Protein AF-0000000078279676 (afdb_homodimer)

Solvent-accessible surface area (backbone atoms only — not comparable to full-atom values): 31598 Å² total; per-residue (Å²): 128,83,81,54,80,25,49,30,26,35,51,49,42,44,29,34,28,36,42,32,64,76,50,86,71,80,54,54,74,73,31,74,39,80,45,96,53,68,49,76,34,69,27,37,62,48,38,37,22,43,46,41,32,10,41,49,69,44,41,26,34,39,36,39,44,27,9,80,45,47,58,26,52,44,45,52,52,53,35,50,75,29,48,29,40,58,86,51,42,42,69,39,82,92,44,47,43,12,37,34,40,36,35,30,40,99,83,34,46,22,29,47,29,25,49,48,44,42,68,74,73,49,57,75,70,57,53,60,76,62,40,46,34,11,50,23,37,46,43,58,74,44,44,46,80,85,40,41,65,38,48,45,51,44,40,51,46,39,57,73,75,24,86,32,45,28,36,37,40,43,66,72,45,82,78,70,65,52,59,67,69,59,62,77,49,27,72,56,28,44,36,37,39,34,42,42,68,51,31,21,56,54,57,72,39,95,36,52,66,60,20,25,52,57,48,21,73,47,21,50,22,17,34,37,40,47,68,85,63,15,34,36,36,18,42,86,88,41,82,42,76,39,68,43,61,92,63,72,75,67,26,67,50,43,21,67,29,23,18,49,21,26,26,49,51,27,51,76,70,67,48,56,70,65,55,12,44,49,37,9,34,46,26,18,40,36,6,11,54,22,66,44,30,54,68,28,45,46,38,48,70,51,43,53,49,51,52,54,56,53,52,53,49,54,56,53,49,70,71,97,129,84,80,54,82,24,48,28,27,35,50,50,41,42,28,35,30,36,42,32,64,75,49,87,70,81,53,53,75,74,30,74,38,80,44,96,54,70,47,77,36,69,28,36,63,49,38,39,22,45,47,40,32,10,40,49,70,44,41,26,35,40,36,40,44,26,8,80,46,47,57,25,51,44,45,51,52,52,35,51,74,30,48,30,41,57,87,52,42,43,70,39,82,92,44,48,43,12,36,34,41,37,35,29,40,100,82,36,46,23,28,45,31,25,47,50,44,41,68,74,71,49,55,75,69,56,56,59,75,62,40,46,34,12,50,24,36,47,43,61,74,44,44,45,81,85,39,41,65,38,48,45,52,42,41,49,47,40,59,71,75,25,86,33,45,29,36,36,41,42,65,70,45,83,79,71,67,52,58,66,68,59,61,76,48,27,72,58,27,44,36,38,39,34,41,43,68,52,32,22,54,54,57,73,40,96,36,51,66,61,20,25,53,57,48,21,73,48,21,51,22,16,34,38,40,48,68,84,63,14,35,37,36,18,43,88,88,42,81,42,74,39,69,44,63,90,65,72,74,67,25,67,50,42,22,68,28,23,18,51,21,26,24,49,52,27,53,77,71,68,48,55,71,66,55,13,45,47,37,9,35,47,24,19,41,36,5,12,53,24,67,44,30,55,68,28,46,46,38,50,69,52,42,53,49,52,52,54,56,53,51,52,49,54,56,54,50,70,72,96

Nearest PDB structures (foldseek):
  1rk2-assembly2_C  TM=8.283E-01  e=9.145E-25  Escherichia coli
  4xck-assembly1_A  TM=8.256E-01  e=7.683E-25  Vibrio cholerae O395
  3q1y-assembly1_A-2  TM=7.939E-01  e=2.101E-20  Listeria innocua
  3ie7-assembly1_A-2  TM=8.019E-01  e=4.736E-20  Listeria innocua
  3hic-assembly1_A  TM=7.945E-01  e=2.022E-19  Listeria innocua

Organism: NCBI:txid1796616

Radius of gyration: 29.71 Å; Cα contacts (8 Å, |Δi|>4): 1538; chains: 2; bounding box: 66×88×70 Å

Structure (mmCIF, N/CA/C/O backbone):
data_AF-0000000078279676-model_v1
#
loop_
_entity.id
_entity.type
_entity.pdbx_description
1 polymer 'Carbohydrate kinase family protein'
#
loop_
_atom_site.group_PDB
_atom_site.id
_atom_site.type_symbol
_atom_site.label_atom_id
_atom_site.label_alt_id
_atom_site.label_comp_id
_atom_site.label_asym_id
_atom_site.label_entity_id
_atom_site.label_seq_id
_atom_site.pdbx_PDB_ins_code
_atom_site.Cartn_x
_atom_site.Cartn_y
_atom_site.Cartn_z
_atom_site.occupancy
_atom_site.B_iso_or_equiv
_atom_site.auth_seq_id
_atom_site.auth_comp_id
_atom_site.auth_asym_id
_atom_site.auth_atom_id
_atom_site.pdbx_PDB_model_num
ATOM 1 N N . MET A 1 1 ? 12.227 -44.125 2.467 1 40.41 1 MET A N 1
ATOM 2 C CA . MET A 1 1 ? 12.367 -42.875 1.715 1 40.41 1 MET A CA 1
ATOM 3 C C . MET A 1 1 ? 12.273 -41.688 2.639 1 40.41 1 MET A C 1
ATOM 5 O O . MET A 1 1 ? 11.328 -41.562 3.426 1 40.41 1 MET A O 1
ATOM 9 N N . SER A 1 2 ? 13.406 -41.062 3.061 1 52.22 2 SER A N 1
ATOM 10 C CA . SER A 1 2 ? 13.547 -40.062 4.113 1 52.22 2 SER A CA 1
ATOM 11 C C . SER A 1 2 ? 12.477 -39 3.996 1 52.22 2 SER A C 1
ATOM 13 O O . SER A 1 2 ? 12.102 -38.594 2.889 1 52.22 2 SER A O 1
ATOM 15 N N . GLU A 1 3 ? 11.617 -38.875 4.93 1 78.94 3 GLU A N 1
ATOM 16 C CA . GLU A 1 3 ? 10.484 -37.969 5.023 1 78.94 3 GLU A CA 1
ATOM 17 C C . GLU A 1 3 ? 10.891 -36.562 4.594 1 78.94 3 GLU A C 1
ATOM 19 O O . GLU A 1 3 ? 11.867 -36 5.098 1 78.94 3 GLU A O 1
ATOM 24 N N . LYS A 1 4 ? 10.5 -36.094 3.344 1 90.12 4 LYS A N 1
ATOM 25 C CA . LYS A 1 4 ? 10.781 -34.75 2.832 1 90.12 4 LYS A CA 1
ATOM 26 C C . LYS A 1 4 ? 10.336 -33.688 3.824 1 90.12 4 LYS A C 1
ATOM 28 O O . LYS A 1 4 ? 9.305 -33.812 4.48 1 90.12 4 LYS A O 1
ATOM 33 N N . LYS A 1 5 ? 11.195 -32.719 3.982 1 95.62 5 LYS A N 1
ATOM 34 C CA . LYS A 1 5 ? 10.93 -31.609 4.887 1 95.62 5 LYS A CA 1
ATOM 35 C C . LYS A 1 5 ? 9.68 -30.844 4.461 1 95.62 5 LYS A C 1
ATOM 37 O O . LYS A 1 5 ? 8.867 -30.469 5.301 1 95.62 5 LYS A O 1
ATOM 42 N N . TRP A 1 6 ? 9.508 -30.641 3.188 1 98.12 6 TRP A N 1
ATOM 43 C CA . TRP A 1 6 ? 8.391 -29.875 2.648 1 98.12 6 TRP A CA 1
ATOM 44 C C . TRP A 1 6 ? 7.609 -30.703 1.629 1 98.12 6 TRP A C 1
ATOM 46 O O . TRP A 1 6 ? 8.148 -31.641 1.033 1 98.12 6 TRP A O 1
ATOM 56 N N . ASP A 1 7 ? 6.363 -30.375 1.492 1 98.25 7 ASP A N 1
ATOM 57 C CA . ASP A 1 7 ? 5.574 -30.969 0.415 1 98.25 7 ASP A CA 1
ATOM 58 C C . ASP A 1 7 ? 5.914 -30.328 -0.929 1 98.25 7 ASP A C 1
ATOM 60 O O . ASP A 1 7 ? 6.023 -31.016 -1.943 1 98.25 7 ASP A O 1
ATOM 64 N N . VAL A 1 8 ? 6.043 -29.062 -0.902 1 98.44 8 VAL A N 1
ATOM 65 C CA . VAL A 1 8 ? 6.227 -28.344 -2.156 1 98.44 8 VAL A CA 1
ATOM 66 C C . VAL A 1 8 ? 7.246 -27.219 -1.965 1 98.44 8 VAL A C 1
ATOM 68 O O . VAL A 1 8 ? 7.191 -26.484 -0.977 1 98.44 8 VAL A O 1
ATOM 71 N N . TYR A 1 9 ? 8.148 -27.078 -2.889 1 98.25 9 TYR A N 1
ATOM 72 C CA . TYR A 1 9 ? 9.078 -25.953 -3.023 1 98.25 9 TYR A CA 1
ATOM 73 C C . TYR A 1 9 ? 8.664 -25.047 -4.172 1 98.25 9 TYR A C 1
ATOM 75 O O . TYR A 1 9 ? 8.445 -25.5 -5.293 1 98.25 9 TYR A O 1
ATOM 83 N N . VAL A 1 10 ? 8.5 -23.797 -3.836 1 98.19 10 VAL A N 1
ATOM 84 C CA . VAL A 1 10 ? 8.141 -22.828 -4.852 1 98.19 10 VAL A CA 1
ATOM 85 C C . VAL A 1 10 ? 9.141 -21.672 -4.836 1 98.19 10 VAL A C 1
ATOM 87 O O . VAL A 1 10 ? 9.531 -21.188 -3.77 1 98.19 10 VAL A O 1
ATOM 90 N N . TYR A 1 11 ? 9.602 -21.312 -5.961 1 95.75 11 TYR A N 1
ATOM 91 C CA . TYR A 1 11 ? 10.406 -20.109 -6.16 1 95.75 11 TYR A CA 1
ATOM 92 C C . TYR A 1 11 ? 9.742 -19.156 -7.152 1 95.75 11 TYR A C 1
ATOM 94 O O . TYR A 1 11 ? 9.336 -19.578 -8.242 1 95.75 11 TYR A O 1
ATOM 102 N N . GLY A 1 12 ? 9.594 -17.891 -6.711 1 96.31 12 GLY A N 1
ATOM 103 C CA . GLY A 1 12 ? 9.008 -16.984 -7.688 1 96.31 12 GLY A CA 1
ATOM 104 C C . GLY A 1 12 ? 8.648 -15.633 -7.105 1 96.31 12 GLY A C 1
ATOM 105 O O . GLY A 1 12 ? 9.305 -15.156 -6.18 1 96.31 12 GLY A O 1
ATOM 106 N N . ASP A 1 13 ? 7.676 -15 -7.766 1 96.62 13 ASP A N 1
ATOM 107 C CA . ASP A 1 13 ? 7.328 -13.609 -7.457 1 96.62 13 ASP A CA 1
ATOM 108 C C . ASP A 1 13 ? 6.371 -13.539 -6.273 1 96.62 13 ASP A C 1
ATOM 110 O O . ASP A 1 13 ? 5.578 -14.453 -6.047 1 96.62 13 ASP A O 1
ATOM 114 N N . VAL A 1 14 ? 6.535 -12.555 -5.508 1 98.25 14 VAL A N 1
ATOM 115 C CA . VAL A 1 14 ? 5.629 -12.148 -4.434 1 98.25 14 VAL A CA 1
ATOM 116 C C . VAL A 1 14 ? 5.609 -10.625 -4.316 1 98.25 14 VAL A C 1
ATOM 118 O O . VAL A 1 14 ? 6.656 -9.977 -4.402 1 98.25 14 VAL A O 1
ATOM 121 N N . ASN A 1 15 ? 4.406 -10.047 -4.273 1 98.38 15 ASN A N 1
ATOM 122 C CA . ASN A 1 15 ? 4.246 -8.602 -4.207 1 98.38 15 ASN A CA 1
ATOM 123 C C . ASN A 1 15 ? 2.943 -8.211 -3.518 1 98.38 15 ASN A C 1
ATOM 125 O O . ASN A 1 15 ? 2.16 -9.078 -3.125 1 98.38 15 ASN A O 1
ATOM 129 N N . ALA A 1 16 ? 2.809 -6.902 -3.27 1 98.31 16 ALA A N 1
ATOM 130 C CA . ALA A 1 16 ? 1.529 -6.359 -2.82 1 98.31 16 ALA A CA 1
ATOM 131 C C . ALA A 1 16 ? 0.656 -5.961 -4.008 1 98.31 16 ALA A C 1
ATOM 133 O O . ALA A 1 16 ? 1.117 -5.277 -4.922 1 98.31 16 ALA A O 1
ATOM 134 N N . ASP A 1 17 ? -0.559 -6.461 -4.012 1 96.75 17 ASP A N 1
ATOM 135 C CA . ASP A 1 17 ? -1.569 -6.02 -4.965 1 96.75 17 ASP A CA 1
ATOM 136 C C . ASP A 1 17 ? -2.51 -4.992 -4.336 1 96.75 17 ASP A C 1
ATOM 138 O O . ASP A 1 17 ? -3.15 -5.273 -3.322 1 96.75 17 ASP A O 1
ATOM 142 N N . ILE A 1 18 ? -2.537 -3.852 -4.891 1 96.69 18 ILE A N 1
ATOM 143 C CA . ILE A 1 18 ? -3.506 -2.844 -4.473 1 96.69 18 ILE A CA 1
ATOM 144 C C . ILE A 1 18 ? -4.629 -2.746 -5.504 1 96.69 18 ILE A C 1
ATOM 146 O O . ILE A 1 18 ? -4.391 -2.355 -6.652 1 96.69 18 ILE A O 1
ATOM 150 N N . ILE A 1 19 ? -5.801 -3.098 -5.078 1 93.44 19 ILE A N 1
ATOM 151 C CA . ILE A 1 19 ? -6.953 -3.188 -5.969 1 93.44 19 ILE A CA 1
ATOM 152 C C . ILE A 1 19 ? -7.762 -1.894 -5.902 1 93.44 19 ILE A C 1
ATOM 154 O O . ILE A 1 19 ? -8.227 -1.501 -4.828 1 93.44 19 ILE A O 1
ATOM 158 N N . ILE A 1 20 ? -7.93 -1.241 -6.988 1 92.31 20 ILE A N 1
ATOM 159 C CA . ILE A 1 20 ? -8.641 0.024 -7.113 1 92.31 20 ILE A CA 1
ATOM 160 C C . ILE A 1 20 ? -9.789 -0.127 -8.109 1 92.31 20 ILE A C 1
ATOM 162 O O . ILE A 1 20 ? -9.625 0.139 -9.305 1 92.31 20 ILE A O 1
ATOM 166 N N . PRO A 1 21 ? -10.953 -0.413 -7.566 1 86.12 21 PRO A N 1
ATOM 167 C CA . PRO A 1 21 ? -12.086 -0.632 -8.477 1 86.12 21 PRO A CA 1
ATOM 168 C C . PRO A 1 21 ? -12.703 0.673 -8.969 1 86.12 21 PRO A C 1
ATOM 170 O O . PRO A 1 21 ? -12.609 1.701 -8.297 1 86.12 21 PRO A O 1
ATOM 173 N N . GLY A 1 22 ? -13.297 0.635 -10.109 1 81.56 22 GLY A N 1
ATOM 174 C CA . GLY A 1 22 ? -14.203 1.672 -10.578 1 81.56 22 GLY A CA 1
ATOM 175 C C . GLY A 1 22 ? -13.484 2.91 -11.078 1 81.56 22 GLY A C 1
ATOM 176 O O . GLY A 1 22 ? -14.031 4.012 -11.031 1 81.56 22 GLY A O 1
ATOM 177 N N . VAL A 1 23 ? -12.227 2.832 -11.352 1 81.19 23 VAL A N 1
ATOM 178 C CA . VAL A 1 23 ? -11.5 4 -11.852 1 81.19 23 VAL A CA 1
ATOM 179 C C . VAL A 1 23 ? -11.359 3.908 -13.367 1 81.19 23 VAL A C 1
ATOM 181 O O . VAL A 1 23 ? -10.75 2.965 -13.883 1 81.19 23 VAL A O 1
ATOM 184 N N . GLU A 1 24 ? -12.008 4.844 -14.07 1 72.12 24 GLU A N 1
ATOM 185 C CA . GLU A 1 24 ? -12 4.82 -15.531 1 72.12 24 GLU A CA 1
ATOM 186 C C . GLU A 1 24 ? -10.938 5.758 -16.094 1 72.12 24 GLU A C 1
ATOM 188 O O . GLU A 1 24 ? -10.398 5.516 -17.172 1 72.12 24 GLU A O 1
ATOM 193 N N . LYS A 1 25 ? -10.797 6.934 -15.352 1 73.19 25 LYS A N 1
ATOM 194 C CA . LYS A 1 25 ? -9.836 7.93 -15.812 1 73.19 25 LYS A CA 1
ATOM 195 C C . LYS A 1 25 ? -8.992 8.461 -14.656 1 73.19 25 LYS A C 1
ATOM 197 O O . LYS A 1 25 ? -9.398 8.383 -13.5 1 73.19 25 LYS A O 1
ATOM 202 N N . PHE A 1 26 ? -7.707 8.883 -15.023 1 74.12 26 PHE A N 1
ATOM 203 C CA . PHE A 1 26 ? -6.875 9.555 -14.031 1 74.12 26 PHE A CA 1
ATOM 204 C C . PHE A 1 26 ? -7.441 10.922 -13.688 1 74.12 26 PHE A C 1
ATOM 206 O O . PHE A 1 26 ? -7.984 11.617 -14.555 1 74.12 26 PHE A O 1
ATOM 213 N N . PRO A 1 27 ? -7.309 11.227 -12.43 1 78.88 27 PRO A N 1
ATOM 214 C CA . PRO A 1 27 ? -7.691 12.602 -12.094 1 78.88 27 PRO A CA 1
ATOM 215 C C . PRO A 1 27 ? -6.887 13.641 -12.875 1 78.88 27 PRO A C 1
ATOM 217 O O . PRO A 1 27 ? -5.73 13.398 -13.227 1 78.88 27 PRO A O 1
ATOM 220 N N . ALA A 1 28 ? -7.484 14.75 -13.258 1 76.69 28 ALA A N 1
ATOM 221 C CA . ALA A 1 28 ? -6.785 15.844 -13.93 1 76.69 28 ALA A CA 1
ATOM 222 C C . ALA A 1 28 ? -5.68 16.406 -13.039 1 76.69 28 ALA A C 1
ATOM 224 O O . ALA A 1 28 ? -5.707 16.25 -11.82 1 76.69 28 ALA A O 1
ATOM 225 N N . PRO A 1 29 ? -4.66 17.031 -13.742 1 74.19 29 PRO A N 1
ATOM 226 C CA . PRO A 1 29 ? -3.588 17.656 -12.953 1 74.19 29 PRO A CA 1
ATOM 227 C C . PRO A 1 29 ? -4.113 18.594 -11.875 1 74.19 29 PRO A C 1
ATOM 229 O O . PRO A 1 29 ? -4.977 19.422 -12.148 1 74.19 29 PRO A O 1
ATOM 232 N N . GLY A 1 30 ? -3.639 18.391 -10.664 1 76.25 30 GLY A N 1
ATOM 233 C CA . GLY A 1 30 ? -4 19.25 -9.555 1 76.25 30 GLY A CA 1
ATOM 234 C C . GLY A 1 30 ? -5.273 18.828 -8.852 1 76.25 30 GLY A C 1
ATOM 235 O O . GLY A 1 30 ? -5.695 19.453 -7.879 1 76.25 30 GLY A O 1
ATOM 236 N N . GLN A 1 31 ? -5.801 17.672 -9.297 1 82 31 GLN A N 1
ATOM 237 C CA . GLN A 1 31 ? -7.094 17.281 -8.75 1 82 31 GLN A CA 1
ATOM 238 C C . GLN A 1 31 ? -6.969 16.047 -7.859 1 82 31 GLN A C 1
ATOM 240 O O . GLN A 1 31 ? -6.012 15.281 -7.988 1 82 31 GLN A O 1
ATOM 245 N N . GLU A 1 32 ? -7.902 16.016 -6.984 1 86.19 32 GLU A N 1
ATOM 246 C CA . GLU A 1 32 ? -8.078 14.852 -6.113 1 86.19 32 GLU A CA 1
ATOM 247 C C . GLU A 1 32 ? -9.43 14.188 -6.344 1 86.19 32 GLU A C 1
ATOM 249 O O . GLU A 1 32 ? -10.469 14.852 -6.289 1 86.19 32 GLU A O 1
ATOM 254 N N . GLU A 1 33 ? -9.359 12.984 -6.664 1 90.12 33 GLU A N 1
ATOM 255 C CA . GLU A 1 33 ? -10.586 12.203 -6.801 1 90.12 33 GLU A CA 1
ATOM 256 C C . GLU A 1 33 ? -10.75 11.227 -5.645 1 90.12 33 GLU A C 1
ATOM 258 O O . GLU A 1 33 ? -9.812 10.492 -5.309 1 90.12 33 GLU A O 1
ATOM 263 N N . LEU A 1 34 ? -11.914 11.242 -5.059 1 92.56 34 LEU A N 1
ATOM 264 C CA . LEU A 1 34 ? -12.227 10.305 -3.984 1 92.56 34 LEU A CA 1
ATOM 265 C C . LEU A 1 34 ? -12.859 9.031 -4.543 1 92.56 34 LEU A C 1
ATOM 267 O O . LEU A 1 34 ? -13.727 9.094 -5.414 1 92.56 34 LEU A O 1
ATOM 271 N N . ILE A 1 35 ? -12.352 7.938 -4.074 1 92.75 35 ILE A N 1
ATOM 272 C CA . ILE A 1 35 ? -12.938 6.672 -4.504 1 92.75 35 ILE A CA 1
ATOM 273 C C . ILE A 1 35 ? -13.422 5.883 -3.287 1 92.75 35 ILE A C 1
ATOM 275 O O . ILE A 1 35 ? -12.906 6.066 -2.18 1 92.75 35 ILE A O 1
ATOM 279 N N . PRO A 1 36 ? -14.375 4.984 -3.48 1 92.5 36 PRO A N 1
ATOM 280 C CA . PRO A 1 36 ? -15.062 4.363 -2.344 1 92.5 36 PRO A CA 1
ATOM 281 C C . PRO A 1 36 ? -14.266 3.199 -1.747 1 92.5 36 PRO A C 1
ATOM 283 O O . PRO A 1 36 ? -14.562 2.758 -0.633 1 92.5 36 PRO A O 1
ATOM 286 N N . SER A 1 37 ? -13.289 2.688 -2.621 1 93.12 37 SER A N 1
ATOM 287 C CA . SER A 1 37 ? -12.609 1.508 -2.098 1 93.12 37 SER A CA 1
ATOM 288 C C . SER A 1 37 ? -11.188 1.406 -2.639 1 93.12 37 SER A C 1
ATOM 290 O O . SER A 1 37 ? -10.922 1.779 -3.783 1 93.12 37 SER A O 1
ATOM 292 N N . MET A 1 38 ? -10.297 0.923 -1.787 1 95.06 38 MET A N 1
ATOM 293 C CA . MET A 1 38 ? -8.922 0.518 -2.094 1 95.06 38 MET A CA 1
ATOM 294 C C . MET A 1 38 ? -8.453 -0.576 -1.14 1 95.06 38 MET A C 1
ATOM 296 O O . MET A 1 38 ? -8.469 -0.393 0.079 1 95.06 38 MET A O 1
ATOM 300 N N . GLU A 1 39 ? -8.125 -1.695 -1.708 1 94.94 39 GLU A N 1
ATOM 301 C CA . GLU A 1 39 ? -7.781 -2.84 -0.87 1 94.94 39 GLU A CA 1
ATOM 302 C C . GLU A 1 39 ? -6.406 -3.396 -1.231 1 94.94 39 GLU A C 1
ATOM 304 O O . GLU A 1 39 ? -6.035 -3.43 -2.406 1 94.94 39 GLU A O 1
ATOM 309 N N . THR A 1 40 ? -5.68 -3.842 -0.217 1 97.25 40 THR A N 1
ATOM 310 C CA . THR A 1 40 ? -4.332 -4.363 -0.411 1 97.25 40 THR A CA 1
ATOM 311 C C . THR A 1 40 ? -4.258 -5.836 -0.032 1 97.25 40 THR A C 1
ATOM 313 O O . THR A 1 40 ? -4.688 -6.227 1.058 1 97.25 40 THR A O 1
ATOM 316 N N . TYR A 1 41 ? -3.734 -6.633 -0.922 1 96.5 41 TYR A N 1
ATOM 317 C CA . TYR A 1 41 ? -3.6 -8.07 -0.727 1 96.5 41 TYR A CA 1
ATOM 318 C C . TYR A 1 41 ? -2.227 -8.555 -1.18 1 96.5 41 TYR A C 1
ATOM 320 O O . TYR A 1 41 ? -1.482 -7.816 -1.827 1 96.5 41 TYR A O 1
ATOM 328 N N . VAL A 1 42 ? -1.876 -9.805 -0.736 1 97.88 42 VAL A N 1
ATOM 329 C CA . VAL A 1 42 ? -0.703 -10.469 -1.297 1 97.88 42 VAL A CA 1
ATOM 330 C C . VAL A 1 42 ? -0.969 -10.852 -2.752 1 97.88 42 VAL A C 1
ATOM 332 O O . VAL A 1 42 ? -2.057 -11.328 -3.088 1 97.88 42 VAL A O 1
ATOM 335 N N . GLY A 1 43 ? 0.005 -10.547 -3.613 1 97 43 GLY A N 1
ATOM 336 C CA . GLY A 1 43 ? -0.051 -10.93 -5.016 1 97 43 GLY A CA 1
ATOM 337 C C . GLY A 1 43 ? 1.184 -11.68 -5.48 1 97 43 GLY A C 1
ATOM 338 O O . GLY A 1 43 ? 2.086 -11.945 -4.688 1 97 43 GLY A O 1
ATOM 339 N N . GLY A 1 44 ? 1.175 -11.945 -6.824 1 96 44 GLY A N 1
ATOM 340 C CA . GLY A 1 44 ? 2.203 -12.797 -7.398 1 96 44 GLY A CA 1
ATOM 341 C C . GLY A 1 44 ? 1.731 -14.211 -7.652 1 96 44 GLY A C 1
ATOM 342 O O . GLY A 1 44 ? 1.292 -14.898 -6.73 1 96 44 GLY A O 1
ATOM 343 N N . GLY A 1 45 ? 1.898 -14.594 -8.836 1 95.88 45 GLY A N 1
ATOM 344 C CA . GLY A 1 45 ? 1.396 -15.906 -9.203 1 95.88 45 GLY A CA 1
ATOM 345 C C . GLY A 1 45 ? 1.986 -17.031 -8.367 1 95.88 45 GLY A C 1
ATOM 346 O O . GLY A 1 45 ? 1.261 -17.906 -7.891 1 95.88 45 GLY A O 1
ATOM 347 N N . ALA A 1 46 ? 3.283 -17.016 -8.188 1 97.62 46 ALA A N 1
ATOM 348 C CA . ALA A 1 46 ? 3.951 -18.031 -7.391 1 97.62 46 ALA A CA 1
ATOM 349 C C . ALA A 1 46 ? 3.486 -17.984 -5.938 1 97.62 46 ALA A C 1
ATOM 351 O O . ALA A 1 46 ? 3.25 -19.031 -5.316 1 97.62 46 ALA A O 1
ATOM 352 N N . ALA A 1 47 ? 3.373 -16.812 -5.457 1 98.38 47 ALA A N 1
ATOM 353 C CA . ALA A 1 47 ? 2.949 -16.641 -4.07 1 98.38 47 ALA A CA 1
ATOM 354 C C . ALA A 1 47 ? 1.514 -17.109 -3.869 1 98.38 47 ALA A C 1
ATOM 356 O O . ALA A 1 47 ? 1.211 -17.781 -2.881 1 98.38 47 ALA A O 1
ATOM 357 N N . LEU A 1 48 ? 0.645 -16.781 -4.777 1 97.88 48 LEU A N 1
ATOM 358 C CA . LEU A 1 48 ? -0.759 -17.156 -4.66 1 97.88 48 LEU A CA 1
ATOM 359 C C . LEU A 1 48 ? -0.921 -18.672 -4.73 1 97.88 48 LEU A C 1
ATOM 361 O O . LEU A 1 48 ? -1.695 -19.25 -3.969 1 97.88 48 LEU A O 1
ATOM 365 N N . PHE A 1 49 ? -0.153 -19.266 -5.621 1 98.38 49 PHE A N 1
ATOM 366 C CA . PHE A 1 49 ? -0.112 -20.734 -5.688 1 98.38 49 PHE A CA 1
ATOM 367 C C . PHE A 1 49 ? 0.313 -21.312 -4.352 1 98.38 49 PHE A C 1
ATOM 369 O O . PHE A 1 49 ? -0.321 -22.25 -3.846 1 98.38 49 PHE A O 1
ATOM 376 N N . THR A 1 50 ? 1.301 -20.75 -3.74 1 98.75 50 THR A N 1
ATOM 377 C CA . THR A 1 50 ? 1.868 -21.234 -2.482 1 98.75 50 THR A CA 1
ATOM 378 C C . THR A 1 50 ? 0.859 -21.094 -1.347 1 98.75 50 THR A C 1
ATOM 380 O O . THR A 1 50 ? 0.661 -22.016 -0.563 1 98.75 50 THR A O 1
ATOM 383 N N . LEU A 1 51 ? 0.234 -19.938 -1.296 1 98.56 51 LEU A N 1
ATOM 384 C CA . LEU A 1 51 ? -0.769 -19.688 -0.266 1 98.56 51 LEU A CA 1
ATOM 385 C C . LEU A 1 51 ? -1.908 -20.703 -0.362 1 98.56 51 LEU A C 1
ATOM 387 O O . LEU A 1 51 ? -2.383 -21.203 0.658 1 98.56 51 LEU A O 1
ATOM 391 N N . GLY A 1 52 ? -2.314 -20.969 -1.606 1 98.38 52 GLY A N 1
ATOM 392 C CA . GLY A 1 52 ? -3.361 -21.953 -1.807 1 98.38 52 GLY A CA 1
ATOM 393 C C . GLY A 1 52 ? -3.008 -23.312 -1.245 1 98.38 52 GLY A C 1
ATOM 394 O O . GLY A 1 52 ? -3.824 -23.953 -0.568 1 98.38 52 GLY A O 1
ATOM 395 N N . LEU A 1 53 ? -1.789 -23.766 -1.497 1 98.69 53 LEU A N 1
ATOM 396 C CA . LEU A 1 53 ? -1.334 -25.062 -1.004 1 98.69 53 LEU A CA 1
ATOM 397 C C . LEU A 1 53 ? -1.343 -25.094 0.521 1 98.69 53 LEU A C 1
ATOM 399 O O . LEU A 1 53 ? -1.763 -26.078 1.121 1 98.69 53 LEU A O 1
ATOM 403 N N . GLY A 1 54 ? -0.841 -24 1.105 1 98.44 54 GLY A N 1
ATOM 404 C CA . GLY A 1 54 ? -0.866 -23.922 2.557 1 98.44 54 GLY A CA 1
ATOM 405 C C . GLY A 1 54 ? -2.264 -24.016 3.137 1 98.44 54 GLY A C 1
ATOM 406 O O . GLY A 1 54 ? -2.484 -24.719 4.129 1 98.44 54 GLY A O 1
ATOM 407 N N . ARG A 1 55 ? -3.199 -23.359 2.557 1 97.88 55 ARG A N 1
ATOM 408 C CA . ARG A 1 55 ? -4.582 -23.344 3.029 1 97.88 55 ARG A CA 1
ATOM 409 C C . ARG A 1 55 ? -5.211 -24.734 2.91 1 97.88 55 ARG A C 1
ATOM 411 O O . ARG A 1 55 ? -6.09 -25.094 3.695 1 97.88 55 ARG A O 1
ATOM 418 N N . LEU A 1 56 ? -4.77 -25.469 1.942 1 98.44 56 LEU A N 1
ATOM 419 C CA . LEU A 1 56 ? -5.277 -26.828 1.748 1 98.44 56 LEU A CA 1
ATOM 420 C C . LEU A 1 56 ? -4.617 -27.797 2.717 1 98.44 56 LEU A C 1
ATOM 422 O O . LEU A 1 56 ? -4.914 -29 2.699 1 98.44 56 LEU A O 1
ATOM 426 N N . GLY A 1 57 ? -3.643 -27.375 3.518 1 98.12 57 GLY A N 1
ATOM 427 C CA . GLY A 1 57 ? -3.094 -28.172 4.602 1 98.12 57 GLY A CA 1
ATOM 428 C C . GLY A 1 57 ? -1.754 -28.797 4.262 1 98.12 57 GLY A C 1
ATOM 429 O O . GLY A 1 57 ? -1.226 -29.609 5.031 1 98.12 57 GLY A O 1
ATOM 430 N N . LEU A 1 58 ? -1.18 -28.422 3.117 1 98.38 58 LEU A N 1
ATOM 431 C CA . LEU A 1 58 ? 0.159 -28.906 2.787 1 98.38 58 LEU A CA 1
ATOM 432 C C . LEU A 1 58 ? 1.223 -28.016 3.436 1 98.38 58 LEU A C 1
ATOM 434 O O . LEU A 1 58 ? 0.9 -27 4.062 1 98.38 58 LEU A O 1
ATOM 438 N N . ARG A 1 59 ? 2.451 -28.422 3.297 1 98 59 ARG A N 1
ATOM 439 C CA . ARG A 1 59 ? 3.58 -27.688 3.863 1 98 59 ARG A CA 1
ATOM 440 C C . ARG A 1 59 ? 4.484 -27.141 2.766 1 98 59 ARG A C 1
ATOM 442 O O . ARG A 1 59 ? 5.562 -27.688 2.51 1 98 59 ARG A O 1
ATOM 449 N N . PRO A 1 60 ? 4.113 -26.031 2.227 1 98.69 60 PRO A N 1
ATOM 450 C CA . PRO A 1 60 ? 4.98 -25.422 1.208 1 98.69 60 PRO A CA 1
ATOM 451 C C . PRO A 1 60 ? 6.059 -24.531 1.808 1 98.69 60 PRO A C 1
ATOM 453 O O . PRO A 1 60 ? 5.871 -23.969 2.893 1 98.69 60 PRO A O 1
ATOM 456 N N . VAL A 1 61 ? 7.16 -24.469 1.104 1 98.75 61 VAL A N 1
ATOM 457 C CA . VAL A 1 61 ? 8.18 -23.453 1.356 1 98.75 61 VAL A CA 1
ATOM 458 C C . VAL A 1 61 ? 8.289 -22.516 0.155 1 98.75 61 VAL A C 1
ATOM 460 O O . VAL A 1 61 ? 8.164 -22.953 -0.992 1 98.75 61 VAL A O 1
ATOM 463 N N . PHE A 1 62 ? 8.508 -21.266 0.455 1 98.62 62 PHE A N 1
ATOM 464 C CA . PHE A 1 62 ? 8.562 -20.25 -0.602 1 98.62 62 PHE A CA 1
ATOM 465 C C . PHE A 1 62 ? 9.898 -19.531 -0.603 1 98.62 62 PHE A C 1
ATOM 467 O O . PHE A 1 62 ? 10.273 -18.906 0.388 1 98.62 62 PHE A O 1
ATOM 474 N N . GLN A 1 63 ? 10.594 -19.703 -1.682 1 98.12 63 GLN A N 1
ATOM 475 C CA . GLN A 1 63 ? 11.805 -18.906 -1.885 1 98.12 63 GLN A CA 1
ATOM 476 C C . GLN A 1 63 ? 11.5 -17.625 -2.666 1 98.12 63 GLN A C 1
ATOM 478 O O . GLN A 1 63 ? 10.961 -17.688 -3.775 1 98.12 63 GLN A O 1
ATOM 483 N N . GLY A 1 64 ? 11.766 -16.562 -2.156 1 97.5 64 GLY A N 1
ATOM 484 C CA . GLY A 1 64 ? 11.555 -15.242 -2.744 1 97.5 64 GLY A CA 1
ATOM 485 C C . GLY A 1 64 ? 12.156 -14.125 -1.923 1 97.5 64 GLY A C 1
ATOM 486 O O . GLY A 1 64 ? 13.016 -14.359 -1.07 1 97.5 64 GLY A O 1
ATOM 487 N N . ALA A 1 65 ? 11.781 -12.875 -2.291 1 97.88 65 ALA A N 1
ATOM 488 C CA . ALA A 1 65 ? 12.344 -11.719 -1.592 1 97.88 65 ALA A CA 1
ATOM 489 C C . ALA A 1 65 ? 11.289 -10.633 -1.382 1 97.88 65 ALA A C 1
ATOM 491 O O . ALA A 1 65 ? 10.43 -10.414 -2.244 1 97.88 65 ALA A O 1
ATOM 492 N N . VAL A 1 66 ? 11.367 -10.031 -0.234 1 98.5 66 VAL A N 1
ATOM 493 C CA . VAL A 1 66 ? 10.562 -8.852 0.083 1 98.5 66 VAL A CA 1
ATOM 494 C C . VAL A 1 66 ? 11.453 -7.77 0.689 1 98.5 66 VAL A C 1
ATOM 496 O O . VAL A 1 66 ? 12.609 -8.031 1.043 1 98.5 66 VAL A O 1
ATOM 499 N N . GLY A 1 67 ? 10.938 -6.547 0.674 1 98.06 67 GLY A N 1
ATOM 500 C CA . GLY A 1 67 ? 11.648 -5.469 1.347 1 98.06 67 GLY A CA 1
ATOM 501 C C . GLY A 1 67 ? 11.367 -5.41 2.838 1 98.06 67 GLY A C 1
ATOM 502 O O . GLY A 1 67 ? 10.508 -6.133 3.342 1 98.06 67 GLY A O 1
ATOM 503 N N . ASP A 1 68 ? 12.219 -4.617 3.586 1 97.12 68 ASP A N 1
ATOM 504 C CA . ASP A 1 68 ? 11.922 -4.289 4.977 1 97.12 68 ASP A CA 1
ATOM 505 C C . ASP A 1 68 ? 10.93 -3.133 5.066 1 97.12 68 ASP A C 1
ATOM 507 O O . ASP A 1 68 ? 11.281 -2.035 5.504 1 97.12 68 ASP A O 1
ATOM 511 N N . ASP A 1 69 ? 9.727 -3.361 4.715 1 97.62 69 ASP A N 1
ATOM 512 C CA . ASP A 1 69 ? 8.656 -2.371 4.672 1 97.62 69 ASP A CA 1
ATOM 513 C C . ASP A 1 69 ? 7.32 -2.996 5.062 1 97.62 69 ASP A C 1
ATOM 515 O O . ASP A 1 69 ? 7.262 -4.16 5.465 1 97.62 69 ASP A O 1
ATOM 519 N N . CYS A 1 70 ? 6.266 -2.164 5.027 1 98.19 70 CYS A N 1
ATOM 520 C CA . CYS A 1 70 ? 4.98 -2.625 5.539 1 98.19 70 CYS A CA 1
ATOM 521 C C . CYS A 1 70 ? 4.441 -3.777 4.699 1 98.19 70 CYS A C 1
ATOM 523 O O . CYS A 1 70 ? 3.775 -4.672 5.223 1 98.19 70 CYS A O 1
ATOM 525 N N . TYR A 1 71 ? 4.758 -3.826 3.391 1 98.62 71 TYR A N 1
ATOM 526 C CA . TYR A 1 71 ? 4.281 -4.891 2.516 1 98.62 71 TYR A CA 1
ATOM 527 C C . TYR A 1 71 ? 5.016 -6.199 2.797 1 98.62 71 TYR A C 1
ATOM 529 O O . TYR A 1 71 ? 4.402 -7.266 2.84 1 98.62 71 TYR A O 1
ATOM 537 N N . GLY A 1 72 ? 6.352 -6.051 2.895 1 98.56 72 GLY A N 1
ATOM 538 C CA . GLY A 1 72 ? 7.117 -7.234 3.246 1 98.56 72 GLY A CA 1
ATOM 539 C C . GLY A 1 72 ? 6.641 -7.895 4.527 1 98.56 72 GLY A C 1
ATOM 540 O O . GLY A 1 72 ? 6.523 -9.117 4.594 1 98.56 72 GLY A O 1
ATOM 541 N N . HIS A 1 73 ? 6.324 -7.105 5.512 1 98 73 HIS A N 1
ATOM 542 C CA . HIS A 1 73 ? 5.812 -7.621 6.773 1 98 73 HIS A CA 1
ATOM 543 C C . HIS A 1 73 ? 4.445 -8.266 6.594 1 98 73 HIS A C 1
ATOM 545 O O . HIS A 1 73 ? 4.176 -9.336 7.152 1 98 73 HIS A O 1
ATOM 551 N N . MET A 1 74 ? 3.615 -7.641 5.863 1 98.06 74 MET A N 1
ATOM 552 C CA . MET A 1 74 ? 2.287 -8.18 5.59 1 98.06 74 MET A CA 1
ATOM 553 C C . MET A 1 74 ? 2.385 -9.539 4.906 1 98.06 74 MET A C 1
ATOM 555 O O . MET A 1 74 ? 1.692 -10.484 5.289 1 98.06 74 MET A O 1
ATOM 559 N N . ILE A 1 75 ? 3.248 -9.656 3.926 1 98.62 75 ILE A N 1
ATOM 560 C CA . ILE A 1 75 ? 3.416 -10.875 3.148 1 98.62 75 ILE A CA 1
ATOM 561 C C . ILE A 1 75 ? 3.898 -12 4.059 1 98.62 75 ILE A C 1
ATOM 563 O O . ILE A 1 75 ? 3.338 -13.102 4.047 1 98.62 75 ILE A O 1
ATOM 567 N N . ARG A 1 76 ? 4.906 -11.711 4.84 1 98.44 76 ARG A N 1
ATOM 568 C CA . ARG A 1 76 ? 5.445 -12.719 5.746 1 98.44 76 ARG A CA 1
ATOM 569 C C . ARG A 1 76 ? 4.379 -13.203 6.719 1 98.44 76 ARG A C 1
ATOM 571 O O . ARG A 1 76 ? 4.219 -14.414 6.922 1 98.44 76 ARG A O 1
ATOM 578 N N . LYS A 1 77 ? 3.648 -12.281 7.289 1 97.75 77 LYS A N 1
ATOM 579 C CA . LYS A 1 77 ? 2.594 -12.633 8.234 1 97.75 77 LYS A CA 1
ATOM 580 C C . LYS A 1 77 ? 1.516 -13.484 7.559 1 97.75 77 LYS A C 1
ATOM 582 O O . LYS A 1 77 ? 1.026 -14.453 8.141 1 97.75 77 LYS A O 1
ATOM 587 N N . THR A 1 78 ? 1.127 -13.117 6.379 1 97.94 78 THR A N 1
ATOM 588 C CA . THR A 1 78 ? 0.111 -13.852 5.633 1 97.94 78 THR A CA 1
ATOM 589 C C . THR A 1 78 ? 0.581 -15.266 5.336 1 97.94 78 THR A C 1
ATOM 591 O O . THR A 1 78 ? -0.182 -16.219 5.484 1 97.94 78 THR A O 1
ATOM 594 N N . PHE A 1 79 ? 1.855 -15.375 4.887 1 98.56 79 PHE A N 1
ATOM 595 C CA . PHE A 1 79 ? 2.438 -16.688 4.613 1 98.56 79 PHE A CA 1
ATOM 596 C C . PHE A 1 79 ? 2.414 -17.562 5.863 1 98.56 79 PHE A C 1
ATOM 598 O O . PHE A 1 79 ? 1.92 -18.688 5.828 1 98.56 79 PHE A O 1
ATOM 605 N N . GLU A 1 80 ? 2.875 -17.016 6.938 1 98 80 GLU A N 1
ATOM 606 C CA . GLU A 1 80 ? 2.943 -17.766 8.188 1 98 80 GLU A CA 1
ATOM 607 C C . GLU A 1 80 ? 1.553 -18.188 8.656 1 98 80 GLU A C 1
ATOM 609 O O . GLU A 1 80 ? 1.357 -19.312 9.117 1 9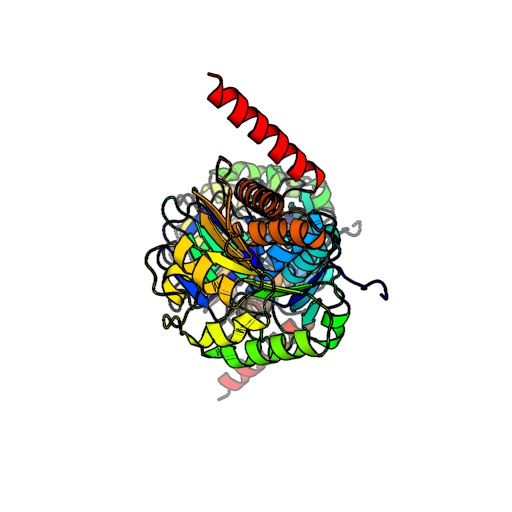8 80 GLU A O 1
ATOM 614 N N . GLY A 1 81 ? 0.617 -17.328 8.5 1 97.06 81 GLY A N 1
ATOM 615 C CA . GLY A 1 81 ? -0.755 -17.625 8.875 1 97.06 81 GLY A CA 1
ATOM 616 C C . GLY A 1 81 ? -1.375 -18.734 8.055 1 97.06 81 GLY A C 1
ATOM 617 O O . GLY A 1 81 ? -2.277 -19.438 8.523 1 97.06 81 GLY A O 1
ATOM 618 N N . ALA A 1 82 ? -0.868 -18.953 6.84 1 97.19 82 ALA A N 1
ATOM 619 C CA . ALA A 1 82 ? -1.397 -19.969 5.938 1 97.19 82 ALA A CA 1
ATOM 620 C C . ALA A 1 82 ? -0.595 -21.266 6.043 1 97.19 82 ALA A C 1
ATOM 622 O O . ALA A 1 82 ? -0.836 -22.219 5.297 1 97.19 82 ALA A O 1
ATOM 623 N N . GLY A 1 83 ? 0.456 -21.266 6.887 1 97.38 83 GLY A N 1
ATOM 624 C CA . GLY A 1 83 ? 1.267 -22.469 7.062 1 97.38 83 GLY A CA 1
ATOM 625 C C . GLY A 1 83 ? 2.396 -22.578 6.055 1 97.38 83 GLY A C 1
ATOM 626 O O . GLY A 1 83 ? 2.951 -23.656 5.848 1 97.38 83 GLY A O 1
ATOM 627 N N . VAL A 1 84 ? 2.721 -21.469 5.426 1 98.62 84 VAL A N 1
ATOM 628 C CA . VAL A 1 84 ? 3.84 -21.438 4.488 1 98.62 84 VAL A CA 1
ATOM 629 C C . VAL A 1 84 ? 5.145 -21.234 5.25 1 98.62 84 VAL A C 1
ATOM 631 O O . VAL A 1 84 ? 5.246 -20.344 6.09 1 98.62 84 VAL A O 1
ATOM 634 N N . ASP A 1 85 ? 6.082 -22.109 5.035 1 98.69 85 ASP A N 1
ATOM 635 C CA . ASP A 1 85 ? 7.41 -21.938 5.621 1 98.69 85 ASP A CA 1
ATOM 636 C C . ASP A 1 85 ? 8.156 -20.781 4.953 1 98.69 85 ASP A C 1
ATOM 638 O O . ASP A 1 85 ? 8.367 -20.781 3.74 1 98.69 85 ASP A O 1
ATOM 642 N N . THR A 1 86 ? 8.523 -19.781 5.727 1 98.44 86 THR A N 1
ATOM 643 C CA . THR A 1 86 ? 9.141 -18.578 5.188 1 98.44 86 THR A CA 1
ATOM 644 C C . THR A 1 86 ? 10.648 -18.594 5.398 1 98.44 86 THR A C 1
ATOM 646 O O . THR A 1 86 ? 11.305 -17.562 5.309 1 98.44 86 THR A O 1
ATOM 649 N N . GLU A 1 87 ? 11.195 -19.703 5.641 1 97.88 87 GLU A N 1
ATOM 650 C CA . GLU A 1 87 ? 12.633 -19.844 5.863 1 97.88 87 GLU A CA 1
ATOM 651 C C . GLU A 1 87 ? 13.43 -19.312 4.676 1 97.88 87 GLU A C 1
ATOM 653 O O . GLU A 1 87 ? 14.523 -18.75 4.848 1 97.88 87 GLU A O 1
ATOM 658 N N . LEU A 1 88 ? 12.914 -19.484 3.48 1 98.12 88 LEU A N 1
ATOM 659 C CA . LEU A 1 88 ? 13.648 -19.125 2.27 1 98.12 88 LEU A CA 1
ATOM 660 C C . LEU A 1 88 ? 13.141 -17.797 1.698 1 98.12 88 LEU A C 1
ATOM 662 O O . LEU A 1 88 ? 13.539 -17.406 0.6 1 98.12 88 LEU A O 1
ATOM 666 N N . LEU A 1 89 ? 12.25 -17.172 2.373 1 98.19 89 LEU A N 1
ATOM 667 C CA . LEU A 1 89 ? 11.844 -15.812 2.018 1 98.19 89 LEU A CA 1
ATOM 668 C C . LEU A 1 89 ? 12.781 -14.781 2.635 1 98.19 89 LEU A C 1
ATOM 670 O O . LEU A 1 89 ? 12.734 -14.539 3.844 1 98.19 89 LEU A O 1
ATOM 674 N N . VAL A 1 90 ? 13.539 -14.109 1.82 1 97.12 90 VAL A N 1
ATOM 675 C CA . VAL A 1 90 ? 14.57 -13.211 2.328 1 97.12 90 VAL A CA 1
ATOM 676 C C . VAL A 1 90 ? 14.023 -11.781 2.385 1 97.12 90 VAL A C 1
ATOM 678 O O . VAL A 1 90 ? 13.297 -11.352 1.491 1 97.12 90 VAL A O 1
ATOM 681 N N . THR A 1 91 ? 14.344 -11.078 3.455 1 97.44 91 THR A N 1
ATOM 682 C CA . THR A 1 91 ? 14.102 -9.641 3.541 1 97.44 91 THR A CA 1
ATOM 683 C C . THR A 1 91 ? 15.336 -8.859 3.096 1 97.44 91 THR A C 1
ATOM 685 O O . THR A 1 91 ? 16.391 -8.938 3.729 1 97.44 91 THR A O 1
ATOM 688 N N . ARG A 1 92 ? 15.258 -8.234 1.987 1 95.81 92 ARG A N 1
ATOM 689 C CA . ARG A 1 92 ? 16.375 -7.473 1.449 1 95.81 92 ARG A CA 1
ATOM 690 C C . ARG A 1 92 ? 16.375 -6.047 1.986 1 95.81 92 ARG A C 1
ATOM 692 O O . ARG A 1 92 ? 15.492 -5.258 1.663 1 95.81 92 ARG A O 1
ATOM 699 N N . LYS A 1 93 ? 17.5 -5.754 2.637 1 90.5 93 LYS A N 1
ATOM 700 C CA . LYS A 1 93 ? 17.625 -4.402 3.18 1 90.5 93 LYS A CA 1
ATOM 701 C C . LYS A 1 93 ? 17.953 -3.396 2.08 1 90.5 93 LYS A C 1
ATOM 703 O O . LYS A 1 93 ? 18.75 -3.674 1.193 1 90.5 93 LYS A O 1
ATOM 708 N N . GLY A 1 94 ? 17.297 -2.359 1.935 1 90 94 GLY A N 1
ATOM 709 C CA . GLY A 1 94 ? 17.562 -1.319 0.953 1 90 94 GLY A CA 1
ATOM 710 C C . GLY A 1 94 ? 16.672 -1.417 -0.276 1 90 94 GLY A C 1
ATOM 711 O O . GLY A 1 94 ? 16.719 -0.542 -1.145 1 90 94 GLY A O 1
ATOM 712 N N . GLU A 1 95 ? 16.031 -2.531 -0.457 1 94.56 95 GLU A N 1
ATOM 713 C CA . GLU A 1 95 ? 15.07 -2.684 -1.544 1 94.56 95 GLU A CA 1
ATOM 714 C C . GLU A 1 95 ? 13.633 -2.623 -1.024 1 94.56 95 GLU A C 1
ATOM 716 O O . GLU A 1 95 ? 13.391 -2.824 0.167 1 94.56 95 GLU A O 1
ATOM 721 N N . ARG A 1 96 ? 12.797 -2.277 -1.926 1 97.5 96 ARG A N 1
ATOM 722 C CA . ARG A 1 96 ? 11.383 -2.205 -1.562 1 97.5 96 ARG A CA 1
ATOM 723 C C . ARG A 1 96 ? 10.609 -3.379 -2.15 1 97.5 96 ARG A C 1
ATOM 725 O O . ARG A 1 96 ? 10.945 -3.879 -3.225 1 97.5 96 ARG A O 1
ATOM 732 N N . THR A 1 97 ? 9.602 -3.838 -1.411 1 98.62 97 THR A N 1
ATOM 733 C CA . THR A 1 97 ? 8.727 -4.906 -1.888 1 98.62 97 THR A CA 1
ATOM 734 C C . THR A 1 97 ? 8.023 -4.5 -3.18 1 98.62 97 THR A C 1
ATOM 736 O O . THR A 1 97 ? 7.629 -3.342 -3.338 1 98.62 97 THR A O 1
ATOM 739 N N . GLY A 1 98 ? 7.887 -5.43 -4.129 1 98.5 98 GLY A N 1
ATOM 740 C CA . GLY A 1 98 ? 7.129 -5.145 -5.34 1 98.5 98 GLY A CA 1
ATOM 741 C C . GLY A 1 98 ? 5.68 -4.789 -5.066 1 98.5 98 GLY A C 1
ATOM 742 O O . GLY A 1 98 ? 5.074 -5.301 -4.121 1 98.5 98 GLY A O 1
ATOM 743 N N . ILE A 1 99 ? 5.121 -3.887 -5.891 1 98.44 99 ILE A N 1
ATOM 744 C CA . ILE A 1 99 ? 3.738 -3.438 -5.773 1 98.44 99 ILE A CA 1
ATOM 745 C C . ILE A 1 99 ? 3.078 -3.439 -7.152 1 98.44 99 ILE A C 1
ATOM 747 O O . ILE A 1 99 ? 3.686 -3.02 -8.141 1 98.44 99 ILE A O 1
ATOM 751 N N . SER A 1 100 ? 1.903 -3.969 -7.223 1 96.31 100 SER A N 1
ATOM 752 C CA . SER A 1 100 ? 1.084 -3.857 -8.43 1 96.31 100 SER A CA 1
ATOM 753 C C . SER A 1 100 ? -0.236 -3.152 -8.133 1 96.31 100 SER A C 1
ATOM 755 O O . SER A 1 100 ? -1.008 -3.598 -7.281 1 96.31 100 SER A O 1
ATOM 757 N N . LEU A 1 101 ? -0.458 -1.987 -8.773 1 94.62 101 LEU A N 1
ATOM 758 C CA . LEU A 1 101 ? -1.758 -1.324 -8.75 1 94.62 101 LEU A CA 1
ATOM 759 C C . LEU A 1 101 ? -2.689 -1.905 -9.805 1 94.62 101 LEU A C 1
ATOM 761 O O . LEU A 1 101 ? -2.361 -1.904 -10.992 1 94.62 101 LEU A O 1
ATOM 765 N N . SER A 1 102 ? -3.762 -2.424 -9.328 1 91.44 102 SER A N 1
ATOM 766 C CA . SER A 1 102 ? -4.746 -3.01 -10.234 1 91.44 102 SER A CA 1
ATOM 767 C C . SER A 1 102 ? -5.977 -2.121 -10.367 1 91.44 102 SER A C 1
ATOM 769 O O . SER A 1 102 ? -6.781 -2.027 -9.43 1 91.44 102 SER A O 1
ATOM 771 N N . PHE A 1 103 ? -6.102 -1.502 -11.516 1 88.81 103 PHE A N 1
ATOM 772 C CA . PHE A 1 103 ? -7.277 -0.695 -11.812 1 88.81 103 PHE A CA 1
ATOM 773 C C . PHE A 1 103 ? -8.336 -1.525 -12.531 1 88.81 103 PHE A C 1
ATOM 775 O O . PHE A 1 103 ? -8.062 -2.117 -13.578 1 88.81 103 PHE A O 1
ATOM 782 N N . THR A 1 104 ? -9.484 -1.677 -11.922 1 79.31 104 THR A N 1
ATOM 783 C CA . THR A 1 104 ? -10.531 -2.5 -12.523 1 79.31 104 THR A CA 1
ATOM 784 C C . THR A 1 104 ? -11.727 -1.648 -12.922 1 79.31 104 THR A C 1
ATOM 786 O O . THR A 1 104 ? -12.109 -0.723 -12.195 1 79.31 104 THR A O 1
ATOM 789 N N . ASN A 1 105 ? -12.094 -1.724 -14.125 1 71.62 105 ASN A N 1
ATOM 790 C CA . ASN A 1 105 ? -13.367 -1.152 -14.562 1 71.62 105 ASN A CA 1
ATOM 791 C C . ASN A 1 105 ? -14.258 -2.203 -15.219 1 71.62 105 ASN A C 1
ATOM 793 O O . ASN A 1 105 ? -13.945 -3.396 -15.18 1 71.62 105 ASN A O 1
ATOM 797 N N . GLU A 1 106 ? -15.523 -1.802 -15.523 1 61.81 106 GLU A N 1
ATOM 798 C CA . GLU A 1 106 ? -16.531 -2.729 -16.031 1 61.81 106 GLU A CA 1
ATOM 799 C C . GLU A 1 106 ? -16 -3.523 -17.219 1 61.81 106 GLU A C 1
ATOM 801 O O . GLU A 1 106 ? -16.469 -4.641 -17.484 1 61.81 106 GLU A O 1
ATOM 806 N N . HIS A 1 107 ? -15.125 -3.018 -17.781 1 60.53 107 HIS A N 1
ATOM 807 C CA . HIS A 1 107 ? -14.789 -3.629 -19.062 1 60.53 107 HIS A CA 1
ATOM 808 C C . HIS A 1 107 ? -13.352 -4.148 -19.062 1 60.53 107 HIS A C 1
ATOM 810 O O . HIS A 1 107 ? -13 -5 -19.875 1 60.53 107 HIS A O 1
ATOM 816 N N . ASP A 1 108 ? -12.594 -3.562 -18.141 1 68.5 108 ASP A N 1
ATOM 817 C CA . ASP A 1 108 ? -11.188 -3.863 -18.375 1 68.5 108 ASP A CA 1
ATOM 818 C C . ASP A 1 108 ? -10.375 -3.697 -17.094 1 68.5 108 ASP A C 1
ATOM 820 O O . ASP A 1 108 ? -10.836 -3.084 -16.125 1 68.5 108 ASP A O 1
ATOM 824 N N . ARG A 1 109 ? -9.219 -4.551 -17 1 79.56 109 ARG A N 1
ATOM 825 C CA . ARG A 1 109 ? -8.234 -4.426 -15.93 1 79.56 109 ARG A CA 1
ATOM 826 C C . ARG A 1 109 ? -6.902 -3.916 -16.469 1 79.56 109 ARG A C 1
ATOM 828 O O . ARG A 1 109 ? -6.484 -4.301 -17.578 1 79.56 109 ARG A O 1
ATOM 835 N N . SER A 1 110 ? -6.336 -2.916 -15.805 1 86.5 110 SER A N 1
ATOM 836 C CA . SER A 1 110 ? -4.996 -2.445 -16.141 1 86.5 110 SER A CA 1
ATOM 837 C C . SER A 1 110 ? -4.105 -2.395 -14.906 1 86.5 110 SER A C 1
ATOM 839 O O . SER A 1 110 ? -4.598 -2.291 -13.781 1 86.5 110 SER A O 1
ATOM 841 N N . PHE A 1 111 ? -2.771 -2.496 -15.195 1 89.25 111 PHE A N 1
ATOM 842 C CA . PHE A 1 111 ? -1.847 -2.605 -14.07 1 89.25 111 PHE A CA 1
ATOM 843 C C . PHE A 1 111 ? -0.725 -1.58 -14.195 1 89.25 111 PHE A C 1
ATOM 845 O O . PHE A 1 111 ? -0.224 -1.329 -15.297 1 89.25 111 PHE A O 1
ATOM 852 N N . LEU A 1 112 ? -0.454 -0.955 -13.141 1 92.62 112 LEU A N 1
ATOM 853 C CA . LEU A 1 112 ? 0.811 -0.258 -12.938 1 92.62 112 LEU A CA 1
ATOM 854 C C . LEU A 1 112 ? 1.673 -0.991 -11.914 1 92.62 112 LEU A C 1
ATOM 856 O O . LEU A 1 112 ? 1.268 -1.16 -10.758 1 92.62 112 LEU A O 1
ATOM 860 N N . THR A 1 113 ? 2.881 -1.387 -12.383 1 95.5 113 THR A N 1
ATOM 861 C CA . THR A 1 113 ? 3.621 -2.318 -11.539 1 95.5 113 THR A CA 1
ATOM 862 C C . THR A 1 113 ? 5.031 -1.8 -11.266 1 95.5 113 THR A C 1
ATOM 864 O O . THR A 1 113 ? 5.715 -1.336 -12.18 1 95.5 113 THR A O 1
ATOM 867 N N . TYR A 1 114 ? 5.367 -1.763 -10.023 1 97.44 114 TYR A N 1
ATOM 868 C CA . TYR A 1 114 ? 6.742 -1.637 -9.547 1 97.44 114 TYR A CA 1
ATOM 869 C C . TYR A 1 114 ? 7.305 -2.994 -9.148 1 97.44 114 TYR A C 1
ATOM 871 O O . TYR A 1 114 ? 6.855 -3.6 -8.172 1 97.44 114 TYR A O 1
ATOM 879 N N . ARG A 1 115 ? 8.352 -3.469 -9.773 1 97.19 115 ARG A N 1
ATOM 880 C CA . ARG A 1 115 ? 8.836 -4.832 -9.57 1 97.19 115 ARG A CA 1
ATOM 881 C C . ARG A 1 115 ? 9.508 -4.98 -8.211 1 97.19 115 ARG A C 1
ATOM 883 O O . ARG A 1 115 ? 9.445 -6.043 -7.598 1 97.19 115 ARG A O 1
ATOM 890 N N . GLY A 1 116 ? 10.25 -3.879 -7.793 1 97.69 116 GLY A N 1
ATOM 891 C CA . GLY A 1 116 ? 10.945 -3.943 -6.52 1 97.69 116 GLY A CA 1
ATOM 892 C C . GLY A 1 116 ? 11.82 -5.18 -6.379 1 97.69 116 GLY A C 1
ATOM 893 O O . GLY A 1 116 ? 12.625 -5.477 -7.262 1 97.69 116 GLY A O 1
ATOM 894 N N . THR A 1 117 ? 11.586 -5.922 -5.32 1 97.81 117 THR A N 1
ATOM 895 C CA . THR A 1 117 ? 12.391 -7.09 -4.98 1 97.81 117 THR A CA 1
ATOM 896 C C . THR A 1 117 ? 12.195 -8.203 -6.008 1 97.81 117 THR A C 1
ATOM 898 O O . THR A 1 117 ? 12.961 -9.164 -6.051 1 97.81 117 THR A O 1
ATOM 901 N N . ASN A 1 118 ? 11.242 -8.141 -6.863 1 96.81 118 ASN A N 1
ATOM 902 C CA . ASN A 1 118 ? 11.008 -9.141 -7.902 1 96.81 118 ASN A CA 1
ATOM 903 C C . ASN A 1 118 ? 11.852 -8.859 -9.148 1 96.81 118 ASN A C 1
ATOM 905 O O . ASN A 1 118 ? 11.859 -9.656 -10.086 1 96.81 118 ASN A O 1
ATOM 909 N N . GLN A 1 119 ? 12.555 -7.766 -9.18 1 93.56 119 GLN A N 1
ATOM 910 C CA . GLN A 1 119 ? 13.266 -7.332 -10.383 1 93.56 119 GLN A CA 1
ATOM 911 C C . GLN A 1 119 ? 14.297 -8.367 -10.812 1 93.56 119 GLN A C 1
ATOM 913 O O . GLN A 1 119 ? 14.562 -8.531 -12 1 93.56 119 GLN A O 1
ATOM 918 N N . ASP A 1 120 ? 14.859 -9.117 -9.852 1 87.31 120 ASP A N 1
ATOM 919 C CA . ASP A 1 120 ? 15.977 -9.984 -10.188 1 87.31 120 ASP A CA 1
ATOM 920 C C . ASP A 1 120 ? 15.586 -11.453 -10.078 1 87.31 120 ASP A C 1
ATOM 922 O O . ASP A 1 120 ? 16.438 -12.32 -9.852 1 87.31 120 ASP A O 1
ATOM 926 N N . ILE A 1 121 ? 14.359 -11.742 -10.18 1 90.94 121 ILE A N 1
ATOM 927 C CA . ILE A 1 121 ? 13.922 -13.133 -10.156 1 90.94 121 ILE A CA 1
ATOM 928 C C . ILE A 1 121 ? 14.516 -13.883 -11.352 1 90.94 121 ILE A C 1
ATOM 930 O O . ILE A 1 121 ? 14.414 -13.43 -12.492 1 90.94 121 ILE A O 1
ATOM 934 N N . SER A 1 122 ? 15.172 -14.953 -11.023 1 91.19 122 SER A N 1
ATOM 935 C CA . SER A 1 122 ? 15.773 -15.836 -12.008 1 91.19 122 SER A CA 1
ATOM 936 C C . SER A 1 122 ? 15.828 -17.281 -11.5 1 91.19 122 SER A C 1
ATOM 938 O O . SER A 1 122 ? 16.172 -17.516 -10.344 1 91.19 122 SER A O 1
ATOM 940 N N . MET A 1 123 ? 15.516 -18.172 -12.422 1 92.75 123 MET A N 1
ATOM 941 C CA . MET A 1 123 ? 15.523 -19.578 -12.023 1 92.75 123 MET A CA 1
ATOM 942 C C . MET A 1 123 ? 16.938 -20.047 -11.672 1 92.75 123 MET A C 1
ATOM 944 O O . MET A 1 123 ? 17.109 -21.062 -11.008 1 92.75 123 MET A O 1
ATOM 948 N N . ASP A 1 124 ? 17.906 -19.203 -12.094 1 91.75 124 ASP A N 1
ATOM 949 C CA . ASP A 1 124 ? 19.281 -19.5 -11.742 1 91.75 124 ASP A CA 1
ATOM 950 C C . ASP A 1 124 ? 19.5 -19.375 -10.234 1 91.75 124 ASP A C 1
ATOM 952 O O . ASP A 1 124 ? 20.469 -19.906 -9.695 1 91.75 124 ASP A O 1
ATOM 956 N N . ARG A 1 125 ? 18.594 -18.734 -9.586 1 91.31 125 ARG A N 1
ATOM 957 C CA . ARG A 1 125 ? 18.766 -18.453 -8.156 1 91.31 125 ARG A CA 1
ATOM 958 C C . ARG A 1 125 ? 18.031 -19.5 -7.312 1 91.31 125 ARG A C 1
ATOM 960 O O . ARG A 1 125 ? 18.156 -19.5 -6.082 1 91.31 125 ARG A O 1
ATOM 967 N N . ALA A 1 126 ? 17.25 -20.359 -8.008 1 93.75 126 ALA A N 1
ATOM 968 C CA . ALA A 1 126 ? 16.562 -21.422 -7.266 1 93.75 126 ALA A CA 1
ATOM 969 C C . ALA A 1 126 ? 17.578 -22.312 -6.539 1 93.75 126 ALA A C 1
ATOM 971 O O . ALA A 1 126 ? 18.594 -22.703 -7.109 1 93.75 126 ALA A O 1
ATOM 972 N N . GLU A 1 127 ? 17.281 -22.641 -5.289 1 92.88 127 GLU A N 1
ATOM 973 C CA . GLU A 1 127 ? 18.172 -23.484 -4.496 1 92.88 127 GLU A CA 1
ATOM 974 C C . GLU A 1 127 ? 17.812 -24.953 -4.66 1 92.88 127 GLU A C 1
ATOM 976 O O . GLU A 1 127 ? 17.078 -25.516 -3.842 1 92.88 127 GLU A O 1
ATOM 981 N N . VAL A 1 128 ? 18.469 -25.594 -5.527 1 92.31 128 VAL A N 1
ATOM 982 C CA . VAL A 1 128 ? 18.141 -26.953 -5.926 1 92.31 128 VAL A CA 1
ATOM 983 C C . VAL A 1 128 ? 18.312 -27.891 -4.734 1 92.31 128 VAL A C 1
ATOM 985 O O . VAL A 1 128 ? 17.531 -28.828 -4.566 1 92.31 128 VAL A O 1
ATOM 988 N N . GLU A 1 129 ? 19.328 -27.625 -3.922 1 92 129 GLU A N 1
ATOM 989 C CA . GLU A 1 129 ? 19.547 -28.453 -2.744 1 92 129 GLU A CA 1
ATOM 990 C C . GLU A 1 129 ? 18.359 -28.391 -1.783 1 92 129 GLU A C 1
ATOM 992 O O . GLU A 1 129 ? 17.969 -29.391 -1.209 1 92 129 GLU A O 1
ATOM 997 N N . LYS A 1 130 ? 17.859 -27.203 -1.604 1 94 130 LYS A N 1
ATOM 998 C CA . LYS A 1 130 ? 16.672 -27.031 -0.771 1 94 130 LYS A CA 1
ATOM 999 C C . LYS A 1 130 ? 15.438 -27.609 -1.447 1 94 130 LYS A C 1
ATOM 1001 O O . LYS A 1 130 ? 14.602 -28.25 -0.794 1 94 130 LYS A O 1
ATOM 1006 N N . ALA A 1 131 ? 15.367 -27.391 -2.721 1 91.75 131 ALA A N 1
ATOM 1007 C CA . ALA A 1 131 ? 14.281 -27.969 -3.494 1 91.75 131 ALA A CA 1
ATOM 1008 C C . ALA A 1 131 ? 14.227 -29.484 -3.307 1 91.75 131 ALA A C 1
ATOM 1010 O O . ALA A 1 131 ? 13.141 -30.078 -3.266 1 91.75 131 ALA A O 1
ATOM 1011 N N . GLY A 1 132 ? 15.344 -30.109 -3.164 1 93.06 132 GLY A N 1
ATOM 1012 C CA . GLY A 1 132 ? 15.445 -31.547 -2.984 1 93.06 132 GLY A CA 1
ATOM 1013 C C . GLY A 1 132 ? 14.852 -32.031 -1.672 1 93.06 132 GLY A C 1
ATOM 1014 O O . GLY A 1 132 ? 14.617 -33.219 -1.492 1 93.06 132 GLY A O 1
ATOM 1015 N N . GLN A 1 133 ? 14.609 -31.062 -0.831 1 96.31 133 GLN A N 1
ATOM 1016 C CA . GLN A 1 133 ? 14.016 -31.422 0.455 1 96.31 133 GLN A CA 1
ATOM 1017 C C . GLN A 1 133 ? 12.492 -31.406 0.379 1 96.31 133 GLN A C 1
ATOM 1019 O O . GLN A 1 133 ? 11.812 -31.656 1.38 1 96.31 133 GLN A O 1
ATOM 1024 N N . ALA A 1 134 ? 11.938 -31.141 -0.803 1 97.19 134 ALA A N 1
ATOM 1025 C CA . ALA A 1 134 ? 10.5 -31.156 -1.038 1 97.19 134 ALA A CA 1
ATOM 1026 C C . ALA A 1 134 ? 10.094 -32.312 -1.938 1 97.19 134 ALA A C 1
ATOM 1028 O O . ALA A 1 134 ? 10.914 -32.844 -2.703 1 97.19 134 ALA A O 1
ATOM 1029 N N . ARG A 1 135 ? 8.828 -32.688 -1.835 1 97 135 ARG A N 1
ATOM 1030 C CA . ARG A 1 135 ? 8.289 -33.75 -2.682 1 97 135 ARG A CA 1
ATOM 1031 C C . ARG A 1 135 ? 8.031 -33.219 -4.098 1 97 135 ARG A C 1
ATOM 1033 O O . ARG A 1 135 ? 8.031 -34 -5.051 1 97 135 ARG A O 1
ATOM 1040 N N . HIS A 1 136 ? 7.828 -32.031 -4.18 1 98 136 HIS A N 1
ATOM 1041 C CA . HIS A 1 136 ? 7.375 -31.406 -5.422 1 98 136 HIS A CA 1
ATOM 1042 C C . HIS A 1 136 ? 7.957 -30.016 -5.594 1 98 136 HIS A C 1
ATOM 1044 O O . HIS A 1 136 ? 8.164 -29.297 -4.609 1 98 136 HIS A O 1
ATOM 1050 N N . ILE A 1 137 ? 8.242 -29.625 -6.828 1 97.44 137 ILE A N 1
ATOM 1051 C CA . ILE A 1 137 ? 8.695 -28.281 -7.188 1 97.44 137 ILE A CA 1
ATOM 1052 C C . ILE A 1 137 ? 7.746 -27.672 -8.211 1 97.44 137 ILE A C 1
ATOM 1054 O O . ILE A 1 137 ? 7.375 -28.328 -9.188 1 97.44 137 ILE A O 1
ATOM 1058 N N . HIS A 1 138 ? 7.355 -26.453 -7.922 1 97.81 138 HIS A N 1
ATOM 1059 C CA . HIS A 1 138 ? 6.523 -25.719 -8.875 1 97.81 138 HIS A CA 1
ATOM 1060 C C . HIS A 1 138 ? 7.281 -24.547 -9.484 1 97.81 138 HIS A C 1
ATOM 1062 O O . HIS A 1 138 ? 7.871 -23.734 -8.766 1 97.81 138 HIS A O 1
ATOM 1068 N N . VAL A 1 139 ? 7.195 -24.453 -10.789 1 94.88 139 VAL A N 1
ATOM 1069 C CA . VAL A 1 139 ? 7.91 -23.422 -11.523 1 94.88 139 VAL A CA 1
ATOM 1070 C C . VAL A 1 139 ? 6.926 -22.609 -12.367 1 94.88 139 VAL A C 1
ATOM 1072 O O . VAL A 1 139 ? 6.012 -23.172 -12.977 1 94.88 139 VAL A O 1
ATOM 1075 N N . THR A 1 140 ? 7.086 -21.297 -12.32 1 94.44 140 THR A N 1
ATOM 1076 C CA . THR A 1 140 ? 6.273 -20.406 -13.125 1 94.44 140 THR A CA 1
ATOM 1077 C C . THR A 1 140 ? 7.094 -19.203 -13.594 1 94.44 140 THR A C 1
ATOM 1079 O O . THR A 1 140 ? 8.281 -19.094 -13.289 1 94.44 140 THR A O 1
ATOM 1082 N N . GLY A 1 141 ? 6.508 -18.375 -14.492 1 89.31 141 GLY A N 1
ATOM 1083 C CA . GLY A 1 141 ? 7.133 -17.125 -14.875 1 89.31 141 GLY A CA 1
ATOM 1084 C C . GLY A 1 141 ? 8.023 -17.25 -16.094 1 89.31 141 GLY A C 1
ATOM 1085 O O . GLY A 1 141 ? 8.961 -16.469 -16.266 1 89.31 141 GLY A O 1
ATOM 1086 N N . TYR A 1 142 ? 7.809 -18.203 -16.906 1 92.06 142 TYR A N 1
ATOM 1087 C CA . TYR A 1 142 ? 8.594 -18.406 -18.109 1 92.06 142 TYR A CA 1
ATOM 1088 C C . TYR A 1 142 ? 8.445 -17.234 -19.062 1 92.06 142 TYR A C 1
ATOM 1090 O O . TYR A 1 142 ? 7.336 -16.766 -19.328 1 92.06 142 TYR A O 1
ATOM 1098 N N . GLU A 1 143 ? 9.562 -16.672 -19.5 1 88.25 143 GLU A N 1
ATOM 1099 C CA . GLU A 1 143 ? 9.57 -15.516 -20.375 1 88.25 143 GLU A CA 1
ATOM 1100 C C . GLU A 1 143 ? 10.117 -15.859 -21.75 1 88.25 143 GLU A C 1
ATOM 1102 O O . GLU A 1 143 ? 10.898 -15.102 -22.328 1 88.25 143 GLU A O 1
ATOM 1107 N N . GLY A 1 144 ? 9.852 -17.016 -22.156 1 88.88 144 GLY A N 1
ATOM 1108 C CA . GLY A 1 144 ? 10.258 -17.422 -23.5 1 88.88 144 GLY A CA 1
ATOM 1109 C C . GLY A 1 144 ? 11.75 -17.641 -23.625 1 88.88 144 GLY A C 1
ATOM 1110 O O . GLY A 1 144 ? 12.375 -18.266 -22.75 1 88.88 144 GLY A O 1
ATOM 1111 N N . GLU A 1 145 ? 12.281 -17.109 -24.766 1 87.12 145 GLU A N 1
ATOM 1112 C CA . GLU A 1 145 ? 13.68 -17.359 -25.109 1 87.12 145 GLU A CA 1
ATOM 1113 C C . GLU A 1 145 ? 14.617 -16.719 -24.094 1 87.12 145 GLU A C 1
ATOM 1115 O O . GLU A 1 145 ? 15.68 -17.281 -23.797 1 87.12 145 GLU A O 1
ATOM 1120 N N . ASP A 1 146 ? 14.203 -15.648 -23.516 1 86.75 146 ASP A N 1
ATOM 1121 C CA . ASP A 1 146 ? 15.062 -14.867 -22.625 1 86.75 146 ASP A CA 1
ATOM 1122 C C . ASP A 1 146 ? 15.383 -15.648 -21.359 1 86.75 146 ASP A C 1
ATOM 1124 O O . ASP A 1 146 ? 16.453 -15.469 -20.766 1 86.75 146 ASP A O 1
ATOM 1128 N N . SER A 1 147 ? 14.492 -16.562 -20.969 1 90.94 147 SER A N 1
ATOM 1129 C CA . SER A 1 147 ? 14.695 -17.281 -19.719 1 90.94 147 SER A CA 1
ATOM 1130 C C . SER A 1 147 ? 14.852 -18.781 -19.938 1 90.94 147 SER A C 1
ATOM 1132 O O . SER A 1 147 ? 15.039 -19.531 -18.984 1 90.94 147 SER A O 1
ATOM 1134 N N . HIS A 1 148 ? 14.844 -19.234 -21.141 1 94.88 148 HIS A N 1
ATOM 1135 C CA . HIS A 1 148 ? 14.742 -20.641 -21.484 1 94.88 148 HIS A CA 1
ATOM 1136 C C . HIS A 1 148 ? 15.891 -21.438 -20.875 1 94.88 148 HIS A C 1
ATOM 1138 O O . HIS A 1 148 ? 15.672 -22.5 -20.266 1 94.88 148 HIS A O 1
ATOM 1144 N N . GLU A 1 149 ? 17.078 -20.922 -20.984 1 95.31 149 GLU A N 1
ATOM 1145 C CA . GLU A 1 149 ? 18.25 -21.672 -20.516 1 95.31 149 GLU A CA 1
ATOM 1146 C C . GLU A 1 149 ? 18.234 -21.844 -19 1 95.31 149 GLU A C 1
ATOM 1148 O O . GLU A 1 149 ? 18.609 -22.906 -18.5 1 95.31 149 GLU A O 1
ATOM 1153 N N . SER A 1 150 ? 17.844 -20.828 -18.328 1 94.81 150 SER A N 1
ATOM 1154 C CA . SER A 1 150 ? 17.75 -20.922 -16.875 1 94.81 150 SER A CA 1
ATOM 1155 C C . SER A 1 150 ? 16.734 -21.969 -16.453 1 94.81 150 SER A C 1
ATOM 1157 O O . SER A 1 150 ? 16.969 -22.719 -15.5 1 94.81 150 SER A O 1
ATOM 1159 N N . TYR A 1 151 ? 15.617 -22.047 -17.094 1 95.62 151 TYR A N 1
ATOM 1160 C CA . TYR A 1 151 ? 14.594 -23.031 -16.812 1 95.62 151 TYR A CA 1
ATOM 1161 C C . TYR A 1 151 ? 15.102 -24.438 -17.125 1 95.62 151 TYR A C 1
ATOM 1163 O O . TYR A 1 151 ? 14.914 -25.375 -16.328 1 95.62 151 TYR A O 1
ATOM 1171 N N . ALA A 1 152 ? 15.742 -24.562 -18.297 1 96.06 152 ALA A N 1
ATOM 1172 C CA . ALA A 1 152 ? 16.281 -25.859 -18.688 1 96.06 152 ALA A CA 1
ATOM 1173 C C . ALA A 1 152 ? 17.281 -26.375 -17.672 1 96.06 152 ALA A C 1
ATOM 1175 O O . ALA A 1 152 ? 17.25 -27.547 -17.281 1 96.06 152 ALA A O 1
ATOM 1176 N N . GLN A 1 153 ? 18.109 -25.5 -17.25 1 95.5 153 GLN A N 1
ATOM 1177 C CA . GLN A 1 153 ? 19.125 -25.891 -16.281 1 95.5 153 GLN A CA 1
ATOM 1178 C C . GLN A 1 153 ? 18.484 -26.312 -14.953 1 95.5 153 GLN A C 1
ATOM 1180 O O . GLN A 1 153 ? 18.859 -27.344 -14.383 1 95.5 153 GLN A O 1
ATOM 1185 N N . LEU A 1 154 ? 17.562 -25.547 -14.453 1 94.75 154 LEU A N 1
ATOM 1186 C CA . LEU A 1 154 ? 16.891 -25.844 -13.195 1 94.75 154 LEU A CA 1
ATOM 1187 C C . LEU A 1 154 ? 16.172 -27.203 -13.266 1 94.75 154 LEU A C 1
ATOM 1189 O O . LEU A 1 154 ? 16.359 -28.062 -12.406 1 94.75 154 LEU A O 1
ATOM 1193 N N . LEU A 1 155 ? 15.398 -27.391 -14.289 1 95.38 155 LEU A N 1
ATOM 1194 C CA . LEU A 1 155 ? 14.586 -28.594 -14.422 1 95.38 155 LEU A CA 1
ATOM 1195 C C . LEU A 1 155 ? 15.469 -29.828 -14.562 1 95.38 155 LEU A C 1
ATOM 1197 O O . LEU A 1 155 ? 15.172 -30.875 -13.969 1 95.38 155 LEU A O 1
ATOM 1201 N N . ARG A 1 156 ? 16.5 -29.656 -15.32 1 95.06 156 ARG A N 1
ATOM 1202 C CA . ARG A 1 156 ? 17.438 -30.766 -15.461 1 95.06 156 ARG A CA 1
ATOM 1203 C C . ARG A 1 156 ? 18.062 -31.141 -14.117 1 95.06 156 ARG A C 1
ATOM 1205 O O . ARG A 1 156 ? 18.125 -32.312 -13.766 1 95.06 156 ARG A O 1
ATOM 1212 N N . ARG A 1 157 ? 18.5 -30.141 -13.414 1 95.38 157 ARG A N 1
ATOM 1213 C CA . ARG A 1 157 ? 19.141 -30.391 -12.117 1 95.38 157 ARG A CA 1
ATOM 1214 C C . ARG A 1 157 ? 18.156 -31.016 -11.141 1 95.38 157 ARG A C 1
ATOM 1216 O O . ARG A 1 157 ? 18.516 -31.953 -10.406 1 95.38 157 ARG A O 1
ATOM 1223 N N . VAL A 1 158 ? 16.938 -30.516 -11.102 1 93.94 158 VAL A N 1
ATOM 1224 C CA . VAL A 1 158 ? 15.922 -31.062 -10.203 1 93.94 158 VAL A CA 1
ATOM 1225 C C . VAL A 1 158 ? 15.695 -32.531 -10.508 1 93.94 158 VAL A C 1
ATOM 1227 O O . VAL A 1 158 ? 15.695 -33.375 -9.594 1 93.94 158 VAL A O 1
ATOM 1230 N N . LYS A 1 159 ? 15.531 -32.875 -11.758 1 92.25 159 LYS A N 1
ATOM 1231 C CA . LYS A 1 159 ? 15.234 -34.25 -12.18 1 92.25 159 LYS A CA 1
ATOM 1232 C C . LYS A 1 159 ? 16.406 -35.188 -11.891 1 92.25 159 LYS A C 1
ATOM 1234 O O . LYS A 1 159 ? 16.203 -36.344 -11.531 1 92.25 159 LYS A O 1
ATOM 1239 N N . THR A 1 160 ? 17.609 -34.656 -12 1 94.19 160 THR A N 1
ATOM 1240 C CA . THR A 1 160 ? 18.781 -35.5 -11.891 1 94.19 160 THR A CA 1
ATOM 1241 C C . THR A 1 160 ? 19.25 -35.594 -10.438 1 94.19 160 THR A C 1
ATOM 1243 O O . THR A 1 160 ? 19.812 -36.594 -10.016 1 94.19 160 THR A O 1
ATOM 1246 N N . GLU A 1 161 ? 19.016 -34.531 -9.703 1 94 161 GLU A N 1
ATOM 1247 C CA . GLU A 1 161 ? 19.641 -34.406 -8.391 1 94 161 GLU A CA 1
ATOM 1248 C C . GLU A 1 161 ? 18.641 -34.656 -7.277 1 94 161 GLU A C 1
ATOM 1250 O O . GLU A 1 161 ? 19.016 -34.875 -6.125 1 94 161 GLU A O 1
ATOM 1255 N N . THR A 1 162 ? 17.469 -34.594 -7.719 1 91.75 162 THR A N 1
ATOM 1256 C CA . THR A 1 162 ? 16.453 -34.719 -6.68 1 91.75 162 THR A CA 1
ATOM 1257 C C . THR A 1 162 ? 15.383 -35.75 -7.094 1 91.75 162 THR A C 1
ATOM 1259 O O . THR A 1 162 ? 15.375 -36.219 -8.234 1 91.75 162 THR A O 1
ATOM 1262 N N . GLY A 1 163 ? 14.539 -36.188 -6.273 1 90.69 163 GLY A N 1
ATOM 1263 C CA . GLY A 1 163 ? 13.43 -37.062 -6.555 1 90.69 163 GLY A CA 1
ATOM 1264 C C . GLY A 1 163 ? 12.086 -36.375 -6.555 1 90.69 163 GLY A C 1
ATOM 1265 O O . GLY A 1 163 ? 11.039 -37.031 -6.527 1 90.69 163 GLY A O 1
ATOM 1266 N N . ALA A 1 164 ? 12.18 -35.094 -6.656 1 95.56 164 ALA A N 1
ATOM 1267 C CA . ALA A 1 164 ? 10.945 -34.312 -6.59 1 95.56 164 ALA A CA 1
ATOM 1268 C C . ALA A 1 164 ? 10.219 -34.312 -7.93 1 95.56 164 ALA A C 1
ATOM 1270 O O . ALA A 1 164 ? 10.852 -34.344 -8.984 1 95.56 164 ALA A O 1
ATOM 1271 N N . THR A 1 165 ? 8.922 -34.406 -7.902 1 97.25 165 THR A N 1
ATOM 1272 C CA . THR A 1 165 ? 8.125 -34.156 -9.102 1 97.25 165 THR A CA 1
ATOM 1273 C C . THR A 1 165 ? 8.07 -32.688 -9.438 1 97.25 165 THR A C 1
ATOM 1275 O O . THR A 1 165 ? 8.352 -31.844 -8.578 1 97.25 165 THR A O 1
ATOM 1278 N N . VAL A 1 166 ? 7.734 -32.344 -10.727 1 97.94 166 VAL A N 1
ATOM 1279 C CA . VAL A 1 166 ? 7.797 -30.969 -11.188 1 97.94 166 VAL A CA 1
ATOM 1280 C C . VAL A 1 166 ? 6.48 -30.594 -11.852 1 97.94 166 VAL A C 1
ATOM 1282 O O . VAL A 1 166 ? 5.949 -31.344 -12.68 1 97.94 166 VAL A O 1
ATOM 1285 N N . SER A 1 167 ? 5.93 -29.516 -11.422 1 98.5 167 SER A N 1
ATOM 1286 C CA . SER A 1 167 ? 4.879 -28.859 -12.195 1 98.5 167 SER A CA 1
ATOM 1287 C C . SER A 1 167 ? 5.363 -27.531 -12.766 1 98.5 167 SER A C 1
ATOM 1289 O O . SER A 1 167 ? 6.203 -26.859 -12.172 1 98.5 167 SER A O 1
ATOM 1291 N N . PHE A 1 168 ? 4.832 -27.172 -13.906 1 97.75 168 PHE A N 1
ATOM 1292 C CA . PHE A 1 168 ? 5.238 -26 -14.648 1 97.75 168 PHE A CA 1
ATOM 1293 C C . PHE A 1 168 ? 4.023 -25.25 -15.18 1 97.75 168 PHE A C 1
ATOM 1295 O O . PHE A 1 168 ? 3.277 -25.766 -16.016 1 97.75 168 PHE A O 1
ATOM 1302 N N . ASP A 1 169 ? 3.801 -24.109 -14.625 1 97.62 169 ASP A N 1
ATOM 1303 C CA . ASP A 1 169 ? 2.828 -23.156 -15.172 1 97.62 169 ASP A CA 1
ATOM 1304 C C . ASP A 1 169 ? 3.5 -22.156 -16.094 1 97.62 169 ASP A C 1
ATOM 1306 O O . ASP A 1 169 ? 4.133 -21.203 -15.633 1 97.62 169 ASP A O 1
ATOM 1310 N N . VAL A 1 170 ? 3.408 -22.281 -17.344 1 94.38 170 VAL A N 1
ATOM 1311 C CA . VAL A 1 170 ? 4.246 -21.609 -18.328 1 94.38 170 VAL A CA 1
ATOM 1312 C C . VAL A 1 170 ? 3.984 -20.109 -18.297 1 94.38 170 VAL A C 1
ATOM 1314 O O . VAL A 1 170 ? 4.914 -19.312 -18.156 1 94.38 170 VAL A O 1
ATOM 1317 N N . GLY A 1 171 ? 2.701 -19.734 -18.297 1 88.44 171 GLY A N 1
ATOM 1318 C CA . GLY A 1 171 ? 2.373 -18.312 -18.312 1 88.44 171 GLY A CA 1
ATOM 1319 C C . GLY A 1 171 ? 2.531 -17.688 -19.688 1 88.44 171 GLY A C 1
ATOM 1320 O O . GLY A 1 171 ? 2.951 -18.344 -20.641 1 88.44 171 GLY A O 1
ATOM 1321 N N . TRP A 1 172 ? 2.301 -16.391 -19.766 1 84.69 172 TRP A N 1
ATOM 1322 C CA . TRP A 1 172 ? 2.314 -15.609 -21 1 84.69 172 TRP A CA 1
ATOM 1323 C C . TRP A 1 172 ? 3.742 -15.352 -21.469 1 84.69 172 TRP A C 1
ATOM 1325 O O . TRP A 1 172 ? 4.621 -15.047 -20.656 1 84.69 172 TRP A O 1
ATOM 1335 N N . ASP A 1 173 ? 3.957 -15.539 -22.719 1 87.12 173 ASP A N 1
ATOM 1336 C CA . ASP A 1 173 ? 5.246 -15.188 -23.297 1 87.12 173 ASP A CA 1
ATOM 1337 C C . ASP A 1 173 ? 5.281 -13.711 -23.703 1 87.12 173 ASP A C 1
ATOM 1339 O O . ASP A 1 173 ? 4.812 -13.344 -24.781 1 87.12 173 ASP A O 1
ATOM 1343 N N . PRO A 1 174 ? 5.902 -12.891 -22.922 1 80.88 174 PRO A N 1
ATOM 1344 C CA . PRO A 1 174 ? 5.895 -11.453 -23.219 1 80.88 174 PRO A CA 1
ATOM 1345 C C . PRO A 1 174 ? 6.645 -11.117 -24.5 1 80.88 174 PRO A C 1
ATOM 1347 O O . PRO A 1 174 ? 6.469 -10.023 -25.062 1 80.88 174 PRO A O 1
ATOM 1350 N N . THR A 1 175 ? 7.461 -11.969 -25.062 1 83.5 175 THR A N 1
ATOM 1351 C CA . THR A 1 175 ? 8.188 -11.719 -26.297 1 83.5 175 THR A CA 1
ATOM 1352 C C . THR A 1 175 ? 7.254 -11.859 -27.5 1 83.5 175 THR A C 1
ATOM 1354 O O . THR A 1 175 ? 7.562 -11.367 -28.594 1 83.5 175 THR A O 1
ATOM 1357 N N . GLY A 1 176 ? 6.211 -12.625 -27.312 1 87.69 176 GLY A N 1
ATOM 1358 C CA . GLY A 1 176 ? 5.281 -12.875 -28.406 1 87.69 176 GLY A CA 1
ATOM 1359 C C . GLY A 1 176 ? 5.777 -13.922 -29.391 1 87.69 176 GLY A C 1
ATOM 1360 O O . GLY A 1 176 ? 5.074 -14.273 -30.328 1 87.69 176 GLY A O 1
ATOM 1361 N N . ASN A 1 177 ? 6.875 -14.539 -29.109 1 90.25 177 ASN A N 1
ATOM 1362 C CA . ASN A 1 177 ? 7.492 -15.469 -30.047 1 90.25 177 ASN A CA 1
ATOM 1363 C C . ASN A 1 177 ? 6.879 -16.859 -29.938 1 90.25 177 ASN A C 1
ATOM 1365 O O . ASN A 1 177 ? 6.859 -17.609 -30.906 1 90.25 177 ASN A O 1
ATOM 1369 N N . TRP A 1 178 ? 6.477 -17.203 -28.812 1 93.56 178 TRP A N 1
ATOM 1370 C CA . TRP A 1 178 ? 5.922 -18.531 -28.562 1 93.56 178 TRP A CA 1
ATOM 1371 C C . TRP A 1 178 ? 6.82 -19.609 -29.141 1 93.56 178 TRP A C 1
ATOM 1373 O O . TRP A 1 178 ? 6.359 -20.469 -29.906 1 93.56 178 TRP A O 1
ATOM 1383 N N . SER A 1 179 ? 8.047 -19.562 -28.734 1 93.5 179 SER A N 1
ATOM 1384 C CA . SER A 1 179 ? 9.078 -20.406 -29.328 1 93.5 179 SER A CA 1
ATOM 1385 C C . SER A 1 179 ? 8.789 -21.891 -29.062 1 93.5 179 SER A C 1
ATOM 1387 O O . SER A 1 179 ? 8.398 -22.266 -27.953 1 93.5 179 SER A O 1
ATOM 1389 N N . GLY A 1 180 ? 9.086 -22.719 -30.031 1 93.25 180 GLY A N 1
ATOM 1390 C CA . GLY A 1 180 ? 8.945 -24.156 -29.906 1 93.25 180 GLY A CA 1
ATOM 1391 C C . GLY A 1 180 ? 10 -24.781 -29 1 93.25 180 GLY A C 1
ATOM 1392 O O . GLY A 1 180 ? 9.883 -25.953 -28.609 1 93.25 180 GLY A O 1
ATOM 1393 N N . ARG A 1 181 ? 10.977 -24.031 -28.609 1 94.38 181 ARG A N 1
ATOM 1394 C CA . ARG A 1 181 ? 12.023 -24.531 -27.719 1 94.38 181 ARG A CA 1
ATOM 1395 C C . ARG A 1 181 ? 11.453 -24.969 -26.375 1 94.38 181 ARG A C 1
ATOM 1397 O O . ARG A 1 181 ? 12.109 -25.688 -25.625 1 94.38 181 ARG A O 1
ATOM 1404 N N . ILE A 1 182 ? 10.297 -24.516 -26.141 1 95.25 182 ILE A N 1
ATOM 1405 C CA . ILE A 1 182 ? 9.672 -24.859 -24.875 1 95.25 182 ILE A CA 1
ATOM 1406 C C . ILE A 1 182 ? 9.531 -26.375 -24.766 1 95.25 182 ILE A C 1
ATOM 1408 O O . ILE A 1 182 ? 9.57 -26.938 -23.672 1 95.25 182 ILE A O 1
ATOM 1412 N N . TYR A 1 183 ? 9.391 -27.125 -25.859 1 96.12 183 TYR A N 1
ATOM 1413 C CA . TYR A 1 183 ? 9.234 -28.562 -25.891 1 96.12 183 TYR A CA 1
ATOM 1414 C C . TYR A 1 183 ? 10.461 -29.25 -25.297 1 96.12 183 TYR A C 1
ATOM 1416 O O . TYR A 1 183 ? 10.359 -30.375 -24.766 1 96.12 183 TYR A O 1
ATOM 1424 N N . GLU A 1 184 ? 11.594 -28.578 -25.359 1 96.56 184 GLU A N 1
ATOM 1425 C CA . GLU A 1 184 ? 12.828 -29.125 -24.797 1 96.56 184 GLU A CA 1
ATOM 1426 C C . GLU A 1 184 ? 12.703 -29.297 -23.281 1 96.56 184 GLU A C 1
ATOM 1428 O O . GLU A 1 184 ? 13.469 -30.062 -22.672 1 96.56 184 GLU A O 1
ATOM 1433 N N . LEU A 1 185 ? 11.789 -28.578 -22.672 1 97.19 185 LEU A N 1
ATOM 1434 C CA . LEU A 1 185 ? 11.625 -28.609 -21.219 1 97.19 185 LEU A CA 1
ATOM 1435 C C . LEU A 1 185 ? 10.672 -29.734 -20.812 1 97.19 185 LEU A C 1
ATOM 1437 O O . LEU A 1 185 ? 10.664 -30.156 -19.641 1 97.19 185 LEU A O 1
ATOM 1441 N N . PHE A 1 186 ? 9.875 -30.281 -21.688 1 97.44 186 PHE A N 1
ATOM 1442 C CA . PHE A 1 186 ? 8.695 -31.078 -21.391 1 97.44 186 PHE A CA 1
ATOM 1443 C C . PHE A 1 186 ? 9.094 -32.406 -20.766 1 97.44 186 PHE A C 1
ATOM 1445 O O . PHE A 1 186 ? 8.438 -32.875 -19.844 1 97.44 186 PHE A O 1
ATOM 1452 N N . PRO A 1 187 ? 10.227 -33.031 -21.188 1 96.44 187 PRO A N 1
ATOM 1453 C CA . PRO A 1 187 ? 10.586 -34.312 -20.625 1 96.44 187 PRO A CA 1
ATOM 1454 C C . PRO A 1 187 ? 10.836 -34.281 -19.109 1 96.44 187 PRO A C 1
ATOM 1456 O O . PRO A 1 187 ? 10.805 -35.312 -18.438 1 96.44 187 PRO A O 1
ATOM 1459 N N . TRP A 1 188 ? 11.094 -33.125 -18.609 1 96.62 188 TRP A N 1
ATOM 1460 C CA . TRP A 1 188 ? 11.445 -32.969 -17.188 1 96.62 188 TRP A CA 1
ATOM 1461 C C . TRP A 1 188 ? 10.234 -32.562 -16.375 1 96.62 188 TRP A C 1
ATOM 1463 O O . TRP A 1 188 ? 10.344 -32.344 -15.156 1 96.62 188 TRP A O 1
ATOM 1473 N N . ILE A 1 189 ? 9.07 -32.438 -16.953 1 97.56 189 ILE A N 1
ATOM 1474 C CA . ILE A 1 189 ? 7.875 -31.922 -16.312 1 97.56 189 ILE A CA 1
ATOM 1475 C C . ILE A 1 189 ? 6.883 -33.062 -16.047 1 97.56 189 ILE A C 1
ATOM 1477 O O . ILE A 1 189 ? 6.559 -33.812 -16.969 1 97.56 189 ILE A O 1
ATOM 1481 N N . ASP A 1 190 ? 6.398 -33.156 -14.844 1 98.06 190 ASP A N 1
ATOM 1482 C CA . ASP A 1 190 ? 5.395 -34.156 -14.5 1 98.06 190 ASP A CA 1
ATOM 1483 C C . ASP A 1 190 ? 3.982 -33.625 -14.734 1 98.06 190 ASP A C 1
ATOM 1485 O O . ASP A 1 190 ? 3.086 -34.375 -15.125 1 98.06 190 ASP A O 1
ATOM 1489 N N . VAL A 1 191 ? 3.729 -32.344 -14.453 1 98.69 191 VAL A N 1
ATOM 1490 C CA . VAL A 1 191 ? 2.439 -31.703 -14.672 1 98.69 191 VAL A CA 1
ATOM 1491 C C . VAL A 1 191 ? 2.648 -30.375 -15.375 1 98.69 191 VAL A C 1
ATOM 1493 O O . VAL A 1 191 ? 3.215 -29.438 -14.797 1 98.69 191 VAL A O 1
ATOM 1496 N N . LEU A 1 192 ? 2.188 -30.25 -16.578 1 98.62 192 LEU A N 1
ATOM 1497 C CA . LEU A 1 192 ? 2.271 -29.031 -17.375 1 98.62 192 LEU A CA 1
ATOM 1498 C C . LEU A 1 192 ? 0.946 -28.281 -17.359 1 98.62 192 LEU A C 1
ATOM 1500 O O . LEU A 1 192 ? -0.102 -28.844 -17.672 1 98.62 192 LEU A O 1
ATOM 1504 N N . PHE A 1 193 ? 0.994 -27.016 -16.953 1 98.62 193 PHE A N 1
ATOM 1505 C CA . PHE A 1 193 ? -0.199 -26.172 -16.922 1 98.62 193 PHE A CA 1
ATOM 1506 C C . PHE A 1 193 ? -0.122 -25.094 -17.984 1 98.62 193 PHE A C 1
ATOM 1508 O O . PHE A 1 193 ? 0.895 -24.406 -18.109 1 98.62 193 PHE A O 1
ATOM 1515 N N . MET A 1 194 ? -1.206 -24.906 -18.734 1 97.56 194 MET A N 1
ATOM 1516 C CA . MET A 1 194 ? -1.413 -23.781 -19.641 1 97.56 194 MET A CA 1
ATOM 1517 C C . MET A 1 194 ? -2.881 -23.375 -19.672 1 97.56 194 MET A C 1
ATOM 1519 O O . MET A 1 194 ? -3.752 -24.125 -19.25 1 97.56 194 MET A O 1
ATOM 1523 N N . ASN A 1 195 ? -3.098 -22.125 -20.031 1 95.94 195 ASN A N 1
ATOM 1524 C CA . ASN A 1 195 ? -4.465 -21.797 -20.422 1 95.94 195 ASN A CA 1
ATOM 1525 C C . ASN A 1 195 ? -4.695 -22.047 -21.922 1 95.94 195 ASN A C 1
ATOM 1527 O O . ASN A 1 195 ? -3.783 -22.484 -22.625 1 95.94 195 ASN A O 1
ATOM 1531 N N . GLU A 1 196 ? -5.898 -21.828 -22.328 1 96.06 196 GLU A N 1
ATOM 1532 C CA . GLU A 1 196 ? -6.289 -22.141 -23.703 1 96.06 196 GLU A CA 1
ATOM 1533 C C . GLU A 1 196 ? -5.434 -21.359 -24.703 1 96.06 196 GLU A C 1
ATOM 1535 O O . GLU A 1 196 ? -4.926 -21.938 -25.672 1 96.06 196 GLU A O 1
ATOM 1540 N N . THR A 1 197 ? -5.238 -20.094 -24.484 1 94.12 197 THR A N 1
ATOM 1541 C CA . THR A 1 197 ? -4.477 -19.234 -25.391 1 94.12 197 THR A CA 1
ATOM 1542 C C . THR A 1 197 ? -3.021 -19.688 -25.469 1 94.12 197 THR A C 1
ATOM 1544 O O . THR A 1 197 ? -2.463 -19.812 -26.547 1 94.12 197 THR A O 1
ATOM 1547 N N . GLU A 1 198 ? -2.434 -19.922 -24.344 1 95.12 198 GLU A N 1
ATOM 1548 C CA . GLU A 1 198 ? -1.055 -20.391 -24.281 1 95.12 198 GLU A CA 1
ATOM 1549 C C . GLU A 1 198 ? -0.895 -21.719 -25.016 1 95.12 198 GLU A C 1
ATOM 1551 O O . GLU A 1 198 ? 0.022 -21.875 -25.828 1 95.12 198 GLU A O 1
ATOM 1556 N N . ALA A 1 199 ? -1.785 -22.641 -24.766 1 96.56 199 ALA A N 1
ATOM 1557 C CA . ALA A 1 199 ? -1.719 -23.984 -25.344 1 96.56 199 ALA A CA 1
ATOM 1558 C C . ALA A 1 199 ? -1.793 -23.922 -26.875 1 96.56 199 ALA A C 1
ATOM 1560 O O . ALA A 1 199 ? -1.011 -24.578 -27.562 1 96.56 199 ALA A O 1
ATOM 1561 N N . GLU A 1 200 ? -2.693 -23.109 -27.312 1 95.69 200 GLU A N 1
ATOM 1562 C CA . GLU A 1 200 ? -2.871 -23 -28.766 1 95.69 200 GLU A CA 1
ATOM 1563 C C . GLU A 1 200 ? -1.659 -22.344 -29.422 1 95.69 200 GLU A C 1
ATOM 1565 O O . GLU A 1 200 ? -1.219 -22.766 -30.484 1 95.69 200 GLU A O 1
ATOM 1570 N N . HIS A 1 201 ? -1.128 -21.359 -28.75 1 94.81 201 HIS A N 1
ATOM 1571 C CA . HIS A 1 201 ? 0.018 -20.656 -29.312 1 94.81 201 HIS A CA 1
ATOM 1572 C C . HIS A 1 201 ? 1.256 -21.547 -29.344 1 94.81 201 HIS A C 1
ATOM 1574 O O . HIS A 1 201 ? 1.948 -21.609 -30.359 1 94.81 201 HIS A O 1
ATOM 1580 N N . TYR A 1 202 ? 1.513 -22.234 -28.312 1 95 202 TYR A N 1
ATOM 1581 C CA . TYR A 1 202 ? 2.725 -23.047 -28.219 1 95 202 TYR A CA 1
ATOM 1582 C C . TYR A 1 202 ? 2.609 -24.281 -29.109 1 95 202 TYR A C 1
ATOM 1584 O O . TYR A 1 202 ? 3.605 -24.75 -29.656 1 95 202 TYR A O 1
ATOM 1592 N N . SER A 1 203 ? 1.461 -24.859 -29.25 1 95.06 203 SER A N 1
ATOM 1593 C CA . SER A 1 203 ? 1.284 -26.094 -30 1 95.06 203 SER A CA 1
ATOM 1594 C C . SER A 1 203 ? 1.061 -25.812 -31.484 1 95.06 203 SER A C 1
ATOM 1596 O O . SER A 1 203 ? 1.198 -26.703 -32.312 1 95.06 203 SER A O 1
ATOM 1598 N N . ARG A 1 204 ? 0.532 -24.609 -31.797 1 94.38 204 ARG A N 1
ATOM 1599 C CA . ARG A 1 204 ? 0.159 -24.219 -33.156 1 94.38 204 ARG A CA 1
ATOM 1600 C C . ARG A 1 204 ? -0.978 -25.094 -33.688 1 94.38 204 ARG A C 1
ATOM 1602 O O . ARG A 1 204 ? -0.988 -25.453 -34.844 1 94.38 204 ARG A O 1
ATOM 1609 N N . THR A 1 205 ? -1.726 -25.516 -32.719 1 92.88 205 THR A N 1
ATOM 1610 C CA . THR A 1 205 ? -2.947 -26.234 -33.062 1 92.88 205 THR A CA 1
ATOM 1611 C C . THR A 1 205 ? -4.176 -25.359 -32.812 1 92.88 205 THR A C 1
ATOM 1613 O O . THR A 1 205 ? -4.078 -24.328 -32.156 1 92.88 205 THR A O 1
ATOM 1616 N N . ASP A 1 206 ? -5.367 -25.875 -33.312 1 91.31 206 ASP A N 1
ATOM 1617 C CA . ASP A 1 206 ? -6.566 -25.031 -33.25 1 91.31 206 ASP A CA 1
ATOM 1618 C C . ASP A 1 206 ? -7.457 -25.438 -32.094 1 91.31 206 ASP A C 1
ATOM 1620 O O . ASP A 1 206 ? -8.602 -24.984 -32 1 91.31 206 ASP A O 1
ATOM 1624 N N . SER A 1 207 ? -6.977 -26.375 -31.281 1 94.69 207 SER A N 1
ATOM 1625 C CA . SER A 1 207 ? -7.809 -26.734 -30.141 1 94.69 207 SER A CA 1
ATOM 1626 C C . SER A 1 207 ? -6.957 -27.062 -28.922 1 94.69 207 SER A C 1
ATOM 1628 O O . SER A 1 207 ? -5.891 -27.672 -29.047 1 94.69 207 SER A O 1
ATOM 1630 N N . ALA A 1 208 ? -7.484 -26.734 -27.781 1 95.75 208 ALA A N 1
ATOM 1631 C CA . ALA A 1 208 ? -6.828 -27 -26.5 1 95.75 208 ALA A CA 1
ATOM 1632 C C . ALA A 1 208 ? -6.617 -28.484 -26.281 1 95.75 208 ALA A C 1
ATOM 1634 O O . ALA A 1 208 ? -5.598 -28.906 -25.719 1 95.75 208 ALA A O 1
ATOM 1635 N N . GLU A 1 209 ? -7.586 -29.281 -26.719 1 96.69 209 GLU A N 1
ATOM 1636 C CA . GLU A 1 209 ? -7.496 -30.719 -26.562 1 96.69 209 GLU A CA 1
ATOM 1637 C C . GLU A 1 209 ? -6.344 -31.297 -27.391 1 96.69 209 GLU A C 1
ATOM 1639 O O . GLU A 1 209 ? -5.562 -32.094 -26.891 1 96.69 209 GLU A O 1
ATOM 1644 N N . GLU A 1 210 ? -6.266 -30.875 -28.641 1 97.12 210 GLU A N 1
ATOM 1645 C CA . GLU A 1 210 ? -5.168 -31.328 -29.5 1 97.12 210 GLU A CA 1
ATOM 1646 C C . GLU A 1 210 ? -3.818 -30.906 -28.922 1 97.12 210 GLU A C 1
ATOM 1648 O O . GLU A 1 210 ? -2.857 -31.688 -28.953 1 97.12 210 GLU A O 1
ATOM 1653 N N . ALA A 1 211 ? -3.762 -29.688 -28.469 1 97.62 211 ALA A N 1
ATOM 1654 C CA . ALA A 1 211 ? -2.535 -29.188 -27.859 1 97.62 211 ALA A CA 1
ATOM 1655 C C . ALA A 1 211 ? -2.121 -30.047 -26.672 1 97.62 211 ALA A C 1
ATOM 1657 O O . ALA A 1 211 ? -0.971 -30.5 -26.594 1 97.62 211 ALA A O 1
ATOM 1658 N N . ALA A 1 212 ? -3.076 -30.312 -25.812 1 98 212 ALA A N 1
ATOM 1659 C CA . ALA A 1 212 ? -2.801 -31.109 -24.609 1 98 212 ALA A CA 1
ATOM 1660 C C . ALA A 1 212 ? -2.324 -32.5 -24.984 1 98 212 ALA A C 1
ATOM 1662 O O . ALA A 1 212 ? -1.416 -33.062 -24.344 1 98 212 ALA A O 1
ATOM 1663 N N . LEU A 1 213 ? -2.982 -33.125 -25.969 1 97.31 213 LEU A N 1
ATOM 1664 C CA . LEU A 1 213 ? -2.58 -34.438 -26.438 1 97.31 213 LEU A CA 1
ATOM 1665 C C . LEU A 1 213 ? -1.141 -34.438 -26.938 1 97.31 213 LEU A C 1
ATOM 1667 O O . LEU A 1 213 ? -0.37 -35.344 -26.672 1 97.31 213 LEU A O 1
ATOM 1671 N N . HIS A 1 214 ? -0.845 -33.375 -27.656 1 96.19 214 HIS A N 1
ATOM 1672 C CA . HIS A 1 214 ? 0.511 -33.219 -28.172 1 96.19 214 HIS A CA 1
ATOM 1673 C C . HIS A 1 214 ? 1.517 -33.062 -27.031 1 96.19 214 HIS A C 1
ATOM 1675 O O . HIS A 1 214 ? 2.555 -33.719 -27.031 1 96.19 214 HIS A O 1
ATOM 1681 N N . PHE A 1 215 ? 1.246 -32.188 -26.109 1 97.62 215 PHE A N 1
ATOM 1682 C CA . PHE A 1 215 ? 2.146 -31.922 -25 1 97.62 215 PHE A CA 1
ATOM 1683 C C . PHE A 1 215 ? 2.359 -33.156 -24.141 1 97.62 215 PHE A C 1
ATOM 1685 O O . PHE A 1 215 ? 3.48 -33.438 -23.703 1 97.62 215 PHE A O 1
ATOM 1692 N N . ALA A 1 216 ? 1.291 -33.906 -23.891 1 97.06 216 ALA A N 1
ATOM 1693 C CA . ALA A 1 216 ? 1.304 -35.062 -22.969 1 97.06 216 ALA A CA 1
ATOM 1694 C C . ALA A 1 216 ? 2.158 -36.188 -23.531 1 97.06 216 ALA A C 1
ATOM 1696 O O . ALA A 1 216 ? 2.506 -37.125 -22.797 1 97.06 216 ALA A O 1
ATOM 1697 N N . ARG A 1 217 ? 2.48 -36.125 -24.797 1 96.06 217 ARG A N 1
ATOM 1698 C CA . ARG A 1 217 ? 3.387 -37.125 -25.359 1 96.06 217 ARG A CA 1
ATOM 1699 C C . ARG A 1 217 ? 4.797 -36.938 -24.812 1 96.06 217 ARG A C 1
ATOM 1701 O O . ARG A 1 217 ? 5.578 -37.906 -24.797 1 96.06 217 ARG A O 1
ATOM 1708 N N . GLU A 1 218 ? 5.109 -35.719 -24.438 1 95.31 218 GLU A N 1
ATOM 1709 C CA . GLU A 1 218 ? 6.484 -35.438 -24.047 1 95.31 218 GLU A CA 1
ATOM 1710 C C . GLU A 1 218 ? 6.57 -35.125 -22.562 1 95.31 218 GLU A C 1
ATOM 1712 O O . GLU A 1 218 ? 7.664 -35.062 -21.984 1 95.31 218 GLU A O 1
ATOM 1717 N N . CYS A 1 219 ? 5.52 -34.844 -21.891 1 95.38 219 CYS A N 1
ATOM 1718 C CA . CYS A 1 219 ? 5.512 -34.594 -20.453 1 95.38 219 CYS A CA 1
ATOM 1719 C C . CYS A 1 219 ? 4.629 -35.594 -19.719 1 95.38 219 CYS A C 1
ATOM 1721 O O . CYS A 1 219 ? 3.998 -36.438 -20.344 1 95.38 219 CYS A O 1
ATOM 1723 N N . GLY A 1 220 ? 4.648 -35.625 -18.391 1 94.44 220 GLY A N 1
ATOM 1724 C CA . GLY A 1 220 ? 3.855 -36.562 -17.609 1 94.44 220 GLY A CA 1
ATOM 1725 C C . GLY A 1 220 ? 2.363 -36.406 -17.828 1 94.44 220 GLY A C 1
ATOM 1726 O O . GLY A 1 220 ? 1.683 -37.375 -18.188 1 94.44 220 GLY A O 1
ATOM 1727 N N . GLN A 1 221 ? 1.841 -35.281 -17.672 1 97.69 221 GLN A N 1
ATOM 1728 C CA . GLN A 1 221 ? 0.462 -34.938 -17.984 1 97.69 221 GLN A CA 1
ATOM 1729 C C . GLN A 1 221 ? 0.352 -33.438 -18.359 1 97.69 221 GLN A C 1
ATOM 1731 O O . GLN A 1 221 ? 1.165 -32.625 -17.922 1 97.69 221 GLN A O 1
ATOM 1736 N N . ALA A 1 222 ? -0.585 -33.125 -19.219 1 98.62 222 ALA A N 1
ATOM 1737 C CA . ALA A 1 222 ? -0.842 -31.781 -19.688 1 98.62 222 ALA A CA 1
ATOM 1738 C C . ALA A 1 222 ? -2.238 -31.312 -19.281 1 98.62 222 ALA A C 1
ATOM 1740 O O . ALA A 1 222 ? -3.232 -31.969 -19.578 1 98.62 222 ALA A O 1
ATOM 1741 N N . VAL A 1 223 ? -2.252 -30.234 -18.547 1 98.81 223 VAL A N 1
ATOM 1742 C CA . VAL A 1 223 ? -3.502 -29.656 -18.062 1 98.81 223 VAL A CA 1
ATOM 1743 C C . VAL A 1 223 ? -3.756 -28.312 -18.719 1 98.81 223 VAL A C 1
ATOM 1745 O O . VAL A 1 223 ? -2.889 -27.438 -18.703 1 98.81 223 VAL A O 1
ATOM 1748 N N . VAL A 1 224 ? -4.949 -28.109 -19.312 1 98.62 224 VAL A N 1
ATOM 1749 C CA . VAL A 1 224 ? -5.312 -26.844 -19.969 1 98.62 224 VAL A CA 1
ATOM 1750 C C . VAL A 1 224 ? -6.566 -26.266 -19.312 1 98.62 224 VAL A C 1
ATOM 1752 O O . VAL A 1 224 ? -7.609 -26.922 -19.281 1 98.62 224 VAL A O 1
ATOM 1755 N N . LYS A 1 225 ? -6.418 -25.109 -18.719 1 97.75 225 LYS A N 1
ATOM 1756 C CA . LYS A 1 225 ? -7.543 -24.359 -18.172 1 97.75 225 LYS A CA 1
ATOM 1757 C C . LYS A 1 225 ? -8.328 -23.656 -19.281 1 97.75 225 LYS A C 1
ATOM 1759 O O . LYS A 1 225 ? -7.75 -22.938 -20.109 1 97.75 225 LYS A O 1
ATOM 1764 N N . LEU A 1 226 ? -9.625 -23.797 -19.328 1 96.25 226 LEU A N 1
ATOM 1765 C CA . LEU A 1 226 ? -10.477 -23.312 -20.406 1 96.25 226 LEU A CA 1
ATOM 1766 C C . LEU A 1 226 ? -11.422 -22.219 -19.922 1 96.25 226 LEU A C 1
ATOM 1768 O O . LEU A 1 226 ? -12.539 -22.094 -20.438 1 96.25 226 LEU A O 1
ATOM 1772 N N . GLY A 1 227 ? -11.055 -21.516 -18.844 1 91.25 227 GLY A N 1
ATOM 1773 C CA . GLY A 1 227 ? -11.898 -20.469 -18.297 1 91.25 227 GLY A CA 1
ATOM 1774 C C . GLY A 1 227 ? -13.25 -20.969 -17.828 1 91.25 227 GLY A C 1
ATOM 1775 O O . GLY A 1 227 ? -13.328 -21.906 -17.031 1 91.25 227 GLY A O 1
ATOM 1776 N N . LYS A 1 228 ? -14.297 -20.391 -18.375 1 89.38 228 LYS A N 1
ATOM 1777 C CA . LYS A 1 228 ? -15.664 -20.719 -17.969 1 89.38 228 LYS A CA 1
ATOM 1778 C C . LYS A 1 228 ? -16.062 -22.125 -18.422 1 89.38 228 LYS A C 1
ATOM 1780 O O . LYS A 1 228 ? -17.062 -22.672 -17.969 1 89.38 228 LYS A O 1
ATOM 1785 N N . LYS A 1 229 ? -15.312 -22.703 -19.25 1 93.12 229 LYS A N 1
ATOM 1786 C CA . LYS A 1 229 ? -15.625 -24.031 -19.766 1 93.12 229 LYS A CA 1
ATOM 1787 C C . LYS A 1 229 ? -14.977 -25.109 -18.906 1 93.12 229 LYS A C 1
ATOM 1789 O O . LYS A 1 229 ? -15.148 -26.312 -19.172 1 93.12 229 LYS A O 1
ATOM 1794 N N . GLY A 1 230 ? -14.195 -24.672 -17.906 1 96.12 230 GLY A N 1
ATOM 1795 C CA . GLY A 1 230 ? -13.539 -25.625 -17.031 1 96.12 230 GLY A CA 1
ATOM 1796 C C . GLY A 1 230 ? -12.094 -25.891 -17.422 1 96.12 230 GLY A C 1
ATOM 1797 O O . GLY A 1 230 ? -11.312 -24.953 -17.594 1 96.12 230 GLY A O 1
ATOM 1798 N N . ALA A 1 231 ? -11.789 -27.203 -17.422 1 98.19 231 ALA A N 1
ATOM 1799 C CA . ALA A 1 231 ? -10.414 -27.594 -17.734 1 98.19 231 ALA A CA 1
ATOM 1800 C C . ALA A 1 231 ? -10.359 -29.016 -18.266 1 98.19 231 ALA A C 1
ATOM 1802 O O . ALA A 1 231 ? -11.305 -29.781 -18.094 1 98.19 231 ALA A O 1
ATOM 1803 N N . LEU A 1 232 ? -9.336 -29.312 -18.922 1 98.25 232 LEU A N 1
ATOM 1804 C CA . LEU A 1 232 ? -9.07 -30.688 -19.359 1 98.25 232 LEU A CA 1
ATOM 1805 C C . LEU A 1 232 ? -7.641 -31.094 -19.031 1 98.25 232 LEU A C 1
ATOM 1807 O O . LEU A 1 232 ? -6.773 -30.234 -18.828 1 98.25 232 LEU A O 1
ATOM 1811 N N . ALA A 1 233 ? -7.445 -32.344 -18.859 1 98.62 233 ALA A N 1
ATOM 1812 C CA . ALA A 1 233 ? -6.133 -32.938 -18.609 1 98.62 233 ALA A CA 1
ATOM 1813 C C . ALA A 1 233 ? -5.926 -34.188 -19.453 1 98.62 233 ALA A C 1
ATOM 1815 O O . ALA A 1 233 ? -6.867 -34.938 -19.688 1 98.62 233 ALA A O 1
ATOM 1816 N N . VAL A 1 234 ? -4.727 -34.312 -19.969 1 98.38 234 VAL A N 1
ATOM 1817 C CA . VAL A 1 234 ? -4.387 -35.5 -20.734 1 98.38 234 VAL A CA 1
ATOM 1818 C C . VAL A 1 234 ? -3.248 -36.25 -20.047 1 98.38 234 VAL A C 1
ATOM 1820 O O . VAL A 1 234 ? -2.238 -35.656 -19.672 1 98.38 234 VAL A O 1
ATOM 1823 N N . LYS A 1 235 ? -3.408 -37.438 -19.828 1 97.38 235 LYS A N 1
ATOM 1824 C CA . LYS A 1 235 ? -2.391 -38.344 -19.328 1 97.38 235 LYS A CA 1
ATOM 1825 C C . LYS A 1 235 ? -2.467 -39.688 -20.047 1 97.38 235 LYS A C 1
ATOM 1827 O O . LYS A 1 235 ? -3.547 -40.281 -20.188 1 97.38 235 LYS A O 1
ATOM 1832 N N . ASP A 1 236 ? -1.37 -40.188 -20.516 1 94.94 236 ASP A N 1
ATOM 1833 C CA . ASP A 1 236 ? -1.274 -41.469 -21.172 1 94.94 236 ASP A CA 1
ATOM 1834 C C . ASP A 1 236 ? -2.268 -41.594 -22.328 1 94.94 236 ASP A C 1
ATOM 1836 O O . ASP A 1 236 ? -2.965 -42.594 -22.469 1 94.94 236 ASP A O 1
ATOM 1840 N N . GLY A 1 237 ? -2.393 -40.469 -22.969 1 94.56 237 GLY A N 1
ATOM 1841 C CA . GLY A 1 237 ? -3.215 -40.438 -24.172 1 94.56 237 GLY A CA 1
ATOM 1842 C C . GLY A 1 237 ? -4.699 -40.344 -23.875 1 94.56 237 GLY A C 1
ATOM 1843 O O . GLY A 1 237 ? -5.52 -40.281 -24.797 1 94.56 237 GLY A O 1
ATOM 1844 N N . VAL A 1 238 ? -5.098 -40.312 -22.656 1 97.31 238 VAL A N 1
ATOM 1845 C CA . VAL A 1 238 ? -6.504 -40.25 -22.266 1 97.31 238 VAL A CA 1
ATOM 1846 C C . VAL A 1 238 ? -6.867 -38.844 -21.875 1 97.31 238 VAL A C 1
ATOM 1848 O O . VAL A 1 238 ? -6.156 -38.188 -21.094 1 97.31 238 VAL A O 1
ATOM 1851 N N . VAL A 1 239 ? -7.98 -38.375 -22.438 1 97.88 239 VAL A N 1
ATOM 1852 C CA . VAL A 1 239 ? -8.461 -37.031 -22.172 1 97.88 239 VAL A CA 1
ATOM 1853 C C . VAL A 1 239 ? -9.484 -37.031 -21.047 1 97.88 239 VAL A C 1
ATOM 1855 O O . VAL A 1 239 ? -10.445 -37.812 -21.094 1 97.88 239 VAL A O 1
ATOM 1858 N N . HIS A 1 240 ? -9.25 -36.281 -20.016 1 98.19 240 HIS A N 1
ATOM 1859 C CA . HIS A 1 240 ? -10.203 -36.031 -18.922 1 98.19 240 HIS A CA 1
ATOM 1860 C C . HIS A 1 240 ? -10.703 -34.594 -18.953 1 98.19 240 HIS A C 1
ATOM 1862 O O . HIS A 1 240 ? -9.93 -33.688 -19.203 1 98.19 240 HIS A O 1
ATOM 1868 N N . ARG A 1 241 ? -11.969 -34.469 -18.734 1 97.44 241 ARG A N 1
ATOM 1869 C CA . ARG A 1 241 ? -12.578 -33.125 -18.703 1 97.44 241 ARG A CA 1
ATOM 1870 C C . ARG A 1 241 ? -13.383 -32.906 -17.438 1 97.44 241 ARG A C 1
ATOM 1872 O O . ARG A 1 241 ? -13.922 -33.875 -16.859 1 97.44 241 ARG A O 1
ATOM 1879 N N . CYS A 1 242 ? -13.375 -31.766 -17.016 1 96.12 242 CYS A N 1
ATOM 1880 C CA . CYS A 1 242 ? -14.219 -31.344 -15.906 1 96.12 242 CYS A CA 1
ATOM 1881 C C . CYS A 1 242 ? -14.734 -29.922 -16.125 1 96.12 242 CYS A C 1
ATOM 1883 O O . CYS A 1 242 ? -13.961 -29 -16.406 1 96.12 242 CYS A O 1
ATOM 1885 N N . GLY A 1 243 ? -16.031 -29.719 -16.094 1 93.69 243 GLY A N 1
ATOM 1886 C CA . GLY A 1 243 ? -16.641 -28.406 -16.234 1 93.69 243 GLY A CA 1
ATOM 1887 C C . GLY A 1 243 ? -16.344 -27.484 -15.078 1 93.69 243 GLY A C 1
ATOM 1888 O O . GLY A 1 243 ? -15.945 -27.938 -14 1 93.69 243 GLY A O 1
ATOM 1889 N N . SER A 1 244 ? -16.516 -26.188 -15.352 1 92.56 244 SER A N 1
ATOM 1890 C CA . SER A 1 244 ? -16.328 -25.188 -14.289 1 92.56 244 SER A CA 1
ATOM 1891 C C . SER A 1 244 ? -17.547 -25.141 -13.359 1 92.56 244 SER A C 1
ATOM 1893 O O . SER A 1 244 ? -18.609 -25.641 -13.703 1 92.56 244 SER A O 1
ATOM 1895 N N . TYR A 1 245 ? -17.312 -24.672 -12.195 1 92.81 245 TYR A N 1
ATOM 1896 C CA . TYR A 1 245 ? -18.422 -24.375 -11.289 1 92.81 245 TYR A CA 1
ATOM 1897 C C . TYR A 1 245 ? -18.922 -22.953 -11.5 1 92.81 245 TYR A C 1
ATOM 1899 O O . TYR A 1 245 ? -18.141 -22.031 -11.695 1 92.81 245 TYR A O 1
ATOM 1907 N N . GLU A 1 246 ? -20.156 -22.797 -11.516 1 89.12 246 GLU A N 1
ATOM 1908 C CA . GLU A 1 246 ? -20.75 -21.469 -11.68 1 89.12 246 GLU A CA 1
ATOM 1909 C C . GLU A 1 246 ? -20.719 -20.688 -10.367 1 89.12 246 GLU A C 1
ATOM 1911 O O . GLU A 1 246 ? -21.312 -21.125 -9.375 1 89.12 246 GLU A O 1
ATOM 1916 N N . VAL A 1 247 ? -20 -19.625 -10.445 1 89.81 247 VAL A N 1
ATOM 1917 C CA . VAL A 1 247 ? -19.953 -18.734 -9.289 1 89.81 247 VAL A CA 1
ATOM 1918 C C . VAL A 1 247 ? -20.062 -17.281 -9.734 1 89.81 247 VAL A C 1
ATOM 1920 O O . VAL A 1 247 ? -19.891 -16.984 -10.922 1 89.81 247 VAL A O 1
ATOM 1923 N N . GLN A 1 248 ? -20.484 -16.406 -8.867 1 89.69 248 GLN A N 1
ATOM 1924 C CA . GLN A 1 248 ? -20.438 -14.977 -9.133 1 89.69 248 GLN A CA 1
ATOM 1925 C C . GLN A 1 248 ? -19.016 -14.438 -8.984 1 89.69 248 GLN A C 1
ATOM 1927 O O . GLN A 1 248 ? -18.5 -14.305 -7.871 1 89.69 248 GLN A O 1
ATOM 1932 N N . ALA A 1 249 ? -18.453 -14.094 -10.094 1 86.5 249 ALA A N 1
ATOM 1933 C CA . ALA A 1 249 ? -17.062 -13.641 -10.086 1 86.5 249 ALA A CA 1
ATOM 1934 C C . ALA A 1 249 ? -16.969 -12.188 -9.641 1 86.5 249 ALA A C 1
ATOM 1936 O O . ALA A 1 249 ? -17.703 -11.328 -10.141 1 86.5 249 ALA A O 1
ATOM 1937 N N . VAL A 1 250 ? -16.125 -11.953 -8.664 1 85.38 250 VAL A N 1
ATOM 1938 C CA . VAL A 1 250 ? -15.867 -10.617 -8.141 1 85.38 250 VAL A CA 1
ATOM 1939 C C . VAL A 1 250 ? -14.492 -10.141 -8.617 1 85.38 250 VAL A C 1
ATOM 1941 O O . VAL A 1 250 ? -14.352 -9 -9.07 1 85.38 250 VAL A O 1
ATOM 1944 N N . ASP A 1 251 ? -13.516 -10.938 -8.578 1 85.56 251 ASP A N 1
ATOM 1945 C CA . ASP A 1 251 ? -12.125 -10.68 -8.938 1 85.56 251 ASP A CA 1
ATOM 1946 C C . ASP A 1 251 ? -11.453 -11.938 -9.477 1 85.56 251 ASP A C 1
ATOM 1948 O O . ASP A 1 251 ? -11.273 -12.914 -8.742 1 85.56 251 ASP A O 1
ATOM 1952 N N . THR A 1 252 ? -10.984 -11.883 -10.656 1 83.81 252 THR A N 1
ATOM 1953 C CA . THR A 1 252 ? -10.469 -13.086 -11.289 1 83.81 252 THR A CA 1
ATOM 1954 C C . THR A 1 252 ? -8.961 -13.203 -11.086 1 83.81 252 THR A C 1
ATOM 1956 O O . THR A 1 252 ? -8.328 -14.125 -11.602 1 83.81 252 THR A O 1
ATOM 1959 N N . THR A 1 253 ? -8.414 -12.305 -10.352 1 84.44 253 THR A N 1
ATOM 1960 C CA . THR A 1 253 ? -6.988 -12.359 -10.055 1 84.44 253 THR A CA 1
ATOM 1961 C C . THR A 1 253 ? -6.621 -13.664 -9.367 1 84.44 253 THR A C 1
ATOM 1963 O O . THR A 1 253 ? -7.285 -14.078 -8.414 1 84.44 253 THR A O 1
ATOM 1966 N N . GLY A 1 254 ? -5.637 -14.375 -9.898 1 89.88 254 GLY A N 1
ATOM 1967 C CA . GLY A 1 254 ? -5.094 -15.555 -9.25 1 89.88 254 GLY A CA 1
ATOM 1968 C C . GLY A 1 254 ? -5.93 -16.797 -9.477 1 89.88 254 GLY A C 1
ATOM 1969 O O . GLY A 1 254 ? -5.664 -17.844 -8.883 1 89.88 254 GLY A O 1
ATOM 1970 N N . ALA A 1 255 ? -6.949 -16.703 -10.328 1 92.88 255 ALA A N 1
ATOM 1971 C CA . ALA A 1 255 ? -7.812 -17.859 -10.586 1 92.88 255 ALA A CA 1
ATOM 1972 C C . ALA A 1 255 ? -7.008 -19.047 -11.102 1 92.88 255 ALA A C 1
ATOM 1974 O O . ALA A 1 255 ? -7.18 -20.172 -10.633 1 92.88 255 ALA A O 1
ATOM 1975 N N . GLY A 1 256 ? -6.156 -18.75 -12.062 1 95.75 256 GLY A N 1
ATOM 1976 C CA . GLY A 1 256 ? -5.309 -19.812 -12.602 1 95.75 256 GLY A CA 1
ATOM 1977 C C . GLY A 1 256 ? -4.367 -20.406 -11.57 1 95.75 256 GLY A C 1
ATOM 1978 O O . GLY A 1 256 ? -4.199 -21.625 -11.5 1 95.75 256 GLY A O 1
ATOM 1979 N N . ASP A 1 257 ? -3.746 -19.578 -10.758 1 96.81 257 ASP A N 1
ATOM 1980 C CA . ASP A 1 257 ? -2.85 -20.031 -9.695 1 96.81 257 ASP A CA 1
ATOM 1981 C C . ASP A 1 257 ? -3.6 -20.875 -8.672 1 96.81 257 ASP A C 1
ATOM 1983 O O . ASP A 1 257 ? -3.059 -21.859 -8.148 1 96.81 257 ASP A O 1
ATOM 1987 N N . SER A 1 258 ? -4.801 -20.438 -8.398 1 97.62 258 SER A N 1
ATOM 1988 C CA . SER A 1 258 ? -5.629 -21.188 -7.453 1 97.62 258 SER A CA 1
ATOM 1989 C C . SER A 1 258 ? -6.008 -22.547 -8.008 1 97.62 258 SER A C 1
ATOM 1991 O O . SER A 1 258 ? -6.004 -23.547 -7.285 1 97.62 258 SER A O 1
ATOM 1993 N N . PHE A 1 259 ? -6.359 -22.562 -9.297 1 98.06 259 PHE A N 1
ATOM 1994 C CA . PHE A 1 259 ? -6.605 -23.828 -9.969 1 98.06 259 PHE A CA 1
ATOM 1995 C C . PHE A 1 259 ? -5.402 -24.75 -9.836 1 98.06 259 PHE A C 1
ATOM 1997 O O . PHE A 1 259 ? -5.547 -25.922 -9.461 1 98.06 259 PHE A O 1
ATOM 2004 N N . ASN A 1 260 ? -4.25 -24.188 -10.148 1 98.69 260 ASN A N 1
ATOM 2005 C CA . ASN A 1 260 ? -3.02 -24.969 -10.078 1 98.69 260 ASN A CA 1
ATOM 2006 C C . ASN A 1 260 ? -2.803 -25.562 -8.688 1 98.69 260 ASN A C 1
ATOM 2008 O O . ASN A 1 260 ? -2.422 -26.719 -8.555 1 98.69 260 ASN A O 1
ATOM 2012 N N . ALA A 1 261 ? -3.035 -24.781 -7.668 1 98.75 261 ALA A N 1
ATOM 2013 C CA . ALA A 1 261 ? -2.85 -25.234 -6.289 1 98.75 261 ALA A CA 1
ATOM 2014 C C . ALA A 1 261 ? -3.766 -26.406 -5.973 1 98.75 261 ALA A C 1
ATOM 2016 O O . ALA A 1 261 ? -3.322 -27.422 -5.414 1 98.75 261 ALA A O 1
ATOM 2017 N N . GLY A 1 262 ? -5.027 -26.281 -6.328 1 98.75 262 GLY A N 1
ATOM 2018 C CA . GLY A 1 262 ? -5.965 -27.375 -6.105 1 98.75 262 GLY A CA 1
ATOM 2019 C C . GLY A 1 262 ? -5.582 -28.656 -6.84 1 98.75 262 GLY A C 1
ATOM 2020 O O . GLY A 1 262 ? -5.66 -29.75 -6.273 1 98.75 262 GLY A O 1
ATOM 2021 N N . TYR A 1 263 ? -5.191 -28.5 -8.109 1 98.88 263 TYR A N 1
ATOM 2022 C CA . TYR A 1 263 ? -4.789 -29.656 -8.914 1 98.88 263 TYR A CA 1
ATOM 2023 C C . TYR A 1 263 ? -3.592 -30.359 -8.289 1 98.88 263 TYR A C 1
ATOM 2025 O O . TYR A 1 263 ? -3.584 -31.578 -8.164 1 98.88 263 TYR A O 1
ATOM 2033 N N . ILE A 1 264 ? -2.572 -29.641 -7.902 1 98.88 264 ILE A N 1
ATOM 2034 C CA . ILE A 1 264 ? -1.341 -30.203 -7.363 1 98.88 264 ILE A CA 1
ATOM 2035 C C . ILE A 1 264 ? -1.612 -30.828 -5.992 1 98.88 264 ILE A C 1
ATOM 2037 O O . ILE A 1 264 ? -1.025 -31.844 -5.641 1 98.88 264 ILE A O 1
ATOM 2041 N N . TYR A 1 265 ? -2.506 -30.172 -5.234 1 98.75 265 TYR A N 1
ATOM 2042 C CA . TYR A 1 265 ? -2.943 -30.812 -3.998 1 98.75 265 TYR A CA 1
ATOM 2043 C C . TYR A 1 265 ? -3.422 -32.25 -4.258 1 98.75 265 TYR A C 1
ATOM 2045 O O . TYR A 1 265 ? -2.973 -33.188 -3.604 1 98.75 265 TYR A O 1
ATOM 2053 N N . GLY A 1 266 ? -4.402 -32.406 -5.184 1 98.75 266 GLY A N 1
ATOM 2054 C CA . GLY A 1 266 ? -4.883 -33.75 -5.551 1 98.75 266 GLY A CA 1
ATOM 2055 C C . GLY A 1 266 ? -3.779 -34.656 -6.047 1 98.75 266 GLY A C 1
ATOM 2056 O O . GLY A 1 266 ? -3.707 -35.812 -5.648 1 98.75 266 GLY A O 1
ATOM 2057 N N . PHE A 1 267 ? -2.887 -34.094 -6.855 1 98.62 267 PHE A N 1
ATOM 2058 C CA . PHE A 1 267 ? -1.766 -34.844 -7.418 1 98.62 267 PHE A CA 1
ATOM 2059 C C . PHE A 1 267 ? -0.877 -35.406 -6.316 1 98.62 267 PHE A C 1
ATOM 2061 O O . PHE A 1 267 ? -0.537 -36.594 -6.324 1 98.62 267 PHE A O 1
ATOM 2068 N N . LEU A 1 268 ? -0.555 -34.594 -5.32 1 98.31 268 LEU A N 1
ATOM 2069 C CA . LEU A 1 268 ? 0.363 -34.969 -4.254 1 98.31 268 LEU A CA 1
ATOM 2070 C C . LEU A 1 268 ? -0.316 -35.938 -3.268 1 98.31 268 LEU A C 1
ATOM 2072 O O . LEU A 1 268 ? 0.358 -36.656 -2.545 1 98.31 268 LEU A O 1
ATOM 2076 N N . LYS A 1 269 ? -1.637 -35.906 -3.242 1 97.81 269 LYS A N 1
ATOM 2077 C CA . LYS A 1 269 ? -2.391 -36.812 -2.395 1 97.81 269 LYS A CA 1
ATOM 2078 C C . LYS A 1 269 ? -2.641 -38.156 -3.107 1 97.81 269 LYS A C 1
ATOM 2080 O O . LYS A 1 269 ? -3.275 -39.062 -2.553 1 97.81 269 LYS A O 1
ATOM 2085 N N . GLY A 1 270 ? -2.227 -38.219 -4.324 1 97.81 270 GLY A N 1
ATOM 2086 C CA . GLY A 1 270 ? -2.344 -39.469 -5.07 1 97.81 270 GLY A CA 1
ATOM 2087 C C . GLY A 1 270 ? -3.734 -39.688 -5.637 1 97.81 270 GLY A C 1
ATOM 2088 O O . GLY A 1 270 ? -4.145 -40.844 -5.84 1 97.81 270 GLY A O 1
ATOM 2089 N N . GLN A 1 271 ? -4.473 -38.656 -5.902 1 97.81 271 GLN A N 1
ATOM 2090 C CA . GLN A 1 271 ? -5.824 -38.75 -6.445 1 97.81 271 GLN A CA 1
ATOM 2091 C C . GLN A 1 271 ? -5.793 -39 -7.949 1 97.81 271 GLN A C 1
ATOM 2093 O O . GLN A 1 271 ? -4.781 -38.75 -8.609 1 97.81 271 GLN A O 1
ATOM 2098 N N . ASP A 1 272 ? -6.895 -39.531 -8.492 1 97.5 272 ASP A N 1
ATOM 2099 C CA . ASP A 1 272 ? -6.984 -39.719 -9.938 1 97.5 272 ASP A CA 1
ATOM 2100 C C . ASP A 1 272 ? -7.133 -38.375 -10.656 1 97.5 272 ASP A C 1
ATOM 2102 O O . ASP A 1 272 ? -7.445 -37.344 -10.023 1 97.5 272 ASP A O 1
ATOM 2106 N N . ILE A 1 273 ? -6.961 -38.312 -11.953 1 98 273 ILE A N 1
ATOM 2107 C CA . ILE A 1 273 ? -6.91 -37.094 -12.758 1 98 273 ILE A CA 1
ATOM 2108 C C . ILE A 1 273 ? -8.25 -36.375 -12.672 1 98 273 ILE A C 1
ATOM 2110 O O . ILE A 1 273 ? -8.289 -35.156 -12.625 1 98 273 ILE A O 1
ATOM 2114 N N . GLY A 1 274 ? -9.289 -37.125 -12.711 1 97.06 274 GLY A N 1
ATOM 2115 C CA . GLY A 1 274 ? -10.602 -36.531 -12.57 1 97.06 274 GLY A CA 1
ATOM 2116 C C . GLY A 1 274 ? -10.766 -35.75 -11.281 1 97.06 274 GLY A C 1
ATOM 2117 O O . GLY A 1 274 ? -11.266 -34.625 -11.289 1 97.06 274 GLY A O 1
ATOM 2118 N N . SER A 1 275 ? -10.383 -36.375 -10.195 1 97.56 275 SER A N 1
ATOM 2119 C CA . SER A 1 275 ? -10.43 -35.719 -8.898 1 97.56 275 SER A CA 1
ATOM 2120 C C . SER A 1 275 ? -9.531 -34.469 -8.875 1 97.56 275 SER A C 1
ATOM 2122 O O . SER A 1 275 ? -9.906 -33.438 -8.328 1 97.56 275 SER A O 1
ATOM 2124 N N . CYS A 1 276 ? -8.344 -34.562 -9.461 1 98.56 276 CYS A N 1
ATOM 2125 C CA . CYS A 1 276 ? -7.43 -33.438 -9.539 1 98.56 276 CYS A CA 1
ATOM 2126 C C . CYS A 1 276 ? -8.078 -32.25 -10.273 1 98.56 276 CYS A C 1
ATOM 2128 O O . CYS A 1 276 ? -7.992 -31.109 -9.828 1 98.56 276 CYS A O 1
ATOM 2130 N N . LEU A 1 277 ? -8.75 -32.531 -11.359 1 98.5 277 LEU A N 1
ATOM 2131 C CA . LEU A 1 277 ? -9.453 -31.531 -12.133 1 98.5 277 LEU A CA 1
ATOM 2132 C C . LEU A 1 277 ? -10.57 -30.891 -11.305 1 98.5 277 LEU A C 1
ATOM 2134 O O . LEU A 1 277 ? -10.766 -29.688 -11.344 1 98.5 277 LEU A O 1
ATOM 2138 N N . GLN A 1 278 ? -11.234 -31.734 -10.578 1 97.88 278 GLN A N 1
ATOM 2139 C CA . GLN A 1 278 ? -12.32 -31.234 -9.734 1 97.88 278 GLN A CA 1
ATOM 2140 C C . GLN A 1 278 ? -11.789 -30.281 -8.664 1 97.88 278 GLN A C 1
ATOM 2142 O O . GLN A 1 278 ? -12.359 -29.219 -8.438 1 97.88 278 GLN A O 1
ATOM 2147 N N . TYR A 1 279 ? -10.727 -30.703 -8 1 98.5 279 TYR A N 1
ATOM 2148 C CA . TYR A 1 279 ? -10.109 -29.859 -6.977 1 98.5 279 TYR A CA 1
ATOM 2149 C C . TYR A 1 279 ? -9.625 -28.547 -7.574 1 98.5 279 TYR A C 1
ATOM 2151 O O . TYR A 1 279 ? -9.852 -27.484 -7 1 98.5 279 TYR A O 1
ATOM 2159 N N . GLY A 1 280 ? -8.938 -28.578 -8.727 1 98.56 280 GLY A N 1
ATOM 2160 C CA . GLY A 1 280 ? -8.492 -27.375 -9.406 1 98.56 280 GLY A CA 1
ATOM 2161 C C . GLY A 1 280 ? -9.625 -26.422 -9.727 1 98.56 280 GLY A C 1
ATOM 2162 O O . GLY A 1 280 ? -9.547 -25.234 -9.398 1 98.56 280 GLY A O 1
ATOM 2163 N N . ASN A 1 281 ? -10.664 -26.953 -10.344 1 97.75 281 ASN A N 1
ATOM 2164 C CA . ASN A 1 281 ? -11.812 -26.141 -10.711 1 97.75 281 ASN A CA 1
ATOM 2165 C C . ASN A 1 281 ? -12.492 -25.531 -9.484 1 97.75 281 ASN A C 1
ATOM 2167 O O . ASN A 1 281 ? -12.93 -24.391 -9.508 1 97.75 281 ASN A O 1
ATOM 2171 N N . ALA A 1 282 ? -12.609 -26.312 -8.445 1 97.5 282 ALA A N 1
ATOM 2172 C CA . ALA A 1 282 ? -13.227 -25.828 -7.219 1 97.5 282 ALA A CA 1
ATOM 2173 C C . ALA A 1 282 ? -12.422 -24.672 -6.617 1 97.5 282 ALA A C 1
ATOM 2175 O O . ALA A 1 282 ? -12.984 -23.641 -6.25 1 97.5 282 ALA A O 1
ATOM 2176 N N . CYS A 1 283 ? -11.141 -24.859 -6.508 1 97.88 283 CYS A N 1
ATOM 2177 C CA . CYS A 1 283 ? -10.273 -23.828 -5.945 1 97.88 283 CYS A CA 1
ATOM 2178 C C . CYS A 1 283 ? -10.289 -22.578 -6.812 1 97.88 283 CYS A C 1
ATOM 2180 O O . CYS A 1 283 ? -10.344 -21.469 -6.297 1 97.88 283 CYS A O 1
ATOM 2182 N N . GLY A 1 284 ? -10.234 -22.766 -8.133 1 96.56 284 GLY A N 1
ATOM 2183 C CA . GLY A 1 284 ? -10.344 -21.625 -9.031 1 96.56 284 GLY A CA 1
ATOM 2184 C C . GLY A 1 284 ? -11.648 -20.875 -8.867 1 96.56 284 GLY A C 1
ATOM 2185 O O . GLY A 1 284 ? -11.656 -19.641 -8.789 1 96.56 284 GLY A O 1
ATOM 2186 N N . ALA A 1 285 ? -12.711 -21.609 -8.805 1 94.88 285 ALA A N 1
ATOM 2187 C CA . ALA A 1 285 ? -14.039 -21.016 -8.672 1 94.88 285 ALA A CA 1
ATOM 2188 C C . ALA A 1 285 ? -14.18 -20.266 -7.348 1 94.88 285 ALA A C 1
ATOM 2190 O O . ALA A 1 285 ? -14.695 -19.141 -7.316 1 94.88 285 ALA A O 1
ATOM 2191 N N . CYS A 1 286 ? -13.727 -20.859 -6.309 1 95.31 286 CYS A N 1
ATOM 2192 C CA . CYS A 1 286 ? -13.812 -20.219 -4.996 1 95.31 286 CYS A CA 1
ATOM 2193 C C . CYS A 1 286 ? -12.977 -18.953 -4.945 1 95.31 286 CYS A C 1
ATOM 2195 O O . CYS A 1 286 ? -13.391 -17.953 -4.355 1 95.31 286 CYS A O 1
ATOM 2197 N N . SER A 1 287 ? -11.82 -18.953 -5.543 1 93.44 287 SER A N 1
ATOM 2198 C CA . SER A 1 287 ? -10.891 -17.828 -5.465 1 93.44 287 SER A CA 1
ATOM 2199 C C . SER A 1 287 ? -11.461 -16.578 -6.117 1 93.44 287 SER A C 1
ATOM 2201 O O . SER A 1 287 ? -11.164 -15.461 -5.699 1 93.44 287 SER A O 1
ATOM 2203 N N . VAL A 1 288 ? -12.328 -16.672 -7.102 1 90.88 288 VAL A N 1
ATOM 2204 C CA . VAL A 1 288 ? -12.781 -15.523 -7.879 1 90.88 288 VAL A CA 1
ATOM 2205 C C . VAL A 1 288 ? -13.984 -14.883 -7.203 1 90.88 288 VAL A C 1
ATOM 2207 O O . VAL A 1 288 ? -14.461 -13.828 -7.637 1 90.88 288 VAL A O 1
ATOM 2210 N N . SER A 1 289 ? -14.406 -15.461 -6.129 1 90.62 289 SER A N 1
ATOM 2211 C CA . SER A 1 289 ? -15.617 -14.992 -5.469 1 90.62 289 SER A CA 1
ATOM 2212 C C . SER A 1 289 ? -15.32 -13.859 -4.496 1 90.62 289 SER A C 1
ATOM 2214 O O . SER A 1 289 ? -16.234 -13.281 -3.91 1 90.62 289 SER A O 1
ATOM 2216 N N . ALA A 1 290 ? -14.094 -13.477 -4.32 1 87.88 290 ALA A N 1
ATOM 2217 C CA . ALA A 1 290 ? -13.664 -12.398 -3.436 1 87.88 290 ALA A CA 1
ATOM 2218 C C . ALA A 1 290 ? -12.523 -11.602 -4.062 1 87.88 290 ALA A C 1
ATOM 2220 O O . ALA A 1 290 ? -11.82 -12.102 -4.949 1 87.88 290 ALA A O 1
ATOM 2221 N N . HIS A 1 291 ? -12.391 -10.391 -3.551 1 85.31 291 HIS A N 1
ATOM 2222 C CA . HIS A 1 291 ? -11.242 -9.609 -4.008 1 85.31 291 HIS A CA 1
ATOM 2223 C C . HIS A 1 291 ? -9.938 -10.188 -3.471 1 85.31 291 HIS A C 1
ATOM 2225 O O . HIS A 1 291 ? -9.891 -10.68 -2.34 1 85.31 291 HIS A O 1
ATOM 2231 N N . GLY A 1 292 ? -8.953 -10 -4.316 1 86.06 292 GLY A N 1
ATOM 2232 C CA . GLY A 1 292 ? -7.652 -10.516 -3.926 1 86.06 292 GLY A CA 1
ATOM 2233 C C . GLY A 1 292 ? -7.43 -11.961 -4.324 1 86.06 292 GLY A C 1
ATOM 2234 O O . GLY A 1 292 ? -8.273 -12.82 -4.051 1 86.06 292 GLY A O 1
ATOM 2235 N N . GLY A 1 293 ? -6.465 -12.344 -4.855 1 83.5 293 GLY A N 1
ATOM 2236 C CA . GLY A 1 293 ? -6.191 -13.602 -5.527 1 83.5 293 GLY A CA 1
ATOM 2237 C C . GLY A 1 293 ? -6.336 -14.805 -4.617 1 83.5 293 GLY A C 1
ATOM 2238 O O . GLY A 1 293 ? -6.551 -15.93 -5.09 1 83.5 293 GLY A O 1
ATOM 2239 N N . ASN A 1 294 ? -6.234 -14.562 -3.252 1 88.5 294 ASN A N 1
ATOM 2240 C CA . ASN A 1 294 ? -6.266 -15.719 -2.365 1 88.5 294 ASN A CA 1
ATOM 2241 C C . ASN A 1 294 ? -7.273 -15.531 -1.236 1 88.5 294 ASN A C 1
ATOM 2243 O O . ASN A 1 294 ? -7.457 -16.422 -0.408 1 88.5 294 ASN A O 1
ATOM 2247 N N . THR A 1 295 ? -8.008 -14.523 -1.279 1 89 295 THR A N 1
ATOM 2248 C CA . THR A 1 295 ? -8.891 -14.219 -0.162 1 89 295 THR A CA 1
ATOM 2249 C C . THR A 1 295 ? -10.109 -15.141 -0.171 1 89 295 THR A C 1
ATOM 2251 O O . THR A 1 295 ? -10.656 -15.469 0.885 1 89 295 THR A O 1
ATOM 2254 N N . GLY A 1 296 ? -10.523 -15.594 -1.333 1 91.69 296 GLY A N 1
ATOM 2255 C CA . GLY A 1 296 ? -11.664 -16.5 -1.442 1 91.69 296 GLY A CA 1
ATOM 2256 C C . GLY A 1 296 ? -11.258 -17.953 -1.565 1 91.69 296 GLY A C 1
ATOM 2257 O O . GLY A 1 296 ? -12.102 -18.828 -1.755 1 91.69 296 GLY A O 1
ATOM 2258 N N . PHE A 1 297 ? -9.945 -18.219 -1.505 1 95.5 297 PHE A N 1
ATOM 2259 C CA . PHE A 1 297 ? -9.461 -19.594 -1.641 1 95.5 297 PHE A CA 1
ATOM 2260 C C . PHE A 1 297 ? -9.953 -20.453 -0.486 1 95.5 297 PHE A C 1
ATOM 2262 O O . PHE A 1 297 ? -9.906 -20.031 0.673 1 95.5 297 PHE A O 1
ATOM 2269 N N . PRO A 1 298 ? -10.367 -21.703 -0.717 1 96 298 PRO A N 1
ATOM 2270 C CA . PRO A 1 298 ? -10.945 -22.547 0.328 1 96 298 PRO A CA 1
ATOM 2271 C C . PRO A 1 298 ? -9.891 -23.328 1.103 1 96 298 PRO A C 1
ATOM 2273 O O . PRO A 1 298 ? -8.828 -23.656 0.556 1 96 298 PRO A O 1
ATOM 2276 N N . GLU A 1 299 ? -10.273 -23.578 2.342 1 97.56 299 GLU A N 1
ATOM 2277 C CA . GLU A 1 299 ? -9.562 -24.656 3.027 1 97.56 299 GLU A CA 1
ATOM 2278 C C . GLU A 1 299 ? -10.008 -26.031 2.523 1 97.56 299 GLU A C 1
ATOM 2280 O O . GLU A 1 299 ? -10.984 -26.125 1.772 1 97.56 299 GLU A O 1
ATOM 2285 N N . GLU A 1 300 ? -9.273 -27.062 2.938 1 97.94 300 GLU A N 1
ATOM 2286 C CA . GLU A 1 300 ? -9.531 -28.422 2.438 1 97.94 300 GLU A CA 1
ATOM 2287 C C . GLU A 1 300 ? -10.984 -28.812 2.648 1 97.94 300 GLU A C 1
ATOM 2289 O O . GLU A 1 300 ? -11.664 -29.234 1.705 1 97.94 300 GLU A O 1
ATOM 2294 N N . LYS A 1 301 ? -11.477 -28.594 3.828 1 97.62 301 LYS A N 1
ATOM 2295 C CA . LYS A 1 301 ? -12.844 -29 4.152 1 97.62 301 LYS A CA 1
ATOM 2296 C C . LYS A 1 301 ? -13.852 -28.203 3.342 1 97.62 301 LYS A C 1
ATOM 2298 O O . LYS A 1 301 ? -14.867 -28.734 2.9 1 97.62 301 LYS A O 1
ATOM 2303 N N . GLU A 1 302 ? -13.57 -26.938 3.158 1 97.12 302 GLU A N 1
ATOM 2304 C CA . GLU A 1 302 ? -14.453 -26.062 2.387 1 97.12 302 GLU A CA 1
ATOM 2305 C C . GLU A 1 302 ? -14.469 -26.469 0.914 1 97.12 302 GLU A C 1
ATOM 2307 O O . GLU A 1 302 ? -15.516 -26.422 0.269 1 97.12 302 GLU A O 1
ATOM 2312 N N . MET A 1 303 ? -13.289 -26.766 0.437 1 97.12 303 MET A N 1
ATOM 2313 C CA . MET A 1 303 ? -13.188 -27.219 -0.949 1 97.12 303 MET A CA 1
ATOM 2314 C C . MET A 1 303 ? -14.031 -28.469 -1.179 1 97.12 303 MET A C 1
ATOM 2316 O O . MET A 1 303 ? -14.812 -28.531 -2.131 1 97.12 303 MET A O 1
ATOM 2320 N N . LEU A 1 304 ? -13.938 -29.453 -0.305 1 97 304 LEU A N 1
ATOM 2321 C CA . LEU A 1 304 ? -14.664 -30.703 -0.436 1 97 304 LEU A CA 1
ATOM 2322 C C . LEU A 1 304 ? -16.172 -30.484 -0.305 1 97 304 LEU A C 1
ATOM 2324 O O . LEU A 1 304 ? -16.953 -31.062 -1.05 1 97 304 LEU A O 1
ATOM 2328 N N . ARG A 1 305 ? -16.531 -29.594 0.596 1 96.31 305 ARG A N 1
ATOM 2329 C CA . ARG A 1 305 ? -17.938 -29.25 0.763 1 96.31 305 ARG A CA 1
ATOM 2330 C C . ARG A 1 305 ? -18.484 -28.562 -0.481 1 96.31 305 ARG A C 1
ATOM 2332 O O . ARG A 1 305 ? -19.625 -28.797 -0.886 1 96.31 305 ARG A O 1
ATOM 2339 N N . PHE A 1 306 ? -17.75 -27.703 -0.956 1 95.62 306 PHE A N 1
ATOM 2340 C CA . PHE A 1 306 ? -18.125 -26.969 -2.162 1 95.62 306 PHE A CA 1
ATOM 2341 C C . PHE A 1 306 ? -18.391 -27.938 -3.311 1 95.62 306 PHE A C 1
ATOM 2343 O O . PHE A 1 306 ? -19.391 -27.812 -4.02 1 95.62 306 PHE A O 1
ATOM 2350 N N . ILE A 1 307 ? -17.5 -28.922 -3.551 1 95.56 307 ILE A N 1
ATOM 2351 C CA . ILE A 1 307 ? -17.609 -29.922 -4.617 1 95.56 307 ILE A CA 1
ATOM 2352 C C . ILE A 1 307 ? -18.859 -30.766 -4.402 1 95.56 307 ILE A C 1
ATOM 2354 O O . ILE A 1 307 ? -19.609 -31.016 -5.34 1 95.56 307 ILE A O 1
ATOM 2358 N N . GLU A 1 308 ? -19.047 -31.172 -3.209 1 93.81 308 GLU A N 1
ATOM 2359 C CA . GLU A 1 308 ? -20.188 -32 -2.881 1 93.81 308 GLU A CA 1
ATOM 2360 C C . GLU A 1 308 ? -21.5 -31.266 -3.127 1 93.81 308 GLU A C 1
ATOM 2362 O O . GLU A 1 308 ? -22.469 -31.828 -3.646 1 93.81 308 GLU A O 1
ATOM 2367 N N . LYS A 1 309 ? -21.531 -30.016 -2.764 1 91.69 309 LYS A N 1
ATOM 2368 C CA . LYS A 1 309 ? -22.734 -29.203 -2.926 1 91.69 309 LYS A CA 1
ATOM 2369 C C . LYS A 1 309 ? -23.062 -28.984 -4.402 1 91.69 309 LYS A C 1
ATOM 2371 O O . LYS A 1 309 ? -24.234 -28.969 -4.785 1 91.69 309 LYS A O 1
ATOM 2376 N N . ASN A 1 310 ? -22.141 -28.812 -5.219 1 88.38 310 ASN A N 1
ATOM 2377 C CA . ASN A 1 310 ? -22.359 -28.547 -6.633 1 88.38 310 ASN A CA 1
ATOM 2378 C C . ASN A 1 310 ? -22.641 -29.812 -7.422 1 88.38 310 ASN A C 1
ATOM 2380 O O . ASN A 1 310 ? -23.203 -29.766 -8.508 1 88.38 310 ASN A O 1
ATOM 2384 N N . LYS A 1 311 ? -22.094 -30.984 -7.047 1 79.5 311 LYS A N 1
ATOM 2385 C CA . LYS A 1 311 ? -22.469 -32.281 -7.641 1 79.5 311 LYS A CA 1
ATOM 2386 C C . LYS A 1 311 ? -23.953 -32.562 -7.445 1 79.5 311 LYS 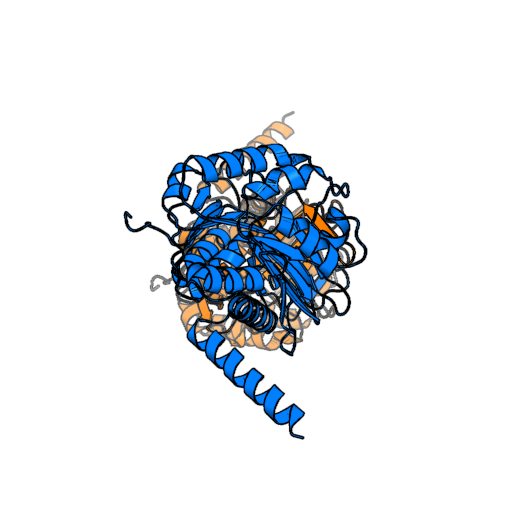A C 1
ATOM 2388 O O . LYS A 1 311 ? -24.625 -33.031 -8.359 1 79.5 311 LYS A O 1
ATOM 2393 N N . LYS A 1 312 ? -24.344 -32.281 -6.289 1 66.75 312 LYS A N 1
ATOM 2394 C CA . LYS A 1 312 ? -25.75 -32.5 -5.965 1 66.75 312 LYS A CA 1
ATOM 2395 C C . LYS A 1 312 ? -26.656 -31.578 -6.793 1 66.75 312 LYS A C 1
ATOM 2397 O O . LYS A 1 312 ? -27.75 -31.984 -7.199 1 66.75 312 LYS A O 1
ATOM 2402 N N . LYS A 1 313 ? -26.188 -30.484 -7.125 1 65 313 LYS A N 1
ATOM 2403 C CA . LYS A 1 313 ? -26.984 -29.562 -7.914 1 65 313 LYS A CA 1
ATOM 2404 C C . LYS A 1 313 ? -27.109 -30.031 -9.359 1 65 313 LYS A C 1
ATOM 2406 O O . LYS A 1 313 ? -28.156 -29.828 -9.992 1 65 313 LYS A O 1
ATOM 2411 N N . GLU A 1 314 ? -26.016 -30.594 -9.906 1 62.72 314 GLU A N 1
ATOM 2412 C CA . GLU A 1 314 ? -26 -31.125 -11.266 1 62.72 314 GLU A CA 1
ATOM 2413 C C . GLU A 1 314 ? -26.906 -32.344 -11.398 1 62.72 314 GLU A C 1
ATOM 2415 O O . GLU A 1 314 ? -27.609 -32.5 -12.398 1 62.72 314 GLU A O 1
ATOM 2420 N N . MET A 1 315 ? -26.828 -33.125 -10.375 1 53.56 315 MET A N 1
ATOM 2421 C CA . MET A 1 315 ? -27.688 -34.281 -10.406 1 53.56 315 MET A CA 1
ATOM 2422 C C . MET A 1 315 ? -29.156 -33.906 -10.273 1 53.56 315 MET A C 1
ATOM 2424 O O . MET A 1 315 ? -30.031 -34.531 -10.867 1 53.56 315 MET A O 1
ATOM 2428 N N . LYS A 1 316 ? -29.469 -32.875 -9.484 1 59.97 316 LYS A N 1
ATOM 2429 C CA . LYS A 1 316 ? -30.859 -32.406 -9.328 1 59.97 316 LYS A CA 1
ATOM 2430 C C . LYS A 1 316 ? -31.344 -31.688 -10.586 1 59.97 316 LYS A C 1
ATOM 2432 O O . LYS A 1 316 ? -32.531 -31.719 -10.906 1 59.97 316 LYS A O 1
ATOM 2437 N N . GLY A 1 317 ? -30.438 -31.109 -11.18 1 50.28 317 GLY A N 1
ATOM 2438 C CA . GLY A 1 317 ? -30.797 -30.453 -12.422 1 50.28 317 GLY A CA 1
ATOM 2439 C C . GLY A 1 317 ? -31.094 -31.422 -13.555 1 50.28 317 GLY A C 1
ATOM 2440 O O . GLY A 1 317 ? -31.922 -31.141 -14.422 1 50.28 317 GLY A O 1
ATOM 2441 N N . ASP A 1 318 ? -30.328 -32.469 -13.688 1 48.59 318 ASP A N 1
ATOM 2442 C CA . ASP A 1 318 ? -30.625 -33.469 -14.695 1 48.59 318 ASP A CA 1
ATOM 2443 C C . ASP A 1 318 ? -31.938 -34.188 -14.406 1 48.59 318 ASP A C 1
ATOM 2445 O O . ASP A 1 318 ? -32.531 -34.812 -15.297 1 48.59 318 ASP A O 1
ATOM 2449 N N . GLN A 1 319 ? -32.281 -34.281 -13.289 1 41.53 319 GLN A N 1
ATOM 2450 C CA . GLN A 1 319 ? -33.531 -34.938 -12.961 1 41.53 319 GLN A CA 1
ATOM 2451 C C . GLN A 1 319 ? -34.719 -34 -13.125 1 41.53 319 GLN A C 1
ATOM 2453 O O . GLN A 1 319 ? -35.875 -34.438 -13.102 1 41.53 319 GLN A O 1
ATOM 2458 N N . GLN A 1 320 ? -34.531 -32.781 -13.211 1 35.97 320 GLN A N 1
ATOM 2459 C CA . GLN A 1 320 ? -35.656 -31.938 -13.523 1 35.97 320 GLN A CA 1
ATOM 2460 C C . GLN A 1 320 ? -35.781 -31.688 -15.031 1 35.97 320 GLN A C 1
ATOM 2462 O O . GLN A 1 320 ? -34.781 -31.453 -15.703 1 35.97 320 GLN A O 1
ATOM 2467 N N . MET B 1 1 ? 1.87 25.438 38.188 1 40.59 1 MET B N 1
ATOM 2468 C CA . MET B 1 1 ? 1.083 25.109 37 1 40.59 1 MET B CA 1
ATOM 2469 C C . MET B 1 1 ? 1.348 23.672 36.562 1 40.59 1 MET B C 1
ATOM 2471 O O . MET B 1 1 ? 2.502 23.266 36.406 1 40.59 1 MET B O 1
ATOM 2475 N N . SER B 1 2 ? 0.478 22.688 36.906 1 52.09 2 SER B N 1
ATOM 2476 C CA . SER B 1 2 ? 0.653 21.234 36.812 1 52.09 2 SER B CA 1
ATOM 2477 C C . SER B 1 2 ? 1.232 20.844 35.438 1 52.09 2 SER B C 1
ATOM 2479 O O . SER B 1 2 ? 0.896 21.438 34.438 1 52.09 2 SER B O 1
ATOM 2481 N N . GLU B 1 3 ? 2.389 20.328 35.406 1 78.69 3 GLU B N 1
ATOM 2482 C CA . GLU B 1 3 ? 3.156 19.891 34.25 1 78.69 3 GLU B CA 1
ATOM 2483 C C . GLU B 1 3 ? 2.275 19.156 33.25 1 78.69 3 GLU B C 1
ATOM 2485 O O . GLU B 1 3 ? 1.585 18.203 33.625 1 78.69 3 GLU B O 1
ATOM 2490 N N . LYS B 1 4 ? 1.843 19.812 32.094 1 89.88 4 LYS B N 1
ATOM 2491 C CA . LYS B 1 4 ? 1.039 19.188 31.047 1 89.88 4 LYS B CA 1
ATOM 2492 C C . LYS B 1 4 ? 1.66 17.875 30.578 1 89.88 4 LYS B C 1
ATOM 2494 O O . LYS B 1 4 ? 2.885 17.766 30.5 1 89.88 4 LYS B O 1
ATOM 2499 N N . LYS B 1 5 ? 0.806 16.922 30.438 1 95.56 5 LYS B N 1
ATOM 2500 C CA . LYS B 1 5 ? 1.226 15.602 29.984 1 95.56 5 LYS B CA 1
ATOM 2501 C C . LYS B 1 5 ? 1.868 15.672 28.609 1 95.56 5 LYS B C 1
ATOM 2503 O O . LYS B 1 5 ? 2.877 15.008 28.344 1 95.56 5 LYS B O 1
ATOM 2508 N N . TRP B 1 6 ? 1.32 16.469 27.734 1 98.12 6 TRP B N 1
ATOM 2509 C CA . TRP B 1 6 ? 1.8 16.594 26.359 1 98.12 6 TRP B CA 1
ATOM 2510 C C . TRP B 1 6 ? 2.123 18.047 26.031 1 98.12 6 TRP B C 1
ATOM 2512 O O . TRP B 1 6 ? 1.592 18.969 26.656 1 98.12 6 TRP B O 1
ATOM 2522 N N . ASP B 1 7 ? 3.021 18.219 25.094 1 98.25 7 ASP B N 1
ATOM 2523 C CA . ASP B 1 7 ? 3.266 19.547 24.562 1 98.25 7 ASP B CA 1
ATOM 2524 C C . ASP B 1 7 ? 2.154 19.969 23.609 1 98.25 7 ASP B C 1
ATOM 2526 O O . ASP B 1 7 ? 1.708 21.125 23.625 1 98.25 7 ASP B O 1
ATOM 2530 N N . VAL B 1 8 ? 1.768 19.078 22.797 1 98.44 8 VAL B N 1
ATOM 2531 C CA . VAL B 1 8 ? 0.812 19.406 21.75 1 98.44 8 VAL B CA 1
ATOM 2532 C C . VAL B 1 8 ? -0.197 18.281 21.578 1 98.44 8 VAL B C 1
ATOM 2534 O O . VAL B 1 8 ? 0.179 17.109 21.531 1 98.44 8 VAL B O 1
ATOM 2537 N N . TYR B 1 9 ? -1.449 18.609 21.469 1 98.25 9 TYR B N 1
ATOM 2538 C CA . TYR B 1 9 ? -2.545 17.734 21.078 1 98.25 9 TYR B CA 1
ATOM 2539 C C . TYR B 1 9 ? -2.996 18.016 19.656 1 98.25 9 TYR B C 1
ATOM 2541 O O . TYR B 1 9 ? -3.277 19.156 19.297 1 98.25 9 TYR B O 1
ATOM 2549 N N . VAL B 1 10 ? -2.982 16.969 18.875 1 98.12 10 VAL B N 1
ATOM 2550 C CA . VAL B 1 10 ? -3.43 17.094 17.484 1 98.12 10 VAL B CA 1
ATOM 2551 C C . VAL B 1 10 ? -4.52 16.062 17.203 1 98.12 10 VAL B C 1
ATOM 2553 O O . VAL B 1 10 ? -4.402 14.906 17.594 1 98.12 10 VAL B O 1
ATOM 2556 N N . TYR B 1 11 ? -5.551 16.484 16.609 1 95.81 11 TYR B N 1
ATOM 2557 C CA . TYR B 1 11 ? -6.594 15.617 16.078 1 95.81 11 TYR B CA 1
ATOM 2558 C C . TYR B 1 11 ? -6.762 15.836 14.57 1 95.81 11 TYR B C 1
ATOM 2560 O O . TYR B 1 11 ? -6.875 16.969 14.109 1 95.81 11 TYR B O 1
ATOM 2568 N N . GLY B 1 12 ? -6.715 14.695 13.828 1 96.38 12 GLY B N 1
ATOM 2569 C CA . GLY B 1 12 ? -6.926 14.906 12.406 1 96.38 12 GLY B CA 1
ATOM 2570 C C . GLY B 1 12 ? -6.648 13.664 11.57 1 96.38 12 GLY B C 1
ATOM 2571 O O . GLY B 1 12 ? -6.832 12.539 12.047 1 96.38 12 GLY B O 1
ATOM 2572 N N . ASP B 1 13 ? -6.316 13.93 10.297 1 96.69 13 ASP B N 1
ATOM 2573 C CA . ASP B 1 13 ? -6.191 12.859 9.312 1 96.69 13 ASP B CA 1
ATOM 2574 C C . ASP B 1 13 ? -4.812 12.211 9.383 1 96.69 13 ASP B C 1
ATOM 2576 O O . ASP B 1 13 ? -3.828 12.867 9.727 1 96.69 13 ASP B O 1
ATOM 2580 N N . VAL B 1 14 ? -4.793 10.969 9.172 1 98.25 14 VAL B N 1
ATOM 2581 C CA . VAL B 1 14 ? -3.592 10.156 8.977 1 98.25 14 VAL B CA 1
ATOM 2582 C C . VAL B 1 14 ? -3.871 9.047 7.969 1 98.25 14 VAL B C 1
ATOM 2584 O O . VAL B 1 14 ? -4.934 8.422 8 1 98.25 14 VAL B O 1
ATOM 2587 N N . ASN B 1 15 ? -2.975 8.914 6.98 1 98.38 15 ASN B N 1
ATOM 2588 C CA . ASN B 1 15 ? -3.146 7.918 5.922 1 98.38 15 ASN B CA 1
ATOM 2589 C C . ASN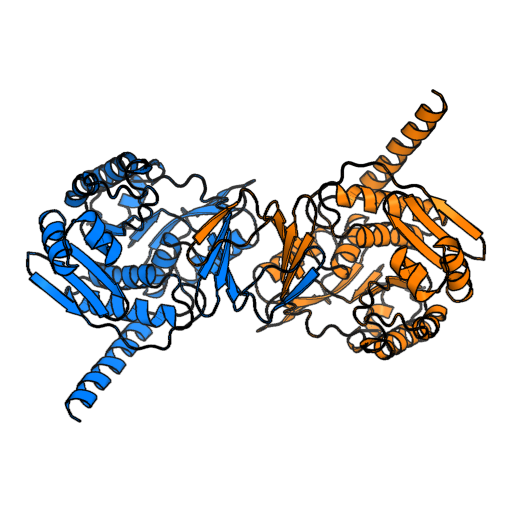 B 1 15 ? -1.806 7.484 5.336 1 98.38 15 ASN B C 1
ATOM 2591 O O . ASN B 1 15 ? -0.755 7.988 5.738 1 98.38 15 ASN B O 1
ATOM 2595 N N . ALA B 1 16 ? -1.876 6.453 4.48 1 98.38 16 ALA B N 1
ATOM 2596 C CA . ALA B 1 16 ? -0.713 6.074 3.682 1 98.38 16 ALA B CA 1
ATOM 2597 C C . ALA B 1 16 ? -0.681 6.836 2.361 1 98.38 16 ALA B C 1
ATOM 2599 O O . ALA B 1 16 ? -1.688 6.906 1.653 1 98.38 16 ALA B O 1
ATOM 2600 N N . ASP B 1 17 ? 0.442 7.469 2.102 1 96.75 17 ASP B N 1
ATOM 2601 C CA . ASP B 1 17 ? 0.696 8.078 0.799 1 96.75 17 ASP B CA 1
ATOM 2602 C C . ASP B 1 17 ? 1.556 7.164 -0.073 1 96.75 17 ASP B C 1
ATOM 2604 O O . ASP B 1 17 ? 2.666 6.793 0.314 1 96.75 17 ASP B O 1
ATOM 2608 N N . ILE B 1 18 ? 1.036 6.785 -1.171 1 96.69 18 ILE B N 1
ATOM 2609 C CA . ILE B 1 18 ? 1.814 6.035 -2.152 1 96.69 18 ILE B CA 1
ATOM 2610 C C . ILE B 1 18 ? 2.201 6.949 -3.311 1 96.69 18 ILE B C 1
ATOM 2612 O O . ILE B 1 18 ? 1.335 7.438 -4.043 1 96.69 18 ILE B O 1
ATOM 2616 N N . ILE B 1 19 ? 3.479 7.164 -3.439 1 93.44 19 ILE B N 1
ATOM 2617 C CA . ILE B 1 19 ? 4.004 8.109 -4.414 1 93.44 19 ILE B CA 1
ATOM 2618 C C . ILE B 1 19 ? 4.398 7.375 -5.691 1 93.44 19 ILE B C 1
ATOM 2620 O O . ILE B 1 19 ? 5.227 6.461 -5.66 1 93.44 19 ILE B O 1
ATOM 2624 N N . ILE B 1 20 ? 3.828 7.734 -6.785 1 92.31 20 ILE B N 1
ATOM 2625 C CA . ILE B 1 20 ? 4.055 7.133 -8.094 1 92.31 20 ILE B CA 1
ATOM 2626 C C . ILE B 1 20 ? 4.539 8.195 -9.07 1 92.31 20 ILE B C 1
ATOM 2628 O O . ILE B 1 20 ? 3.738 8.82 -9.773 1 92.31 20 ILE B O 1
ATOM 2632 N N . PRO B 1 21 ? 5.852 8.281 -9.203 1 86.19 21 PRO B N 1
ATOM 2633 C CA . PRO B 1 21 ? 6.383 9.32 -10.078 1 86.19 21 PRO B CA 1
ATOM 2634 C C . PRO B 1 21 ? 6.336 8.938 -11.555 1 86.19 21 PRO B C 1
ATOM 2636 O O . PRO B 1 21 ? 6.344 7.75 -11.883 1 86.19 21 PRO B O 1
ATOM 2639 N N . GLY B 1 22 ? 6.262 9.906 -12.406 1 81.88 22 GLY B N 1
ATOM 2640 C CA . GLY B 1 22 ? 6.527 9.75 -13.828 1 81.88 22 GLY B CA 1
ATOM 2641 C C . GLY B 1 22 ? 5.387 9.086 -14.57 1 81.88 22 GLY B C 1
ATOM 2642 O O . GLY B 1 22 ? 5.605 8.422 -15.586 1 81.88 22 GLY B O 1
ATOM 2643 N N . VAL B 1 23 ? 4.215 9.047 -14.023 1 81.38 23 VAL B N 1
ATOM 2644 C CA . VAL B 1 23 ? 3.086 8.438 -14.719 1 81.38 23 VAL B CA 1
ATOM 2645 C C . VAL B 1 23 ? 2.201 9.523 -15.328 1 81.38 23 VAL B C 1
ATOM 2647 O O . VAL B 1 23 ? 1.667 10.367 -14.609 1 81.38 23 VAL B O 1
ATOM 2650 N N . GLU B 1 24 ? 2.141 9.539 -16.656 1 72.06 24 GLU B N 1
ATOM 2651 C CA . GLU B 1 24 ? 1.388 10.57 -17.359 1 72.06 24 GLU B CA 1
ATOM 2652 C C . GLU B 1 24 ? -0.001 10.07 -17.75 1 72.06 24 GLU B C 1
ATOM 2654 O O . GLU B 1 24 ? -0.944 10.859 -17.859 1 72.06 24 GLU B O 1
ATOM 2659 N N . LYS B 1 25 ? -0.017 8.727 -18.125 1 73.25 25 LYS B N 1
ATOM 2660 C CA . LYS B 1 25 ? -1.283 8.141 -18.562 1 73.25 25 LYS B CA 1
ATOM 2661 C C . LYS B 1 25 ? -1.493 6.766 -17.938 1 73.25 25 LYS B C 1
ATOM 2663 O O . LYS B 1 25 ? -0.533 6.113 -17.516 1 73.25 25 LYS B O 1
ATOM 2668 N N . PHE B 1 26 ? -2.838 6.414 -17.75 1 74.38 26 PHE B N 1
ATOM 2669 C CA . PHE B 1 26 ? -3.145 5.059 -17.312 1 74.38 26 PHE B CA 1
ATOM 2670 C C . PHE B 1 26 ? -2.816 4.047 -18.406 1 74.38 26 PHE B C 1
ATOM 2672 O O . PHE B 1 26 ? -2.982 4.328 -19.594 1 74.38 26 PHE B O 1
ATOM 2679 N N . PRO B 1 27 ? -2.357 2.936 -17.922 1 78.88 27 PRO B N 1
ATOM 2680 C CA . PRO B 1 27 ? -2.191 1.879 -18.922 1 78.88 27 PRO B CA 1
ATOM 2681 C C . PRO B 1 27 ? -3.5 1.524 -19.625 1 78.88 27 PRO B C 1
ATOM 2683 O O . PRO B 1 27 ? -4.578 1.669 -19.047 1 78.88 27 PRO B O 1
ATOM 2686 N N . ALA B 1 28 ? -3.457 1.181 -20.906 1 76.5 28 ALA B N 1
ATOM 2687 C CA . ALA B 1 28 ? -4.637 0.746 -21.656 1 76.5 28 ALA B CA 1
ATOM 2688 C C . ALA B 1 28 ? -5.238 -0.517 -21.031 1 76.5 28 ALA B C 1
ATOM 2690 O O . ALA B 1 28 ? -4.555 -1.249 -20.312 1 76.5 28 ALA B O 1
ATOM 2691 N N . PRO B 1 29 ? -6.59 -0.69 -21.312 1 74.12 29 PRO B N 1
ATOM 2692 C CA . PRO B 1 29 ? -7.223 -1.906 -20.797 1 74.12 29 PRO B CA 1
ATOM 2693 C C . PRO B 1 29 ? -6.457 -3.174 -21.172 1 74.12 29 PRO B C 1
ATOM 2695 O O . PRO B 1 29 ? -6.078 -3.352 -22.328 1 74.12 29 PRO B O 1
ATOM 2698 N N . GLY B 1 30 ? -6.188 -3.998 -20.156 1 76.38 30 GLY B N 1
ATOM 2699 C CA . GLY B 1 30 ? -5.527 -5.273 -20.391 1 76.38 30 GLY B CA 1
ATOM 2700 C C . GLY B 1 30 ? -4.012 -5.168 -20.375 1 76.38 30 GLY B C 1
ATOM 2701 O O . GLY B 1 30 ? -3.316 -6.176 -20.531 1 76.38 30 GLY B O 1
ATOM 2702 N N . GLN B 1 31 ? -3.535 -3.953 -20.078 1 82.25 31 GLN B N 1
ATOM 2703 C CA . GLN B 1 31 ? -2.092 -3.764 -20.188 1 82.25 31 GLN B CA 1
ATOM 2704 C C . GLN B 1 31 ? -1.463 -3.578 -18.797 1 82.25 31 GLN B C 1
ATOM 2706 O O . GLN B 1 31 ? -2.145 -3.193 -17.844 1 82.25 31 GLN B O 1
ATOM 2711 N N . GLU B 1 32 ? -0.238 -3.941 -18.812 1 86.31 32 GLU B N 1
ATOM 2712 C CA . GLU B 1 32 ? 0.616 -3.725 -17.641 1 86.31 32 GLU B CA 1
ATOM 2713 C C . GLU B 1 32 ? 1.783 -2.801 -17.984 1 86.31 32 GLU B C 1
ATOM 2715 O O . GLU B 1 32 ? 2.527 -3.053 -18.922 1 86.31 32 GLU B O 1
ATOM 2720 N N . GLU B 1 33 ? 1.843 -1.774 -17.266 1 90.19 33 GLU B N 1
ATOM 2721 C CA . GLU B 1 33 ? 2.977 -0.865 -17.406 1 90.19 33 GLU B CA 1
ATOM 2722 C C . GLU B 1 33 ? 3.926 -0.97 -16.219 1 90.19 33 GLU B C 1
ATOM 2724 O O . GLU B 1 33 ? 3.492 -0.932 -15.07 1 90.19 33 GLU B O 1
ATOM 2729 N N . LEU B 1 34 ? 5.188 -1.129 -16.516 1 92.69 34 LEU B N 1
ATOM 2730 C CA . LEU B 1 34 ? 6.215 -1.172 -15.484 1 92.69 34 LEU B CA 1
ATOM 2731 C C . LEU B 1 34 ? 6.758 0.224 -15.203 1 92.69 34 LEU B C 1
ATOM 2733 O O . LEU B 1 34 ? 7.023 0.993 -16.125 1 92.69 34 LEU B O 1
ATOM 2737 N N . ILE B 1 35 ? 6.84 0.524 -13.953 1 92.81 35 ILE B N 1
ATOM 2738 C CA . ILE B 1 35 ? 7.402 1.818 -13.578 1 92.81 35 ILE B CA 1
ATOM 2739 C C . ILE B 1 35 ? 8.602 1.614 -12.664 1 92.81 35 ILE B C 1
ATOM 2741 O O . ILE B 1 35 ? 8.695 0.6 -11.969 1 92.81 35 ILE B O 1
ATOM 2745 N N . PRO B 1 36 ? 9.508 2.58 -12.609 1 92.56 36 PRO B N 1
ATOM 2746 C CA . PRO B 1 36 ? 10.797 2.369 -11.945 1 92.56 36 PRO B CA 1
ATOM 2747 C C . PRO B 1 36 ? 10.711 2.553 -10.43 1 92.56 36 PRO B C 1
ATOM 2749 O O . PRO B 1 36 ? 11.625 2.145 -9.703 1 92.56 36 PRO B O 1
ATOM 2752 N N . SER B 1 37 ? 9.586 3.279 -10.016 1 93.19 37 SER B N 1
ATOM 2753 C CA . SER B 1 37 ? 9.562 3.549 -8.578 1 93.19 37 SER B CA 1
ATOM 2754 C C . SER B 1 37 ? 8.133 3.664 -8.062 1 93.19 37 SER B C 1
ATOM 2756 O O . SER B 1 37 ? 7.242 4.141 -8.773 1 93.19 37 SER B O 1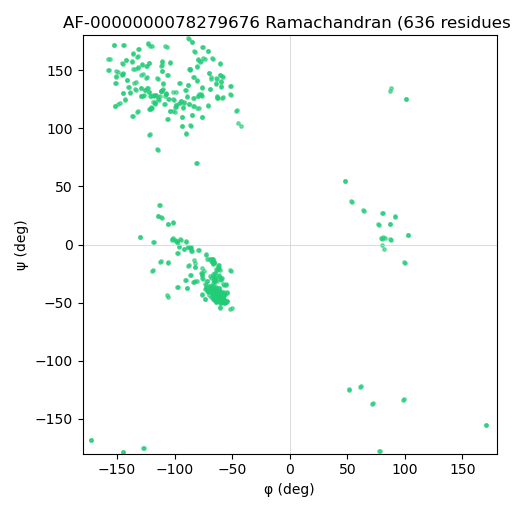
ATOM 2758 N N . MET B 1 38 ? 7.934 3.189 -6.84 1 95.12 38 MET B N 1
ATOM 2759 C CA . MET B 1 38 ? 6.734 3.357 -6.027 1 95.12 38 MET B CA 1
ATOM 2760 C C . MET B 1 38 ? 7.074 3.32 -4.539 1 95.12 38 MET B C 1
ATOM 2762 O O . MET B 1 38 ? 7.652 2.348 -4.055 1 95.12 38 MET B O 1
ATOM 2766 N N . GLU B 1 39 ? 6.785 4.41 -3.881 1 94.94 39 GLU B N 1
ATOM 2767 C CA . GLU B 1 39 ? 7.188 4.516 -2.482 1 94.94 39 GLU B CA 1
ATOM 2768 C C . GLU B 1 39 ? 5.988 4.82 -1.585 1 94.94 39 GLU B C 1
ATOM 2770 O O . GLU B 1 39 ? 5.09 5.57 -1.975 1 94.94 39 GLU B O 1
ATOM 2775 N N . THR B 1 40 ? 6.004 4.25 -0.39 1 97.25 40 THR B N 1
ATOM 2776 C CA . THR B 1 40 ? 4.906 4.418 0.556 1 97.25 40 THR B CA 1
ATOM 2777 C C . THR B 1 40 ? 5.387 5.141 1.813 1 97.25 40 THR B C 1
ATOM 2779 O O . THR B 1 40 ? 6.387 4.746 2.418 1 97.25 40 THR B O 1
ATOM 2782 N N . TYR B 1 41 ? 4.684 6.188 2.191 1 96.56 41 TYR B N 1
ATOM 2783 C CA . TYR B 1 41 ? 5.008 6.992 3.363 1 96.56 41 TYR B CA 1
ATOM 2784 C C . TYR B 1 41 ? 3.75 7.312 4.164 1 96.56 41 TYR B C 1
ATOM 2786 O O . TYR B 1 41 ? 2.633 7.094 3.693 1 96.56 41 TYR B O 1
ATOM 2794 N N . VAL B 1 42 ? 3.975 7.766 5.434 1 97.88 42 VAL B N 1
ATOM 2795 C CA . VAL B 1 42 ? 2.871 8.328 6.203 1 97.88 42 VAL B CA 1
ATOM 2796 C C . VAL B 1 42 ? 2.441 9.664 5.598 1 97.88 42 VAL B C 1
ATOM 2798 O O . VAL B 1 42 ? 3.285 10.477 5.207 1 97.88 42 VAL B O 1
ATOM 2801 N N . GLY B 1 43 ? 1.122 9.82 5.445 1 97 43 GLY B N 1
ATOM 2802 C CA . GLY B 1 43 ? 0.545 11.07 4.969 1 97 43 GLY B CA 1
ATOM 2803 C C . GLY B 1 43 ? -0.542 11.609 5.879 1 97 43 GLY B C 1
ATOM 2804 O O . GLY B 1 43 ? -0.824 11.031 6.93 1 97 43 GLY B O 1
ATOM 2805 N N . GLY B 1 44 ? -1.157 12.727 5.383 1 96 44 GLY B N 1
ATOM 2806 C CA . GLY B 1 44 ? -2.104 13.469 6.203 1 96 44 GLY B CA 1
ATOM 2807 C C . GLY B 1 44 ? -1.508 14.719 6.824 1 96 44 GLY B C 1
ATOM 2808 O O . GLY B 1 44 ? -0.514 14.648 7.547 1 96 44 GLY B O 1
ATOM 2809 N N . GLY B 1 45 ? -2.156 15.758 6.57 1 95.88 45 GLY B N 1
ATOM 2810 C CA . GLY B 1 45 ? -1.618 17.016 7.043 1 95.88 45 GLY B CA 1
ATOM 2811 C C . GLY B 1 45 ? -1.423 17.062 8.547 1 95.88 45 GLY B C 1
ATOM 2812 O O . GLY B 1 45 ? -0.378 17.5 9.031 1 95.88 45 GLY B O 1
ATOM 2813 N N . ALA B 1 46 ? -2.416 16.625 9.289 1 97.62 46 ALA B N 1
ATOM 2814 C CA . ALA B 1 46 ? -2.328 16.594 10.742 1 97.62 46 ALA B CA 1
ATOM 2815 C C . ALA B 1 46 ? -1.215 15.664 11.211 1 97.62 46 ALA B C 1
ATOM 2817 O O . ALA B 1 46 ? -0.467 15.992 12.133 1 97.62 46 ALA B O 1
ATOM 2818 N N . ALA B 1 47 ? -1.145 14.57 10.578 1 98.38 47 ALA B N 1
ATOM 2819 C CA . ALA B 1 47 ? -0.132 13.586 10.938 1 98.38 47 ALA B CA 1
ATOM 2820 C C . ALA B 1 47 ? 1.272 14.109 10.648 1 98.38 47 ALA B C 1
ATOM 2822 O O . ALA B 1 47 ? 2.182 13.945 11.469 1 98.38 47 ALA B O 1
ATOM 2823 N N . LEU B 1 48 ? 1.46 14.719 9.516 1 97.88 48 LEU B N 1
ATOM 2824 C CA . LEU B 1 48 ? 2.771 15.227 9.133 1 97.88 48 LEU B CA 1
ATOM 2825 C C . LEU B 1 48 ? 3.221 16.344 10.07 1 97.88 48 LEU B C 1
ATOM 2827 O O . LEU B 1 48 ? 4.387 16.391 10.469 1 97.88 48 LEU B O 1
ATOM 2831 N N . PHE B 1 49 ? 2.262 17.188 10.422 1 98.38 49 PHE B N 1
ATOM 2832 C CA . PHE B 1 49 ? 2.529 18.203 11.43 1 98.38 49 PHE B CA 1
ATOM 2833 C C . PHE B 1 49 ? 2.992 17.578 12.734 1 98.38 49 PHE B C 1
ATOM 2835 O O . PHE B 1 49 ? 3.992 18 13.32 1 98.38 49 PHE B O 1
ATOM 2842 N N . THR B 1 50 ? 2.355 16.531 13.156 1 98.75 50 THR B N 1
ATOM 2843 C CA . THR B 1 50 ? 2.633 15.852 14.414 1 98.75 50 THR B CA 1
ATOM 2844 C C . THR B 1 50 ? 4.012 15.195 14.375 1 98.75 50 THR B C 1
ATOM 2846 O O . THR B 1 50 ? 4.789 15.328 15.328 1 98.75 50 THR B O 1
ATOM 2849 N N . LEU B 1 51 ? 4.289 14.531 13.289 1 98.56 51 LEU B N 1
ATOM 2850 C CA . LEU B 1 51 ? 5.586 13.883 13.133 1 98.56 51 LEU B CA 1
ATOM 2851 C C . LEU B 1 51 ? 6.719 14.898 13.211 1 98.56 51 LEU B C 1
ATOM 2853 O O . LEU B 1 51 ? 7.746 14.641 13.844 1 98.56 51 LEU B O 1
ATOM 2857 N N . GLY B 1 52 ? 6.492 16.047 12.562 1 98.38 52 GLY B N 1
ATOM 2858 C CA . GLY B 1 52 ? 7.488 17.094 12.625 1 98.38 52 GLY B CA 1
ATOM 2859 C C . GLY B 1 52 ? 7.793 17.547 14.039 1 98.38 52 GLY B C 1
ATOM 2860 O O . GLY B 1 52 ? 8.961 17.688 14.414 1 98.38 52 GLY B O 1
ATOM 2861 N N . LEU B 1 53 ? 6.754 17.734 14.836 1 98.69 53 LEU B N 1
ATOM 2862 C CA . LEU B 1 53 ? 6.922 18.156 16.219 1 98.69 53 LEU B CA 1
ATOM 2863 C C . LEU B 1 53 ? 7.707 17.109 17.016 1 98.69 53 LEU B C 1
ATOM 2865 O O . LEU B 1 53 ? 8.594 17.469 17.797 1 98.69 53 LEU B O 1
ATOM 2869 N N . GLY B 1 54 ? 7.336 15.859 16.812 1 98.5 54 GLY B N 1
ATOM 2870 C CA . GLY B 1 54 ? 8.07 14.797 17.484 1 98.5 54 GLY B CA 1
ATOM 2871 C C . GLY B 1 54 ? 9.547 14.781 17.141 1 98.5 54 GLY B C 1
ATOM 2872 O O . GLY B 1 54 ? 10.391 14.617 18.016 1 98.5 54 GLY B O 1
ATOM 2873 N N . ARG B 1 55 ? 9.875 14.969 15.914 1 97.88 55 ARG B N 1
ATOM 2874 C CA . ARG B 1 55 ? 11.258 14.961 15.453 1 97.88 55 ARG B CA 1
ATOM 2875 C C . ARG B 1 55 ? 12.039 16.125 16.047 1 97.88 55 ARG B C 1
ATOM 2877 O O . ARG B 1 55 ? 13.25 16.031 16.25 1 97.88 55 ARG B O 1
ATOM 2884 N N . LEU B 1 56 ? 11.367 17.203 16.281 1 98.44 56 LEU B N 1
ATOM 2885 C CA . LEU B 1 56 ? 12 18.375 16.875 1 98.44 56 LEU B CA 1
ATOM 2886 C C . LEU B 1 56 ? 12.164 18.203 18.375 1 98.44 56 LEU B C 1
ATOM 2888 O O . LEU B 1 56 ? 12.688 19.094 19.062 1 98.44 56 LEU B O 1
ATOM 2892 N N . GLY B 1 57 ? 11.656 17.125 18.984 1 98.12 57 GLY B N 1
ATOM 2893 C CA . GLY B 1 57 ? 11.938 16.781 20.359 1 98.12 57 GLY B CA 1
ATOM 2894 C C . GLY B 1 57 ? 10.797 17.125 21.297 1 98.12 57 GLY B C 1
ATOM 2895 O O . GLY B 1 57 ? 10.93 17.016 22.516 1 98.12 57 GLY B O 1
ATOM 2896 N N . LEU B 1 58 ? 9.656 17.531 20.75 1 98.38 58 LEU B N 1
ATOM 2897 C CA . LEU B 1 58 ? 8.484 17.766 21.594 1 98.38 58 LEU B CA 1
ATOM 2898 C C . LEU B 1 58 ? 7.723 16.469 21.844 1 98.38 58 LEU B C 1
ATOM 2900 O O . LEU B 1 58 ? 8.078 15.43 21.297 1 98.38 58 LEU B O 1
ATOM 2904 N N . ARG B 1 59 ? 6.73 16.547 22.672 1 98 59 ARG B N 1
ATOM 2905 C CA . ARG B 1 59 ? 5.906 15.398 23.031 1 98 59 ARG B CA 1
ATOM 2906 C C . ARG B 1 59 ? 4.473 15.578 22.531 1 98 59 ARG B C 1
ATOM 2908 O O . ARG B 1 59 ? 3.574 15.859 23.328 1 98 59 ARG B O 1
ATOM 2915 N N . PRO B 1 60 ? 4.246 15.289 21.297 1 98.69 60 PRO B N 1
ATOM 2916 C CA . PRO B 1 60 ? 2.873 15.383 20.797 1 98.69 60 PRO B CA 1
ATOM 2917 C C . PRO B 1 60 ? 2.072 14.102 21.016 1 98.69 60 PRO B C 1
ATOM 2919 O O . PRO B 1 60 ? 2.65 13.016 21.094 1 98.69 60 PRO B O 1
ATOM 2922 N N . VAL B 1 61 ? 0.787 14.297 21.156 1 98.75 61 VAL B N 1
ATOM 2923 C CA . VAL B 1 61 ? -0.164 13.195 21.094 1 98.75 61 VAL B CA 1
ATOM 2924 C C . VAL B 1 61 ? -1.077 13.367 19.891 1 98.75 61 VAL B C 1
ATOM 2926 O O . VAL B 1 61 ? -1.45 14.492 19.547 1 98.75 61 VAL B O 1
ATOM 2929 N N . PHE B 1 62 ? -1.403 12.258 19.281 1 98.62 62 PHE B N 1
ATOM 2930 C CA . PHE B 1 62 ? -2.211 12.297 18.062 1 98.62 62 PHE B CA 1
ATOM 2931 C C . PHE B 1 62 ? -3.492 11.492 18.234 1 98.62 62 PHE B C 1
ATOM 2933 O O . PHE B 1 62 ? -3.445 10.289 18.484 1 98.62 62 PHE B O 1
ATOM 2940 N N . GLN B 1 63 ? -4.582 12.195 18.156 1 98.12 63 GLN B N 1
ATOM 2941 C CA . GLN B 1 63 ? -5.871 11.508 18.109 1 98.12 63 GLN B CA 1
ATOM 2942 C C . GLN B 1 63 ? -6.305 11.258 16.656 1 98.12 63 GLN B C 1
ATOM 2944 O O . GLN B 1 63 ? -6.402 12.195 15.867 1 98.12 63 GLN B O 1
ATOM 2949 N N . GLY B 1 64 ? -6.52 10.117 16.312 1 97.56 64 GLY B N 1
ATOM 2950 C CA . GLY B 1 64 ? -6.945 9.688 14.984 1 97.56 64 GLY B CA 1
ATOM 2951 C C . GLY B 1 64 ? -7.297 8.211 14.93 1 97.56 64 GLY B C 1
ATOM 2952 O O . GLY B 1 64 ? -7.527 7.578 15.961 1 97.56 64 GLY B O 1
ATOM 2953 N N . ALA B 1 65 ? -7.449 7.711 13.672 1 97.88 65 ALA B N 1
ATOM 2954 C CA . ALA B 1 65 ? -7.832 6.312 13.508 1 97.88 65 ALA B CA 1
ATOM 2955 C C . ALA B 1 65 ? -7.105 5.676 12.328 1 97.88 65 ALA B C 1
ATOM 2957 O O . ALA B 1 65 ? -6.887 6.328 11.305 1 97.88 65 ALA B O 1
ATOM 2958 N N . VAL B 1 66 ? -6.734 4.441 12.531 1 98.5 66 VAL B N 1
ATOM 2959 C CA . VAL B 1 66 ? -6.176 3.611 11.469 1 98.5 66 VAL B CA 1
ATOM 2960 C C . VAL B 1 66 ? -6.859 2.246 11.469 1 98.5 66 VAL B C 1
ATOM 2962 O O . VAL B 1 66 ? -7.578 1.903 12.406 1 98.5 66 VAL B O 1
ATOM 2965 N N . GLY B 1 67 ? -6.719 1.559 10.336 1 98.06 67 GLY B N 1
ATOM 2966 C CA . GLY B 1 67 ? -7.215 0.192 10.281 1 98.06 67 GLY B CA 1
ATOM 2967 C C . GLY B 1 67 ? -6.246 -0.818 10.867 1 98.06 67 GLY B C 1
ATOM 2968 O O . GLY B 1 67 ? -5.109 -0.477 11.195 1 98.06 67 GLY B O 1
ATOM 2969 N N . ASP B 1 68 ? -6.762 -2.08 11.125 1 97.12 68 ASP B N 1
ATOM 2970 C CA . ASP B 1 68 ? -5.891 -3.203 11.453 1 97.12 68 ASP B CA 1
ATOM 2971 C C . ASP B 1 68 ? -5.281 -3.816 10.195 1 97.12 68 ASP B C 1
ATOM 2973 O O . ASP B 1 68 ? -5.605 -4.949 9.828 1 97.12 68 ASP B O 1
ATOM 2977 N N . ASP B 1 69 ? -4.406 -3.123 9.57 1 97.62 69 ASP B N 1
ATOM 2978 C CA . ASP B 1 69 ? -3.766 -3.512 8.32 1 97.62 69 ASP B CA 1
ATOM 2979 C C . ASP B 1 69 ? -2.311 -3.047 8.281 1 97.62 69 ASP B C 1
ATOM 2981 O O . ASP B 1 69 ? -1.792 -2.527 9.266 1 97.62 69 ASP B O 1
ATOM 2985 N N . CYS B 1 70 ? -1.648 -3.336 7.145 1 98.19 70 CYS B N 1
ATOM 2986 C CA . CYS B 1 70 ? -0.215 -3.078 7.078 1 98.19 70 CYS B CA 1
ATOM 2987 C C . CYS B 1 70 ? 0.077 -1.585 7.184 1 98.19 70 CYS B C 1
ATOM 2989 O O . CYS B 1 70 ? 1.101 -1.188 7.742 1 98.19 70 CYS B O 1
ATOM 2991 N N . TYR B 1 71 ? -0.845 -0.72 6.715 1 98.62 71 TYR B N 1
ATOM 2992 C CA . TYR B 1 71 ? -0.645 0.723 6.773 1 98.62 71 TYR B CA 1
ATOM 2993 C C . TYR B 1 71 ? -0.808 1.241 8.195 1 98.62 71 TYR B C 1
ATOM 2995 O O . TYR B 1 71 ? -0.03 2.082 8.648 1 98.62 71 TYR B O 1
ATOM 3003 N N . GLY B 1 72 ? -1.895 0.762 8.812 1 98.56 72 GLY B N 1
ATOM 3004 C CA . GLY B 1 72 ? -2.076 1.141 10.211 1 98.56 72 GLY B CA 1
ATOM 3005 C C . GLY B 1 72 ? -0.877 0.809 11.078 1 98.56 72 GLY B C 1
ATOM 3006 O O . GLY B 1 72 ? -0.465 1.617 11.914 1 98.56 72 GLY B O 1
ATOM 3007 N N . HIS B 1 73 ? -0.304 -0.339 10.867 1 98 73 HIS B N 1
ATOM 3008 C CA . HIS B 1 73 ? 0.883 -0.75 11.609 1 98 73 HIS B CA 1
ATOM 3009 C C . HIS B 1 73 ? 2.076 0.138 11.273 1 98 73 HIS B C 1
ATOM 3011 O O . HIS B 1 73 ? 2.828 0.537 12.172 1 98 73 HIS B O 1
ATOM 3017 N N . MET B 1 74 ? 2.252 0.416 10.055 1 98.12 74 MET B N 1
ATOM 3018 C CA . MET B 1 74 ? 3.342 1.287 9.617 1 98.12 74 MET B CA 1
ATOM 3019 C C . MET B 1 74 ? 3.229 2.662 10.273 1 98.12 74 MET B C 1
ATOM 3021 O O . MET B 1 74 ? 4.219 3.199 10.773 1 98.12 74 MET B O 1
ATOM 3025 N N . ILE B 1 75 ? 2.039 3.217 10.289 1 98.62 75 ILE B N 1
ATOM 3026 C CA . ILE B 1 75 ? 1.788 4.547 10.836 1 98.62 75 ILE B CA 1
ATOM 3027 C C . ILE B 1 75 ? 2.109 4.566 12.328 1 98.62 75 ILE B C 1
ATOM 3029 O O . ILE B 1 75 ? 2.826 5.449 12.805 1 98.62 75 ILE B O 1
ATOM 3033 N N . ARG B 1 76 ? 1.613 3.59 13.016 1 98.44 76 ARG B N 1
ATOM 3034 C CA . ARG B 1 76 ? 1.857 3.514 14.453 1 98.44 76 ARG B CA 1
ATOM 3035 C C . ARG B 1 76 ? 3.35 3.414 14.75 1 98.44 76 ARG B C 1
ATOM 3037 O O . ARG B 1 76 ? 3.865 4.129 15.617 1 98.44 76 ARG B O 1
ATOM 3044 N N . LYS B 1 77 ? 4.023 2.561 14.023 1 97.81 77 LYS B N 1
ATOM 3045 C CA . LYS B 1 77 ? 5.461 2.393 14.227 1 97.81 77 LYS B CA 1
ATOM 3046 C C . LYS B 1 77 ? 6.211 3.688 13.93 1 97.81 77 LYS B C 1
ATOM 3048 O O . LYS B 1 77 ? 7.141 4.055 14.648 1 97.81 77 LYS B O 1
ATOM 3053 N N . THR B 1 78 ? 5.848 4.352 12.883 1 97.94 78 THR B N 1
ATOM 3054 C CA . THR B 1 78 ? 6.488 5.609 12.5 1 97.94 78 THR B CA 1
ATOM 3055 C C . THR B 1 78 ? 6.277 6.668 13.578 1 97.94 78 THR B C 1
ATOM 3057 O O . THR B 1 78 ? 7.207 7.395 13.938 1 97.94 78 THR B O 1
ATOM 3060 N N . PHE B 1 79 ? 5.016 6.758 14.07 1 98.56 79 PHE B N 1
ATOM 3061 C CA . PHE B 1 79 ? 4.699 7.695 15.141 1 98.56 79 PHE B CA 1
ATOM 3062 C C . PHE B 1 79 ? 5.555 7.422 16.375 1 98.56 79 PHE B C 1
ATOM 3064 O O . PHE B 1 79 ? 6.203 8.328 16.891 1 98.56 79 PHE B O 1
ATOM 3071 N N . GLU B 1 80 ? 5.59 6.199 16.766 1 98 80 GLU B N 1
ATOM 3072 C CA . GLU B 1 80 ? 6.34 5.82 17.969 1 98 80 GLU B CA 1
ATOM 3073 C C . GLU B 1 80 ? 7.832 6.098 17.797 1 98 80 GLU B C 1
ATOM 3075 O O . GLU B 1 80 ? 8.484 6.59 18.719 1 98 80 GLU B O 1
ATOM 3080 N N . GLY B 1 81 ? 8.328 5.848 16.641 1 97.12 81 GLY B N 1
ATOM 3081 C CA . GLY B 1 81 ? 9.727 6.109 16.344 1 97.12 81 GLY B CA 1
ATOM 3082 C C . GLY B 1 81 ? 10.086 7.582 16.391 1 97.12 81 GLY B C 1
ATOM 3083 O O . GLY B 1 81 ? 11.234 7.941 16.656 1 97.12 81 GLY B O 1
ATOM 3084 N N . ALA B 1 82 ? 9.094 8.453 16.188 1 97.19 82 ALA B N 1
ATOM 3085 C CA . ALA B 1 82 ? 9.312 9.898 16.172 1 97.19 82 ALA B CA 1
ATOM 3086 C C . ALA B 1 82 ? 9 10.508 17.531 1 97.19 82 ALA B C 1
ATOM 3088 O O . ALA B 1 82 ? 9.039 11.734 17.703 1 97.19 82 ALA B O 1
ATOM 3089 N N . GLY B 1 83 ? 8.555 9.68 18.5 1 97.31 83 GLY B N 1
ATOM 3090 C CA . GLY B 1 83 ? 8.25 10.172 19.828 1 97.31 83 GLY B CA 1
ATOM 3091 C C . GLY B 1 83 ? 6.828 10.68 19.969 1 97.31 83 GLY B C 1
ATOM 3092 O O . GLY B 1 83 ? 6.512 11.422 20.891 1 97.31 83 GLY B O 1
ATOM 3093 N N . VAL B 1 84 ? 5.98 10.297 19.047 1 98.62 84 VAL B N 1
ATOM 3094 C CA . VAL B 1 84 ? 4.57 10.664 19.109 1 98.62 84 VAL B CA 1
ATOM 3095 C C . VAL B 1 84 ? 3.824 9.688 20.016 1 98.62 84 VAL B C 1
ATOM 3097 O O . VAL B 1 84 ? 3.961 8.469 19.875 1 98.62 84 VAL B O 1
ATOM 3100 N N . ASP B 1 85 ? 3.135 10.211 20.984 1 98.69 85 ASP B N 1
ATOM 3101 C CA . ASP B 1 85 ? 2.285 9.375 21.828 1 98.69 85 ASP B CA 1
ATOM 3102 C C . ASP B 1 85 ? 1.064 8.875 21.062 1 98.69 85 ASP B C 1
ATOM 3104 O O . ASP B 1 85 ? 0.271 9.68 20.562 1 98.69 85 ASP B O 1
ATOM 3108 N N . THR B 1 86 ? 0.921 7.582 20.938 1 98.44 86 THR B N 1
ATOM 3109 C CA . THR B 1 86 ? -0.138 6.992 20.125 1 98.44 86 THR B CA 1
ATOM 3110 C C . THR B 1 86 ? -1.283 6.5 21.016 1 98.44 86 THR B C 1
ATOM 3112 O O . THR B 1 86 ? -2.115 5.707 20.578 1 98.44 86 THR B O 1
ATOM 3115 N N . GLU B 1 87 ? -1.369 6.961 22.188 1 97.81 87 GLU B N 1
ATOM 3116 C CA . GLU B 1 87 ? -2.42 6.555 23.109 1 97.81 87 GLU B CA 1
ATOM 3117 C C . GLU B 1 87 ? -3.805 6.84 22.547 1 97.81 87 GLU B C 1
ATOM 3119 O O . GLU B 1 87 ? -4.75 6.09 22.797 1 97.81 87 GLU B O 1
ATOM 3124 N N . LEU B 1 88 ? -3.939 7.898 21.797 1 98.12 88 LEU B N 1
ATOM 3125 C CA . LEU B 1 88 ? -5.242 8.328 21.297 1 98.12 88 LEU B CA 1
ATOM 3126 C C . LEU B 1 88 ? -5.418 7.949 19.828 1 98.12 88 LEU B C 1
ATOM 3128 O O . LEU B 1 88 ? -6.398 8.352 19.188 1 98.12 88 LEU B O 1
ATOM 3132 N N . LEU B 1 89 ? -4.488 7.262 19.281 1 98.19 89 LEU B N 1
ATOM 3133 C CA . LEU B 1 89 ? -4.641 6.688 17.953 1 98.19 89 LEU B CA 1
ATOM 3134 C C . LEU B 1 89 ? -5.344 5.332 18.016 1 98.19 89 LEU B C 1
ATOM 3136 O O . LEU B 1 89 ? -4.746 4.344 18.453 1 98.19 89 LEU B O 1
ATOM 3140 N N . VAL B 1 90 ? -6.539 5.266 17.516 1 97.19 90 VAL B N 1
ATOM 3141 C CA . VAL B 1 90 ? -7.344 4.059 17.672 1 97.19 90 VAL B CA 1
ATOM 3142 C C . VAL B 1 90 ? -7.191 3.18 16.422 1 97.19 90 VAL B C 1
ATOM 3144 O O . VAL B 1 90 ? -7.125 3.688 15.305 1 97.19 90 VAL B O 1
ATOM 3147 N N . THR B 1 91 ? -7.086 1.881 16.641 1 97.44 91 THR B N 1
ATOM 3148 C CA . THR B 1 91 ? -7.172 0.905 15.555 1 97.44 91 THR B CA 1
ATOM 3149 C C . THR B 1 91 ? -8.602 0.393 15.406 1 97.44 91 THR B C 1
ATOM 3151 O O . THR B 1 91 ? -9.141 -0.241 16.312 1 97.44 91 THR B O 1
ATOM 3154 N N . ARG B 1 92 ? -9.25 0.751 14.375 1 95.88 92 ARG B N 1
ATOM 3155 C CA . ARG B 1 92 ? -10.625 0.343 14.141 1 95.88 92 ARG B CA 1
ATOM 3156 C C . ARG B 1 92 ? -10.688 -0.996 13.406 1 95.88 92 ARG B C 1
ATOM 3158 O O . ARG B 1 92 ? -10.312 -1.088 12.242 1 95.88 92 ARG B O 1
ATOM 3165 N N . LYS B 1 93 ? -11.344 -1.912 14.086 1 90.5 93 LYS B N 1
ATOM 3166 C CA . LYS B 1 93 ? -11.492 -3.234 13.484 1 90.5 93 LYS B CA 1
ATOM 3167 C C . LYS B 1 93 ? -12.547 -3.227 12.391 1 90.5 93 LYS B C 1
ATOM 3169 O O . LYS B 1 93 ? -13.609 -2.619 12.547 1 90.5 93 LYS B O 1
ATOM 3174 N N . GLY B 1 94 ? -12.328 -3.654 11.258 1 90 94 GLY B N 1
ATOM 3175 C CA . GLY B 1 94 ? -13.289 -3.736 10.172 1 90 94 GLY B CA 1
ATOM 3176 C C . GLY B 1 94 ? -13.156 -2.609 9.164 1 90 94 GLY B C 1
ATOM 3177 O O . GLY B 1 94 ? -13.828 -2.611 8.133 1 90 94 GLY B O 1
ATOM 3178 N N . GLU B 1 95 ? -12.461 -1.576 9.539 1 94.56 95 GLU B N 1
ATOM 3179 C CA . GLU B 1 95 ? -12.172 -0.49 8.602 1 94.56 95 GLU B CA 1
ATOM 3180 C C . GLU B 1 95 ? -10.734 -0.558 8.102 1 94.56 95 GLU B C 1
ATOM 3182 O O . GLU B 1 95 ? -9.891 -1.212 8.711 1 94.56 95 GLU B O 1
ATOM 3187 N N . ARG B 1 96 ? -10.562 0.045 6.98 1 97.5 96 ARG B N 1
ATOM 3188 C CA . ARG B 1 96 ? -9.227 0.074 6.402 1 97.5 96 ARG B CA 1
ATOM 3189 C C . ARG B 1 96 ? -8.602 1.461 6.527 1 97.5 96 ARG B C 1
ATOM 3191 O O . ARG B 1 96 ? -9.312 2.469 6.504 1 97.5 96 ARG B O 1
ATOM 3198 N N . THR B 1 97 ? -7.289 1.494 6.715 1 98.62 97 THR B N 1
ATOM 3199 C CA . THR B 1 97 ? -6.559 2.754 6.781 1 98.62 97 THR B CA 1
ATOM 3200 C C . THR B 1 97 ? -6.727 3.545 5.484 1 98.62 97 THR B C 1
ATOM 3202 O O . THR B 1 97 ? -6.746 2.965 4.398 1 98.62 97 THR B O 1
ATOM 3205 N N . GLY B 1 98 ? -6.871 4.867 5.582 1 98.5 98 GLY B N 1
ATOM 3206 C CA . GLY B 1 98 ? -6.918 5.695 4.391 1 98.5 98 GLY B CA 1
ATOM 3207 C C . GLY B 1 98 ? -5.66 5.598 3.549 1 98.5 98 GLY B C 1
ATOM 3208 O O . GLY B 1 98 ? -4.562 5.43 4.082 1 98.5 98 GLY B O 1
ATOM 3209 N N . ILE B 1 99 ? -5.824 5.691 2.217 1 98.44 99 ILE B N 1
ATOM 3210 C CA . ILE B 1 99 ? -4.723 5.633 1.262 1 98.44 99 ILE B CA 1
ATOM 3211 C C . ILE B 1 99 ? -4.871 6.75 0.233 1 98.44 99 ILE B C 1
ATOM 3213 O O . ILE B 1 99 ? -5.973 7.012 -0.255 1 98.44 99 ILE B O 1
ATOM 3217 N N . SER B 1 100 ? -3.811 7.441 -0.018 1 96.31 100 SER B N 1
ATOM 3218 C CA . SER B 1 100 ? -3.762 8.398 -1.12 1 96.31 100 SER B CA 1
ATOM 3219 C C . SER B 1 100 ? -2.684 8.023 -2.131 1 96.31 100 SER B C 1
ATOM 3221 O O . SER B 1 100 ? -1.508 7.906 -1.777 1 96.31 100 SER B O 1
ATOM 3223 N N . LEU B 1 101 ? -3.098 7.738 -3.389 1 94.56 101 LEU B N 1
ATOM 3224 C CA . LEU B 1 101 ? -2.158 7.574 -4.492 1 94.56 101 LEU B CA 1
ATOM 3225 C C . LEU B 1 101 ? -1.783 8.922 -5.094 1 94.56 101 LEU B C 1
ATOM 3227 O O . LEU B 1 101 ? -2.656 9.68 -5.531 1 94.56 101 LEU B O 1
ATOM 3231 N N . SER B 1 102 ? -0.535 9.203 -5.031 1 91.38 102 SER B N 1
ATOM 3232 C CA . SER B 1 102 ? -0.038 10.461 -5.574 1 91.38 102 SER B CA 1
ATOM 3233 C C . SER B 1 102 ? 0.713 10.242 -6.883 1 91.38 102 SER B C 1
ATOM 3235 O O . SER B 1 102 ? 1.83 9.719 -6.883 1 91.38 102 SER B O 1
ATOM 3237 N N . PHE B 1 103 ? 0.093 10.656 -7.961 1 88.81 103 PHE B N 1
ATOM 3238 C CA . PHE B 1 103 ? 0.728 10.594 -9.273 1 88.81 103 PHE B CA 1
ATOM 3239 C C . PHE B 1 103 ? 1.439 11.906 -9.586 1 88.81 103 PHE B C 1
ATOM 3241 O O . PHE B 1 103 ? 0.824 12.969 -9.562 1 88.81 103 PHE B O 1
ATOM 3248 N N . THR B 1 104 ? 2.742 11.836 -9.758 1 79 104 THR B N 1
ATOM 3249 C CA . THR B 1 104 ? 3.498 13.062 -10.008 1 79 104 THR B CA 1
ATOM 3250 C C . THR B 1 104 ? 4.098 13.047 -11.406 1 79 104 THR B C 1
ATOM 3252 O O . THR B 1 104 ? 4.559 12.008 -11.883 1 79 104 THR B O 1
ATOM 3255 N N . ASN B 1 105 ? 3.828 14.031 -12.148 1 71.88 105 ASN B N 1
ATOM 3256 C CA . ASN B 1 105 ? 4.539 14.25 -13.406 1 71.88 105 ASN B CA 1
ATOM 3257 C C . ASN B 1 105 ? 5.191 15.625 -13.445 1 71.88 105 ASN B C 1
ATOM 3259 O O . ASN B 1 105 ? 5.219 16.344 -12.438 1 71.88 105 ASN B O 1
ATOM 3263 N N . GLU B 1 106 ? 5.992 15.875 -14.516 1 62.16 106 GLU B N 1
ATOM 3264 C CA . GLU B 1 106 ? 6.789 17.094 -14.633 1 62.16 106 GLU B CA 1
ATOM 3265 C C . GLU B 1 106 ? 5.93 18.344 -14.414 1 62.16 106 GLU B C 1
ATOM 3267 O O . GLU B 1 106 ? 6.43 19.391 -14.008 1 62.16 106 GLU B O 1
ATOM 3272 N N . HIS B 1 107 ? 4.801 18.172 -14.602 1 61.06 107 HIS B N 1
ATOM 3273 C CA . HIS B 1 107 ? 4.008 19.391 -14.664 1 61.06 107 HIS B CA 1
ATOM 3274 C C . HIS B 1 107 ? 2.932 19.406 -13.578 1 61.06 107 HIS B C 1
ATOM 3276 O O . HIS B 1 107 ? 2.422 20.469 -13.219 1 61.06 107 HIS B O 1
ATOM 3282 N N . ASP B 1 108 ? 2.639 18.188 -13.156 1 68.25 108 ASP B N 1
ATOM 3283 C CA . ASP B 1 108 ? 1.414 18.219 -12.359 1 68.25 108 ASP B CA 1
ATOM 3284 C C . ASP B 1 108 ? 1.349 17.031 -11.414 1 68.25 108 ASP B C 1
ATOM 3286 O O . ASP B 1 108 ? 2.084 16.062 -11.578 1 68.25 108 ASP B O 1
ATOM 3290 N N . ARG B 1 109 ? 0.628 17.281 -10.18 1 79.44 109 ARG B N 1
ATOM 3291 C CA . ARG B 1 109 ? 0.317 16.219 -9.227 1 79.44 109 ARG B CA 1
ATOM 3292 C C . ARG B 1 109 ? -1.182 15.945 -9.188 1 79.44 109 ARG B C 1
ATOM 3294 O O . ARG B 1 109 ? -1.992 16.875 -9.25 1 79.44 109 ARG B O 1
ATOM 3301 N N . SER B 1 110 ? -1.552 14.672 -9.266 1 86.56 110 SER B N 1
ATOM 3302 C CA . SER B 1 110 ? -2.943 14.266 -9.086 1 86.56 110 SER B CA 1
ATOM 3303 C C . SER B 1 110 ? -3.068 13.156 -8.047 1 86.56 110 SER B C 1
ATOM 3305 O O . SER B 1 110 ? -2.113 12.422 -7.793 1 86.56 110 SER B O 1
ATOM 3307 N N . PHE B 1 111 ? -4.293 13.117 -7.449 1 89.25 111 PHE B N 1
ATOM 3308 C CA . PHE B 1 111 ? -4.469 12.188 -6.336 1 89.25 111 PHE B CA 1
ATOM 3309 C C . PHE B 1 111 ? -5.703 11.32 -6.547 1 89.25 111 PHE B C 1
ATOM 3311 O O . PHE B 1 111 ? -6.734 11.797 -7.023 1 89.25 111 PHE B O 1
ATOM 3318 N N . LEU B 1 112 ? -5.555 10.102 -6.312 1 92.56 112 LEU B N 1
ATOM 3319 C CA . LEU B 1 112 ? -6.66 9.188 -6.055 1 92.56 112 LEU B CA 1
ATOM 3320 C C . LEU B 1 112 ? -6.688 8.766 -4.59 1 92.56 112 LEU B C 1
ATOM 3322 O O . LEU B 1 112 ? -5.73 8.164 -4.094 1 92.56 112 LEU B O 1
ATOM 3326 N N . THR B 1 113 ? -7.832 9.078 -3.943 1 95.5 113 THR B N 1
ATOM 3327 C CA . THR B 1 113 ? -7.801 8.945 -2.49 1 95.5 113 THR B CA 1
ATOM 3328 C C . THR B 1 113 ? -8.953 8.07 -2.004 1 95.5 113 THR B C 1
ATOM 3330 O O . THR B 1 113 ? -10.094 8.234 -2.451 1 95.5 113 THR B O 1
ATOM 3333 N N . TYR B 1 114 ? -8.617 7.105 -1.225 1 97.38 114 TYR B N 1
ATOM 3334 C CA . TYR B 1 114 ? -9.547 6.359 -0.381 1 97.38 114 TYR B CA 1
ATOM 3335 C C . TYR B 1 114 ? -9.5 6.863 1.058 1 97.38 114 TYR B C 1
ATOM 3337 O O . TYR B 1 114 ? -8.492 6.699 1.747 1 97.38 114 TYR B O 1
ATOM 3345 N N . ARG B 1 115 ? -10.57 7.375 1.604 1 97.12 115 ARG B N 1
ATOM 3346 C CA . ARG B 1 115 ? -10.562 8.047 2.9 1 97.12 115 ARG B CA 1
ATOM 3347 C C . ARG B 1 115 ? -10.398 7.035 4.035 1 97.12 115 ARG B C 1
ATOM 3349 O O . ARG B 1 115 ? -9.789 7.34 5.059 1 97.12 115 ARG B O 1
ATOM 3356 N N . GLY B 1 116 ? -11.055 5.816 3.85 1 97.69 116 GLY B N 1
ATOM 3357 C CA . GLY B 1 116 ? -10.977 4.809 4.895 1 97.69 116 GLY B CA 1
ATOM 3358 C C . GLY B 1 116 ? -11.344 5.34 6.266 1 97.69 116 GLY B C 1
ATOM 3359 O O . GLY B 1 116 ? -12.391 5.969 6.438 1 97.69 116 GLY B O 1
ATOM 3360 N N . THR B 1 117 ? -10.438 5.164 7.207 1 97.81 117 THR B N 1
ATOM 3361 C CA . THR B 1 117 ? -10.664 5.523 8.602 1 97.81 117 THR B CA 1
ATOM 3362 C C . THR B 1 117 ? -10.758 7.039 8.758 1 97.81 117 THR B C 1
ATOM 3364 O O . THR B 1 117 ? -11.188 7.535 9.805 1 97.81 117 THR B O 1
ATOM 3367 N N . ASN B 1 118 ? -10.414 7.82 7.801 1 96.81 118 ASN B N 1
ATOM 3368 C CA . ASN B 1 118 ? -10.516 9.273 7.855 1 96.81 118 ASN B CA 1
ATOM 3369 C C . ASN B 1 118 ? -11.906 9.758 7.461 1 96.81 118 ASN B C 1
ATOM 3371 O O . ASN B 1 118 ? -12.203 10.945 7.551 1 96.81 118 ASN B O 1
ATOM 3375 N N . GLN B 1 119 ? -12.766 8.883 7.027 1 93.5 119 GLN B N 1
ATOM 3376 C CA . GLN B 1 119 ? -14.062 9.258 6.477 1 93.5 119 GLN B CA 1
ATOM 3377 C C . GLN B 1 119 ? -14.898 10.016 7.508 1 93.5 119 GLN B C 1
ATOM 3379 O O . GLN B 1 119 ? -15.688 10.891 7.152 1 93.5 119 GLN B O 1
ATOM 3384 N N . ASP B 1 120 ? -14.703 9.719 8.797 1 87.25 120 ASP B N 1
ATOM 3385 C CA . ASP B 1 120 ? -15.602 10.273 9.805 1 87.25 120 ASP B CA 1
ATOM 3386 C C . ASP B 1 120 ? -14.883 11.297 10.68 1 87.25 120 ASP B C 1
ATOM 3388 O O . ASP B 1 120 ? -15.273 11.523 11.82 1 87.25 120 ASP B O 1
ATOM 3392 N N . ILE B 1 121 ? -13.852 11.852 10.195 1 90.94 121 ILE B N 1
ATOM 3393 C CA . ILE B 1 121 ? -13.156 12.883 10.953 1 90.94 121 ILE B CA 1
ATOM 3394 C C . ILE B 1 121 ? -14.086 14.078 11.164 1 90.94 121 ILE B C 1
ATOM 3396 O O . ILE B 1 121 ? -14.68 14.586 10.219 1 90.94 121 ILE B O 1
ATOM 3400 N N . SER B 1 122 ? -14.211 14.438 12.406 1 91.19 122 SER B N 1
ATOM 3401 C CA . SER B 1 122 ? -15.008 15.586 12.82 1 91.19 122 SER B CA 1
ATOM 3402 C C . SER B 1 122 ? -14.461 16.188 14.117 1 91.19 122 SER B C 1
ATOM 3404 O O . SER B 1 122 ? -14.117 15.461 15.047 1 91.19 122 SER B O 1
ATOM 3406 N N . MET B 1 123 ? -14.461 17.5 14.125 1 92.69 123 MET B N 1
ATOM 3407 C CA . MET B 1 123 ? -13.938 18.172 15.312 1 92.69 123 MET B CA 1
ATOM 3408 C C . MET B 1 123 ? -14.828 17.906 16.516 1 92.69 123 MET B C 1
ATOM 3410 O O . MET B 1 123 ? -14.406 18.109 17.656 1 92.69 123 MET B O 1
ATOM 3414 N N . ASP B 1 124 ? -16.047 17.406 16.203 1 91.75 124 ASP B N 1
ATOM 3415 C CA . ASP B 1 124 ? -16.953 17.031 17.297 1 91.75 124 ASP B CA 1
ATOM 3416 C C . ASP B 1 124 ? -16.391 15.844 18.078 1 91.75 124 ASP B C 1
ATOM 3418 O O . ASP B 1 124 ? -16.797 15.617 19.219 1 91.75 124 ASP B O 1
ATOM 3422 N N . ARG B 1 125 ? -15.453 15.18 17.516 1 91.38 125 ARG B N 1
ATOM 3423 C CA . ARG B 1 125 ? -14.93 13.961 18.125 1 91.38 125 ARG B CA 1
ATOM 3424 C C . ARG B 1 125 ? -13.648 14.234 18.906 1 91.38 125 ARG B C 1
ATOM 3426 O O . ARG B 1 125 ? -13.125 13.352 19.578 1 91.38 125 ARG B O 1
ATOM 3433 N N . ALA B 1 126 ? -13.156 15.484 18.766 1 93.62 126 ALA B N 1
ATOM 3434 C CA . ALA B 1 126 ? -11.961 15.844 19.531 1 93.62 126 ALA B CA 1
ATOM 3435 C C . ALA B 1 126 ? -12.219 15.703 21.031 1 93.62 126 ALA B C 1
ATOM 3437 O O . ALA B 1 126 ? -13.266 16.125 21.531 1 93.62 126 ALA B O 1
ATOM 3438 N N . GLU B 1 127 ? -11.273 15.117 21.734 1 92.75 127 GLU B N 1
ATOM 3439 C CA . GLU B 1 127 ? -11.414 14.93 23.172 1 92.75 127 GLU B CA 1
ATOM 3440 C C . GLU B 1 127 ? -10.859 16.125 23.953 1 92.75 127 GLU B C 1
ATOM 3442 O O . GLU B 1 127 ? -9.711 16.109 24.391 1 92.75 127 GLU B O 1
ATOM 3447 N N . VAL B 1 128 ? -11.695 17 24.281 1 92 128 VAL B N 1
ATOM 3448 C CA . VAL B 1 128 ? -11.305 18.281 24.859 1 92 128 VAL B CA 1
ATOM 3449 C C . VAL B 1 128 ? -10.625 18.047 26.219 1 92 128 VAL B C 1
ATOM 3451 O O . VAL B 1 128 ? -9.68 18.75 26.562 1 92 128 VAL B O 1
ATOM 3454 N N . GLU B 1 129 ? -11.125 17.062 26.953 1 91.75 129 GLU B N 1
ATOM 3455 C CA . GLU B 1 129 ? -10.523 16.75 28.25 1 91.75 129 GLU B CA 1
ATOM 3456 C C . GLU B 1 129 ? -9.07 16.312 28.094 1 91.75 129 GLU B C 1
ATOM 3458 O O . GLU B 1 129 ? -8.211 16.688 28.891 1 91.75 129 GLU B O 1
ATOM 3463 N N . LYS B 1 130 ? -8.836 15.5 27.094 1 93.75 130 LYS B N 1
ATOM 3464 C CA . LYS B 1 130 ? -7.465 15.086 26.797 1 93.75 130 LYS B CA 1
ATOM 3465 C C . LYS B 1 130 ? -6.648 16.25 26.234 1 93.75 130 LYS B C 1
ATOM 3467 O O . LYS B 1 130 ? -5.48 16.422 26.594 1 93.75 130 LYS B O 1
ATOM 3472 N N . ALA B 1 131 ? -7.289 17 25.406 1 91.31 131 ALA B N 1
ATOM 3473 C CA . ALA B 1 131 ? -6.637 18.188 24.875 1 91.31 131 ALA B CA 1
ATOM 3474 C C . ALA B 1 131 ? -6.152 19.094 26 1 91.31 131 ALA B C 1
ATOM 3476 O O . ALA B 1 131 ? -5.098 19.719 25.891 1 91.31 131 ALA B O 1
ATOM 3477 N N . GLY B 1 132 ? -6.859 19.156 27.078 1 92.81 132 GLY B N 1
ATOM 3478 C CA . GLY B 1 132 ? -6.52 19.969 28.219 1 92.81 132 GLY B CA 1
ATOM 3479 C C . GLY B 1 132 ? -5.254 19.516 28.922 1 92.81 132 GLY B C 1
ATOM 3480 O O . GLY B 1 132 ? -4.691 20.266 29.734 1 92.81 132 GLY B O 1
ATOM 3481 N N . GLN B 1 133 ? -4.844 18.359 28.547 1 96.25 133 GLN B N 1
ATOM 3482 C CA . GLN B 1 133 ? -3.619 17.844 29.156 1 96.25 133 GLN B CA 1
ATOM 3483 C C . GLN B 1 133 ? -2.393 18.25 28.344 1 96.25 133 GLN B C 1
ATOM 3485 O O . GLN B 1 133 ? -1.267 17.875 28.672 1 96.25 133 GLN B O 1
ATOM 3490 N N . ALA B 1 134 ? -2.6 19.016 27.266 1 97.12 134 ALA B N 1
ATOM 3491 C CA . ALA B 1 134 ? -1.521 19.531 26.438 1 97.12 134 ALA B CA 1
ATOM 3492 C C . ALA B 1 134 ? -1.375 21.031 26.578 1 97.12 134 ALA B C 1
ATOM 3494 O O . ALA B 1 134 ? -2.328 21.719 26.969 1 97.12 134 ALA B O 1
ATOM 3495 N N . ARG B 1 135 ? -0.187 21.516 26.25 1 96.94 135 ARG B N 1
ATOM 3496 C CA . ARG B 1 135 ? 0.073 22.953 26.297 1 96.94 135 ARG B CA 1
ATOM 3497 C C . ARG B 1 135 ? -0.545 23.656 25.078 1 96.94 135 ARG B C 1
ATOM 3499 O O . ARG B 1 135 ? -0.843 24.844 25.141 1 96.94 135 ARG B O 1
ATOM 3506 N N . HIS B 1 136 ? -0.699 22.938 24.094 1 98 136 HIS B N 1
ATOM 3507 C CA . HIS B 1 136 ? -1.093 23.5 22.812 1 98 136 HIS B CA 1
ATOM 3508 C C . HIS B 1 136 ? -1.984 22.531 22.047 1 98 136 HIS B C 1
ATOM 3510 O O . HIS B 1 136 ? -1.827 21.312 22.156 1 98 136 HIS B O 1
ATOM 3516 N N . ILE B 1 137 ? -2.936 23.047 21.281 1 97.44 137 ILE B N 1
ATOM 3517 C CA . ILE B 1 137 ? -3.801 22.297 20.391 1 97.44 137 ILE B CA 1
ATOM 3518 C C . ILE B 1 137 ? -3.666 22.812 18.969 1 97.44 137 ILE B C 1
ATOM 3520 O O . ILE B 1 137 ? -3.701 24.031 18.734 1 97.44 137 ILE B O 1
ATOM 3524 N N . HIS B 1 138 ? -3.479 21.875 18.062 1 97.75 138 HIS B N 1
ATOM 3525 C CA . HIS B 1 138 ? -3.436 22.25 16.641 1 97.75 138 HIS B CA 1
ATOM 3526 C C . HIS B 1 138 ? -4.648 21.703 15.898 1 97.75 138 HIS B C 1
ATOM 3528 O O . HIS B 1 138 ? -4.961 20.516 16 1 97.75 138 HIS B O 1
ATOM 3534 N N . VAL B 1 139 ? -5.262 22.562 15.133 1 94.94 139 VAL B N 1
ATOM 3535 C CA . VAL B 1 139 ? -6.469 22.219 14.391 1 94.94 139 VAL B CA 1
ATOM 3536 C C . VAL B 1 139 ? -6.258 22.484 12.898 1 94.94 139 VAL B C 1
ATOM 3538 O O . VAL B 1 139 ? -5.676 23.5 12.523 1 94.94 139 VAL B O 1
ATOM 3541 N N . THR B 1 140 ? -6.672 21.531 12.094 1 94.44 140 THR B N 1
ATOM 3542 C CA . THR B 1 140 ? -6.609 21.672 10.648 1 94.44 140 THR B CA 1
ATOM 3543 C C . THR B 1 140 ? -7.805 21 9.984 1 94.44 140 THR B C 1
ATOM 3545 O O . THR B 1 140 ? -8.664 20.438 10.664 1 94.44 140 THR B O 1
ATOM 3548 N N . GLY B 1 141 ? -7.953 21.203 8.664 1 89.25 141 GLY B N 1
ATOM 3549 C CA . GLY B 1 141 ? -8.953 20.469 7.902 1 89.25 141 GLY B CA 1
ATOM 3550 C C . GLY B 1 141 ? -10.289 21.188 7.82 1 89.25 141 GLY B C 1
ATOM 3551 O O . GLY B 1 141 ? -11.336 20.562 7.648 1 89.25 141 GLY B O 1
ATOM 3552 N N . TYR B 1 142 ? -10.289 22.453 7.957 1 92.06 142 TYR B N 1
ATOM 3553 C CA . TYR B 1 142 ? -11.508 23.25 7.887 1 92.06 142 TYR B CA 1
ATOM 3554 C C . TYR B 1 142 ? -12.148 23.156 6.504 1 92.06 142 TYR B C 1
ATOM 3556 O O . TYR B 1 142 ? -11.461 23.297 5.488 1 92.06 142 TYR B O 1
ATOM 3564 N N . GLU B 1 143 ? -13.422 22.812 6.465 1 88.12 143 GLU B N 1
ATOM 3565 C CA . GLU B 1 143 ? -14.141 22.625 5.207 1 88.12 143 GLU B CA 1
ATOM 3566 C C . GLU B 1 143 ? -15.219 23.703 5.031 1 88.12 143 GLU B C 1
ATOM 3568 O O . GLU B 1 143 ? -16.328 23.391 4.605 1 88.12 143 GLU B O 1
ATOM 3573 N N . GLY B 1 144 ? -14.93 24.828 5.492 1 88.44 144 GLY B N 1
ATOM 3574 C CA . GLY B 1 144 ? -15.852 25.938 5.297 1 88.44 144 GLY B CA 1
ATOM 3575 C C . GLY B 1 144 ? -17.109 25.812 6.141 1 88.44 144 GLY B C 1
ATOM 3576 O O . GLY B 1 144 ? -17.031 25.484 7.328 1 88.44 144 GLY B O 1
ATOM 3577 N N . GLU B 1 145 ? -18.25 26.125 5.457 1 86.69 145 GLU B N 1
ATOM 3578 C CA . GLU B 1 145 ? -19.531 26.203 6.156 1 86.69 145 GLU B CA 1
ATOM 3579 C C . GLU B 1 145 ? -19.938 24.828 6.703 1 86.69 145 GLU B C 1
ATOM 3581 O O . GLU B 1 145 ? -20.547 24.75 7.773 1 86.69 145 GLU B O 1
ATOM 3586 N N . ASP B 1 146 ? -19.562 23.797 6.035 1 86.38 146 ASP B N 1
ATOM 3587 C CA . ASP B 1 146 ? -20 22.453 6.371 1 86.38 146 ASP B CA 1
ATOM 3588 C C . ASP B 1 146 ? -19.438 22.016 7.727 1 86.38 146 ASP B C 1
ATOM 3590 O O . ASP B 1 146 ? -20.078 21.234 8.438 1 86.38 146 ASP B O 1
ATOM 3594 N N . SER B 1 147 ? -18.297 22.594 8.133 1 90.75 147 SER B N 1
ATOM 3595 C CA . SER B 1 147 ? -17.656 22.156 9.367 1 90.75 147 SER B CA 1
ATOM 3596 C C . SER B 1 147 ? -17.562 23.297 10.375 1 90.75 147 SER B C 1
ATOM 3598 O O . SER B 1 147 ? -17.047 23.109 11.477 1 90.75 147 SER B O 1
ATOM 3600 N N . HIS B 1 148 ? -18.062 24.438 10.07 1 94.81 148 HIS B N 1
ATOM 3601 C CA . HIS B 1 148 ? -17.828 25.656 10.828 1 94.81 148 HIS B CA 1
ATOM 3602 C C . HIS B 1 148 ? -18.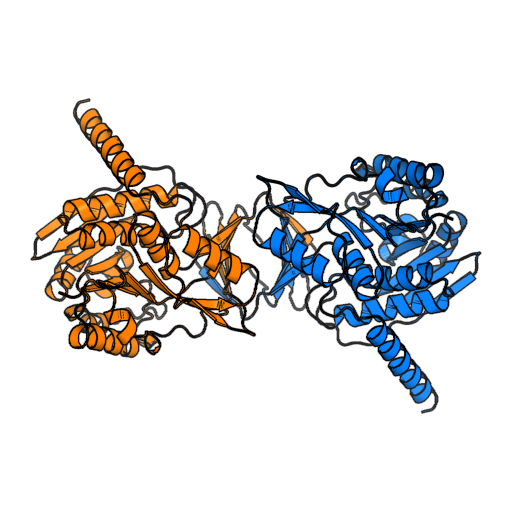297 25.5 12.273 1 94.81 148 HIS B C 1
ATOM 3604 O O . HIS B 1 148 ? -17.562 25.844 13.203 1 94.81 148 HIS B O 1
ATOM 3610 N N . GLU B 1 149 ? -19.453 24.938 12.461 1 95.19 149 GLU B N 1
ATOM 3611 C CA . GLU B 1 149 ? -20.016 24.844 13.805 1 95.19 149 GLU B CA 1
ATOM 3612 C C . GLU B 1 149 ? -19.188 23.922 14.688 1 95.19 149 GLU B C 1
ATOM 3614 O O . GLU B 1 149 ? -19 24.188 15.875 1 95.19 149 GLU B O 1
ATOM 3619 N N . SER B 1 150 ? -18.75 22.859 14.133 1 94.75 150 SER B N 1
ATOM 3620 C CA . SER B 1 150 ? -17.922 21.922 14.883 1 94.75 150 SER B CA 1
ATOM 3621 C C . SER B 1 150 ? -16.625 22.578 15.32 1 94.75 150 SER B C 1
ATOM 3623 O O . SER B 1 150 ? -16.156 22.359 16.453 1 94.75 150 SER B O 1
ATOM 3625 N N . TYR B 1 151 ? -16.016 23.344 14.477 1 95.56 151 TYR B N 1
ATOM 3626 C CA . TYR B 1 151 ? -14.781 24.062 14.805 1 95.56 151 TYR B CA 1
ATOM 3627 C C . TYR B 1 151 ? -15.039 25.109 15.883 1 95.56 151 TYR B C 1
ATOM 3629 O O . TYR B 1 151 ? -14.273 25.219 16.844 1 95.56 151 TYR B O 1
ATOM 3637 N N . ALA B 1 152 ? -16.141 25.844 15.703 1 96.06 152 ALA B N 1
ATOM 3638 C CA . ALA B 1 152 ? -16.484 26.875 16.672 1 96.06 152 ALA B CA 1
ATOM 3639 C C . ALA B 1 152 ? -16.688 26.281 18.062 1 96.06 152 ALA B C 1
ATOM 3641 O O . ALA B 1 152 ? -16.188 26.812 19.047 1 96.06 152 ALA B O 1
ATOM 3642 N N . GLN B 1 153 ? -17.359 25.203 18.078 1 95.44 153 GLN B N 1
ATOM 3643 C CA . GLN B 1 153 ? -17.625 24.531 19.359 1 95.44 153 GLN B CA 1
ATOM 3644 C C . GLN B 1 153 ? -16.328 24.047 20 1 95.44 153 GLN B C 1
ATOM 3646 O O . GLN B 1 153 ? -16.094 24.266 21.188 1 95.44 153 GLN B O 1
ATOM 3651 N N . LEU B 1 154 ? -15.477 23.406 19.25 1 94.75 154 LEU B N 1
ATOM 3652 C CA . LEU B 1 154 ? -14.211 22.891 19.766 1 94.75 154 LEU B CA 1
ATOM 3653 C C . LEU B 1 154 ? -13.344 24.031 20.312 1 94.75 154 LEU B C 1
ATOM 3655 O O . LEU B 1 154 ? -12.859 23.953 21.438 1 94.75 154 LEU B O 1
ATOM 3659 N N . LEU B 1 155 ? -13.164 25.062 19.531 1 95.44 155 LEU B N 1
ATOM 3660 C CA . LEU B 1 155 ? -12.281 26.156 19.891 1 95.44 155 LEU B CA 1
ATOM 3661 C C . LEU B 1 155 ? -12.789 26.875 21.141 1 95.44 155 LEU B C 1
ATOM 3663 O O . LEU B 1 155 ? -12.008 27.234 22.016 1 95.44 155 LEU B O 1
ATOM 3667 N N . ARG B 1 156 ? -14.078 27.047 21.156 1 95.06 156 ARG B N 1
ATOM 3668 C CA . ARG B 1 156 ? -14.68 27.672 22.328 1 95.06 156 ARG B CA 1
ATOM 3669 C C . ARG B 1 156 ? -14.43 26.844 23.578 1 95.06 156 ARG B C 1
ATOM 3671 O O . ARG B 1 156 ? -14.023 27.375 24.625 1 95.06 156 ARG B O 1
ATOM 3678 N N . ARG B 1 157 ? -14.664 25.578 23.484 1 95.31 157 ARG B N 1
ATOM 3679 C CA . ARG B 1 157 ? -14.484 24.688 24.625 1 95.31 157 ARG B CA 1
ATOM 3680 C C . ARG B 1 157 ? -13.023 24.672 25.078 1 95.31 157 ARG B C 1
ATOM 3682 O O . ARG B 1 157 ? -12.734 24.703 26.266 1 95.31 157 ARG B O 1
ATOM 3689 N N . VAL B 1 158 ? -12.109 24.594 24.109 1 93.88 158 VAL B N 1
ATOM 3690 C CA . VAL B 1 158 ? -10.688 24.562 24.453 1 93.88 158 VAL B CA 1
ATOM 3691 C C . VAL B 1 158 ? -10.312 25.828 25.219 1 93.88 158 VAL B C 1
ATOM 3693 O O . VAL B 1 158 ? -9.656 25.75 26.25 1 93.88 158 VAL B O 1
ATOM 3696 N N . LYS B 1 159 ? -10.734 26.969 24.734 1 92.31 159 LYS B N 1
ATOM 3697 C CA . LYS B 1 159 ? -10.375 28.266 25.328 1 92.31 159 LYS B CA 1
ATOM 3698 C C . LYS B 1 159 ? -11 28.422 26.719 1 92.31 159 LYS B C 1
ATOM 3700 O O . LYS B 1 159 ? -10.383 29 27.609 1 92.31 159 LYS B O 1
ATOM 3705 N N . THR B 1 160 ? -12.164 27.859 26.891 1 94.06 160 THR B N 1
ATOM 3706 C CA . THR B 1 160 ? -12.891 28.078 28.125 1 94.06 160 THR B CA 1
ATOM 3707 C C . THR B 1 160 ? -12.539 27 29.156 1 94.06 160 THR B C 1
ATOM 3709 O O . THR B 1 160 ? -12.547 27.266 30.359 1 94.06 160 THR B O 1
ATOM 3712 N N . GLU B 1 161 ? -12.219 25.828 28.672 1 93.81 161 GLU B N 1
ATOM 3713 C CA . GLU B 1 161 ? -12.102 24.703 29.594 1 93.81 161 GLU B CA 1
ATOM 3714 C C . GLU B 1 161 ? -10.641 24.328 29.828 1 93.81 161 GLU B C 1
ATOM 3716 O O . GLU B 1 161 ? -10.32 23.594 30.766 1 93.81 161 GLU B O 1
ATOM 3721 N N . THR B 1 162 ? -9.906 24.859 28.953 1 91.75 162 THR B N 1
ATOM 3722 C CA . THR B 1 162 ? -8.508 24.469 29.062 1 91.75 162 THR B CA 1
ATOM 3723 C C . THR B 1 162 ? -7.598 25.703 29.031 1 91.75 162 THR B C 1
ATOM 3725 O O . THR B 1 162 ? -8.055 26.812 28.766 1 91.75 162 THR B O 1
ATOM 3728 N N . GLY B 1 163 ? -6.367 25.625 29.328 1 90.56 163 GLY B N 1
ATOM 3729 C CA . GLY B 1 163 ? -5.379 26.688 29.234 1 90.56 163 GLY B CA 1
ATOM 3730 C C . GLY B 1 163 ? -4.426 26.531 28.078 1 90.56 163 GLY B C 1
ATOM 3731 O O . GLY B 1 163 ? -3.393 27.203 28.016 1 90.56 163 GLY B O 1
ATOM 3732 N N . ALA B 1 164 ? -4.852 25.703 27.172 1 95.5 164 ALA B N 1
ATOM 3733 C CA . ALA B 1 164 ? -3.979 25.422 26.047 1 95.5 164 ALA B CA 1
ATOM 3734 C C . ALA B 1 164 ? -4.047 26.531 25 1 95.5 164 ALA B C 1
ATOM 3736 O O . ALA B 1 164 ? -5.105 27.125 24.781 1 95.5 164 ALA B O 1
ATOM 3737 N N . THR B 1 165 ? -2.934 26.875 24.406 1 97.19 165 THR B N 1
ATOM 3738 C CA . THR B 1 165 ? -2.939 27.75 23.25 1 97.19 165 THR B CA 1
ATOM 3739 C C . THR B 1 165 ? -3.406 26.984 22 1 97.19 165 THR B C 1
ATOM 3741 O O . THR B 1 165 ? -3.406 25.75 22 1 97.19 165 THR B O 1
ATOM 3744 N N . VAL B 1 166 ? -3.848 27.75 20.953 1 97.94 166 VAL B N 1
ATOM 3745 C CA . VAL B 1 166 ? -4.449 27.125 19.781 1 97.94 166 VAL B CA 1
ATOM 3746 C C . VAL B 1 166 ? -3.777 27.641 18.516 1 97.94 166 VAL B C 1
ATOM 3748 O O . VAL B 1 166 ? -3.58 28.844 18.359 1 97.94 166 VAL B O 1
ATOM 3751 N N . SER B 1 167 ? -3.348 26.734 17.703 1 98.5 167 SER B N 1
ATOM 3752 C CA . SER B 1 167 ? -3.016 27.078 16.328 1 98.5 167 SER B CA 1
ATOM 3753 C C . SER B 1 167 ? -4.012 26.469 15.352 1 98.5 167 SER B C 1
ATOM 3755 O O . SER B 1 167 ? -4.562 25.391 15.609 1 98.5 167 SER B O 1
ATOM 3757 N N . PHE B 1 168 ? -4.234 27.141 14.258 1 97.75 168 PHE B N 1
ATOM 3758 C CA . PHE B 1 168 ? -5.227 26.766 13.258 1 97.75 168 PHE B CA 1
ATOM 3759 C C . PHE B 1 168 ? -4.656 26.906 11.852 1 97.75 168 PHE B C 1
ATOM 3761 O O . PHE B 1 168 ? -4.336 28.016 11.414 1 97.75 168 PHE B O 1
ATOM 3768 N N . ASP B 1 169 ? -4.453 25.797 11.227 1 97.62 169 ASP B N 1
ATOM 3769 C CA . ASP B 1 169 ? -4.145 25.766 9.805 1 97.62 169 ASP B CA 1
ATOM 3770 C C . ASP B 1 169 ? -5.406 25.578 8.969 1 97.62 169 ASP B C 1
ATOM 3772 O O . ASP B 1 169 ? -5.922 24.453 8.867 1 97.62 169 ASP B O 1
ATOM 3776 N N . VAL B 1 170 ? -5.93 26.562 8.375 1 94.38 170 VAL B N 1
ATOM 3777 C CA . VAL B 1 170 ? -7.281 26.594 7.824 1 94.38 170 VAL B CA 1
ATOM 3778 C C . VAL B 1 170 ? -7.395 25.609 6.66 1 94.38 170 VAL B C 1
ATOM 3780 O O . VAL B 1 170 ? -8.281 24.766 6.645 1 94.38 170 VAL B O 1
ATOM 3783 N N . GLY B 1 171 ? -6.41 25.672 5.754 1 88.56 171 GLY B N 1
ATOM 3784 C CA . GLY B 1 171 ? -6.477 24.781 4.594 1 88.56 171 GLY B CA 1
ATOM 3785 C C . GLY B 1 171 ? -7.441 25.266 3.533 1 88.56 171 GLY B C 1
ATOM 3786 O O . GLY B 1 171 ? -8.117 26.281 3.717 1 88.56 171 GLY B O 1
ATOM 3787 N N . TRP B 1 172 ? -7.586 24.5 2.484 1 84.75 172 TRP B N 1
ATOM 3788 C CA . TRP B 1 172 ? -8.398 24.828 1.315 1 84.75 172 TRP B CA 1
ATOM 3789 C C . TRP B 1 172 ? -9.883 24.641 1.616 1 84.75 172 TRP B C 1
ATOM 3791 O O . TRP B 1 172 ? -10.281 23.672 2.27 1 84.75 172 TRP B O 1
ATOM 3801 N N . ASP B 1 173 ? -10.648 25.594 1.187 1 86.88 173 ASP B N 1
ATOM 3802 C CA . ASP B 1 173 ? -12.102 25.453 1.283 1 86.88 173 ASP B CA 1
ATOM 3803 C C . ASP B 1 173 ? -12.664 24.719 0.07 1 86.88 173 ASP B C 1
ATOM 3805 O O . ASP B 1 173 ? -12.898 25.328 -0.976 1 86.88 173 ASP B O 1
ATOM 3809 N N . PRO B 1 174 ? -12.984 23.484 0.219 1 80.75 174 PRO B N 1
ATOM 3810 C CA . PRO B 1 174 ? -13.453 22.719 -0.937 1 80.75 174 PRO B CA 1
ATOM 3811 C C . PRO B 1 174 ? -14.805 23.203 -1.459 1 80.75 174 PRO B C 1
ATOM 3813 O O . PRO B 1 174 ? -15.18 22.875 -2.588 1 80.75 174 PRO B O 1
ATOM 3816 N N . THR B 1 175 ? -15.562 23.984 -0.744 1 83.31 175 THR B N 1
ATOM 3817 C CA . THR B 1 175 ? -16.844 24.516 -1.188 1 83.31 175 THR B CA 1
ATOM 3818 C C . THR B 1 175 ? -16.641 25.656 -2.174 1 83.31 175 THR B C 1
ATOM 3820 O O . THR B 1 175 ? -17.562 26.016 -2.92 1 83.31 175 THR B O 1
ATOM 3823 N N . GLY B 1 176 ? -15.516 26.297 -2.062 1 87.56 176 GLY B N 1
ATOM 3824 C CA . GLY B 1 176 ? -15.234 27.438 -2.908 1 87.56 176 GLY B CA 1
ATOM 3825 C C . GLY B 1 176 ? -15.898 28.719 -2.426 1 87.56 176 GLY B C 1
ATOM 3826 O O . GLY B 1 176 ? -15.711 29.781 -3.012 1 87.56 176 GLY B O 1
ATOM 3827 N N . ASN B 1 177 ? -16.531 28.672 -1.307 1 90.25 177 ASN B N 1
ATOM 3828 C CA . ASN B 1 177 ? -17.297 29.812 -0.815 1 90.25 177 ASN B CA 1
ATOM 3829 C C . ASN B 1 177 ? -16.422 30.828 -0.095 1 90.25 177 ASN B C 1
ATOM 3831 O O . ASN B 1 177 ? -16.719 32.031 -0.073 1 90.25 177 ASN B O 1
ATOM 3835 N N . TRP B 1 178 ? -15.438 30.359 0.524 1 93.5 178 TRP B N 1
ATOM 3836 C CA . TRP B 1 178 ? -14.547 31.219 1.302 1 93.5 178 TRP B CA 1
ATOM 3837 C C . TRP B 1 178 ? -15.336 32.156 2.213 1 93.5 178 TRP B C 1
ATOM 3839 O O . TRP B 1 178 ? -15.133 33.375 2.191 1 93.5 178 TRP B O 1
ATOM 3849 N N . SER B 1 179 ? -16.172 31.531 3.004 1 93.38 179 SER B N 1
ATOM 3850 C CA . SER B 1 179 ? -17.125 32.281 3.82 1 93.38 179 SER B CA 1
ATOM 3851 C C . SER B 1 179 ? -16.406 33.156 4.832 1 93.38 179 SER B C 1
ATOM 3853 O O . SER B 1 179 ? -15.438 32.75 5.461 1 93.38 179 SER B O 1
ATOM 3855 N N . GLY B 1 180 ? -16.953 34.344 5.066 1 93.25 180 GLY B N 1
ATOM 3856 C CA . GLY B 1 180 ? -16.438 35.25 6.066 1 93.25 180 GLY B CA 1
ATOM 3857 C C . GLY B 1 180 ? -16.719 34.812 7.488 1 93.25 180 GLY B C 1
ATOM 3858 O O . GLY B 1 180 ? -16.141 35.344 8.438 1 93.25 180 GLY B O 1
ATOM 3859 N N . ARG B 1 181 ? -17.516 33.781 7.656 1 94.38 181 ARG B N 1
ATOM 3860 C CA . ARG B 1 181 ? -17.812 33.281 8.984 1 94.38 181 ARG B CA 1
ATOM 3861 C C . ARG B 1 181 ? -16.562 32.781 9.688 1 94.38 181 ARG B C 1
ATOM 3863 O O . ARG B 1 181 ? -16.562 32.562 10.898 1 94.38 181 ARG B O 1
ATOM 3870 N N . ILE B 1 182 ? -15.586 32.562 8.906 1 95.19 182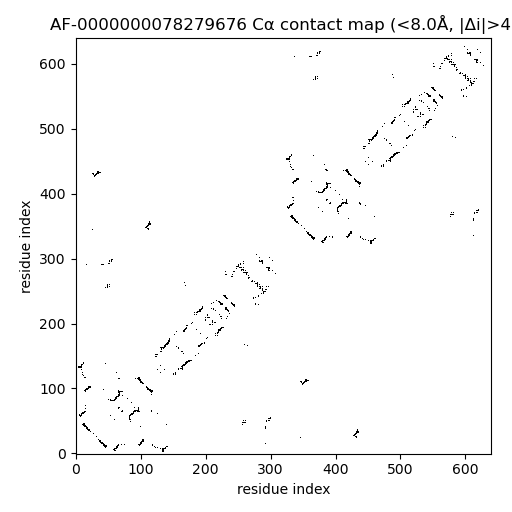 ILE B N 1
ATOM 3871 C CA . ILE B 1 182 ? -14.336 32.062 9.484 1 95.19 182 ILE B CA 1
ATOM 3872 C C . ILE B 1 182 ? -13.82 33.062 10.523 1 95.19 182 ILE B C 1
ATOM 3874 O O . ILE B 1 182 ? -13.172 32.656 11.492 1 95.19 182 ILE B O 1
ATOM 3878 N N . TYR B 1 183 ? -14.086 34.344 10.422 1 96.12 183 TYR B N 1
ATOM 3879 C CA . TYR B 1 183 ? -13.641 35.406 11.344 1 96.12 183 TYR B CA 1
ATOM 3880 C C . TYR B 1 183 ? -14.195 35.156 12.742 1 96.12 183 TYR B C 1
ATOM 3882 O O . TYR B 1 183 ? -13.594 35.562 13.734 1 96.12 183 TYR B O 1
ATOM 3890 N N . GLU B 1 184 ? -15.328 34.469 12.812 1 96.56 184 GLU B N 1
ATOM 3891 C CA . GLU B 1 184 ? -15.945 34.156 14.102 1 96.56 184 GLU B CA 1
ATOM 3892 C C . GLU B 1 184 ? -15.039 33.25 14.93 1 96.56 184 GLU B C 1
ATOM 3894 O O . GLU B 1 184 ? -15.188 33.156 16.156 1 96.56 184 GLU B O 1
ATOM 3899 N N . LEU B 1 185 ? -14.133 32.562 14.273 1 97.19 185 LEU B N 1
ATOM 3900 C CA . LEU B 1 185 ? -13.25 31.594 14.953 1 97.19 185 LEU B CA 1
ATOM 3901 C C . LEU B 1 185 ? -12 32.281 15.469 1 97.19 185 LEU B C 1
ATOM 3903 O O . LEU B 1 185 ? -11.312 31.766 16.344 1 97.19 185 LEU B O 1
ATOM 3907 N N . PHE B 1 186 ? -11.648 33.469 14.984 1 97.44 186 PHE B N 1
ATOM 3908 C CA . PHE B 1 186 ? -10.328 34.094 15.102 1 97.44 186 PHE B CA 1
ATOM 3909 C C . PHE B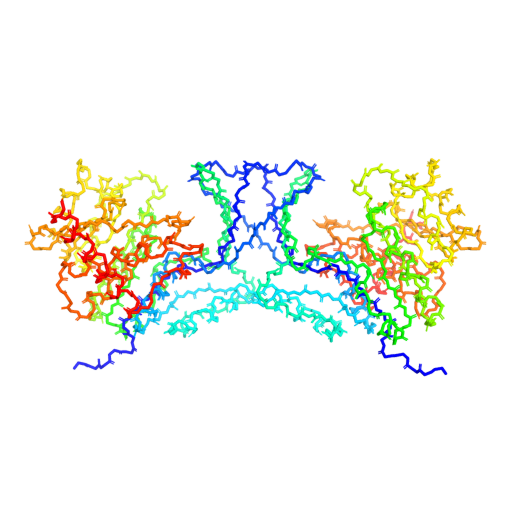 1 186 ? -10.039 34.469 16.547 1 97.44 186 PHE B C 1
ATOM 3911 O O . PHE B 1 186 ? -8.914 34.281 17.031 1 97.44 186 PHE B O 1
ATOM 3918 N N . PRO B 1 187 ? -11.055 34.906 17.328 1 96.44 187 PRO B N 1
ATOM 3919 C CA . PRO B 1 187 ? -10.766 35.312 18.703 1 96.44 187 PRO B CA 1
ATOM 3920 C C . PRO B 1 187 ? -10.227 34.156 19.562 1 96.44 187 PRO B C 1
ATOM 3922 O O . PRO B 1 187 ? -9.625 34.406 20.609 1 96.44 187 PRO B O 1
ATOM 3925 N N . TRP B 1 188 ? -10.445 32.969 19.156 1 96.62 188 TRP B N 1
ATOM 3926 C CA . TRP B 1 188 ? -10.062 31.797 19.953 1 96.62 188 TRP B CA 1
ATOM 3927 C C . TRP B 1 188 ? -8.727 31.219 19.469 1 96.62 188 TRP B C 1
ATOM 3929 O O . TRP B 1 188 ? -8.25 30.219 19.984 1 96.62 188 TRP B O 1
ATOM 3939 N N . ILE B 1 189 ? -8.086 31.828 18.516 1 97.62 189 ILE B N 1
ATOM 3940 C CA . ILE B 1 189 ? -6.887 31.312 17.859 1 97.62 189 ILE B CA 1
ATOM 3941 C C . ILE B 1 189 ? -5.668 32.125 18.281 1 97.62 189 ILE B C 1
ATOM 3943 O O . ILE B 1 189 ? -5.68 33.344 18.203 1 97.62 189 ILE B O 1
ATOM 3947 N N . ASP B 1 190 ? -4.633 31.469 18.734 1 98.06 190 ASP B N 1
ATOM 3948 C CA . ASP B 1 190 ? -3.393 32.156 19.109 1 98.06 190 ASP B CA 1
ATOM 3949 C C . ASP B 1 190 ? -2.459 32.281 17.906 1 98.06 190 ASP B C 1
ATOM 3951 O O . ASP B 1 190 ? -1.741 33.281 17.781 1 98.06 190 ASP B O 1
ATOM 3955 N N . VAL B 1 191 ? -2.396 31.281 17.047 1 98.69 191 VAL B N 1
ATOM 3956 C CA . VAL B 1 191 ? -1.588 31.297 15.836 1 98.69 191 VAL B CA 1
ATOM 3957 C C . VAL B 1 191 ? -2.43 30.828 14.648 1 98.69 191 VAL B C 1
ATOM 3959 O O . VAL B 1 191 ? -2.834 29.672 14.578 1 98.69 191 VAL B O 1
ATOM 3962 N N . LEU B 1 192 ? -2.674 31.703 13.703 1 98.62 192 LEU B N 1
ATOM 3963 C CA . LEU B 1 192 ? -3.428 31.406 12.492 1 98.62 192 LEU B CA 1
ATOM 3964 C C . LEU B 1 192 ? -2.488 31.203 11.305 1 98.62 192 LEU B C 1
ATOM 3966 O O . LEU B 1 192 ? -1.644 32.062 11.016 1 98.62 192 LEU B O 1
ATOM 3970 N N . PHE B 1 193 ? -2.621 30.062 10.648 1 98.62 193 PHE B N 1
ATOM 3971 C CA . PHE B 1 193 ? -1.81 29.75 9.477 1 98.62 193 PHE B CA 1
ATOM 3972 C C . PHE B 1 193 ? -2.664 29.734 8.211 1 98.62 193 PHE B C 1
ATOM 3974 O O . PHE B 1 193 ? -3.727 29.109 8.188 1 98.62 193 PHE B O 1
ATOM 3981 N N . MET B 1 194 ? -2.189 30.391 7.16 1 97.62 194 MET B N 1
ATOM 3982 C CA . MET B 1 194 ? -2.738 30.312 5.809 1 97.62 194 MET B CA 1
ATOM 3983 C C . MET B 1 194 ? -1.63 30.406 4.766 1 97.62 194 MET B C 1
ATOM 3985 O O . MET B 1 194 ? -0.515 30.828 5.07 1 97.62 194 MET B O 1
ATOM 3989 N N . ASN B 1 195 ? -1.917 29.859 3.607 1 95.94 195 ASN B N 1
ATOM 3990 C CA . ASN B 1 195 ? -1.058 30.219 2.488 1 95.94 195 ASN B CA 1
ATOM 3991 C C . ASN B 1 195 ? -1.557 31.484 1.792 1 95.94 195 ASN B C 1
ATOM 3993 O O . ASN B 1 195 ? -2.574 32.062 2.188 1 95.94 195 ASN B O 1
ATOM 3997 N N . GLU B 1 196 ? -0.817 31.922 0.816 1 96.12 196 GLU B N 1
ATOM 3998 C CA . GLU B 1 196 ? -1.115 33.188 0.138 1 96.12 196 GLU B CA 1
ATOM 3999 C C . GLU B 1 196 ? -2.51 33.156 -0.479 1 96.12 196 GLU B C 1
ATOM 4001 O O . GLU B 1 196 ? -3.287 34.094 -0.307 1 96.12 196 GLU B O 1
ATOM 4006 N N . THR B 1 197 ? -2.857 32.094 -1.155 1 94.12 197 THR B N 1
ATOM 4007 C CA . THR B 1 197 ? -4.145 31.953 -1.828 1 94.12 197 THR B CA 1
ATOM 4008 C C . THR B 1 197 ? -5.289 31.969 -0.817 1 94.12 197 THR B C 1
ATOM 4010 O O . THR B 1 197 ? -6.277 32.688 -1.002 1 94.12 197 THR B O 1
ATOM 4013 N N . GLU B 1 198 ? -5.156 31.219 0.207 1 95.06 198 GLU B N 1
ATOM 4014 C CA . GLU B 1 198 ? -6.16 31.156 1.266 1 95.06 198 GLU B CA 1
ATOM 4015 C C . GLU B 1 198 ? -6.359 32.531 1.897 1 95.06 198 GLU B C 1
ATOM 4017 O O . GLU B 1 198 ? -7.492 33 2.061 1 95.06 198 GLU B O 1
ATOM 4022 N N . ALA B 1 199 ? -5.277 33.188 2.227 1 96.56 199 ALA B N 1
ATOM 4023 C CA . ALA B 1 199 ? -5.316 34.5 2.9 1 96.56 199 ALA B CA 1
ATOM 4024 C C . ALA B 1 199 ? -6.039 35.531 2.049 1 96.56 199 ALA B C 1
ATOM 4026 O O . ALA B 1 199 ? -6.891 36.281 2.551 1 96.56 199 ALA B O 1
ATOM 4027 N N . GLU B 1 200 ? -5.699 35.5 0.795 1 95.75 200 GLU B N 1
ATOM 4028 C CA . GLU B 1 200 ? -6.309 36.469 -0.107 1 95.75 200 GLU B CA 1
ATOM 4029 C C . GLU B 1 200 ? -7.801 36.219 -0.288 1 95.75 200 GLU B C 1
ATOM 4031 O O . GLU B 1 200 ? -8.609 37.125 -0.313 1 95.75 200 GLU B O 1
ATOM 4036 N N . HIS B 1 201 ? -8.141 34.938 -0.366 1 94.88 201 HIS B N 1
ATOM 4037 C CA . HIS B 1 201 ? -9.539 34.594 -0.57 1 94.88 201 HIS B CA 1
ATOM 4038 C C . HIS B 1 201 ? -10.375 34.906 0.661 1 94.88 201 HIS B C 1
ATOM 4040 O O . HIS B 1 201 ? -11.453 35.5 0.545 1 94.88 201 HIS B O 1
ATOM 4046 N N . TYR B 1 202 ? -9.906 34.594 1.8 1 95.06 202 TYR B N 1
ATOM 4047 C CA . TYR B 1 202 ? -10.688 34.812 3.014 1 95.06 202 TYR B CA 1
ATOM 4048 C C . TYR B 1 202 ? -10.758 36.281 3.375 1 95.06 202 TYR B C 1
ATOM 4050 O O . TYR B 1 202 ? -11.758 36.75 3.918 1 95.06 202 TYR B O 1
ATOM 4058 N N . SER B 1 203 ? -9.742 37.031 3.131 1 95.06 203 SER B N 1
ATOM 4059 C CA . SER B 1 203 ? -9.688 38.438 3.52 1 95.06 203 SER B CA 1
ATOM 4060 C C . SER B 1 203 ? -10.328 39.344 2.457 1 95.06 203 SER B C 1
ATOM 4062 O O . SER B 1 203 ? -10.648 40.5 2.723 1 95.06 203 SER B O 1
ATOM 4064 N N . ARG B 1 204 ? -10.328 38.875 1.2 1 94.5 204 ARG B N 1
ATOM 4065 C CA . ARG B 1 204 ? -10.797 39.625 0.05 1 94.5 204 ARG B CA 1
ATOM 4066 C C . ARG B 1 204 ? -9.922 40.875 -0.189 1 94.5 204 ARG B C 1
ATOM 4068 O O . ARG B 1 204 ? -10.43 41.938 -0.529 1 94.5 204 ARG B O 1
ATOM 4075 N N . THR B 1 205 ? -8.711 40.656 0.211 1 92.94 205 THR B N 1
ATOM 4076 C CA . THR B 1 205 ? -7.711 41.688 -0.091 1 92.94 205 THR B CA 1
ATOM 4077 C C . THR B 1 205 ? -6.754 41.219 -1.178 1 92.94 205 THR B C 1
ATOM 4079 O O . THR B 1 205 ? -6.746 40.031 -1.522 1 92.94 205 THR B O 1
ATOM 4082 N N . ASP B 1 206 ? -5.898 42.188 -1.686 1 91.31 206 ASP B N 1
ATOM 4083 C CA . ASP B 1 206 ? -5.07 41.875 -2.844 1 91.31 206 ASP B CA 1
ATOM 4084 C C . ASP B 1 206 ? -3.643 41.531 -2.422 1 91.31 206 ASP B C 1
ATOM 4086 O O . ASP B 1 206 ? -2.746 41.438 -3.264 1 91.31 206 ASP B O 1
ATOM 4090 N N . SER B 1 207 ? -3.412 41.5 -1.115 1 94.75 207 SER B N 1
ATOM 4091 C CA . SER B 1 207 ? -2.059 41.125 -0.709 1 94.75 207 SER B CA 1
ATOM 4092 C C . SER B 1 207 ? -2.068 40.312 0.572 1 94.75 207 SER B C 1
ATOM 4094 O O . SER B 1 207 ? -2.871 40.562 1.473 1 94.75 207 SER B O 1
ATOM 4096 N N . ALA B 1 208 ? -1.12 39.406 0.666 1 95.75 208 ALA B N 1
ATOM 4097 C CA . ALA B 1 208 ? -0.953 38.531 1.827 1 95.75 208 ALA B CA 1
ATOM 4098 C C . ALA B 1 208 ? -0.674 39.344 3.086 1 95.75 208 ALA B C 1
ATOM 4100 O O . ALA B 1 208 ? -1.138 39 4.176 1 95.75 208 ALA B O 1
ATOM 4101 N N . GLU B 1 209 ? 0.083 40.406 2.924 1 96.75 209 GLU B N 1
ATOM 4102 C CA . GLU B 1 209 ? 0.425 41.281 4.059 1 96.75 209 GLU B CA 1
ATOM 4103 C C . GLU B 1 209 ? -0.813 41.969 4.621 1 96.75 209 GLU B C 1
ATOM 4105 O O . GLU B 1 209 ? -1.022 41.969 5.836 1 96.75 209 GLU B O 1
ATOM 4110 N N . GLU B 1 210 ? -1.616 42.531 3.732 1 97.19 210 GLU B N 1
ATOM 4111 C CA . GLU B 1 210 ? -2.852 43.188 4.172 1 97.19 210 GLU B CA 1
ATOM 4112 C C . GLU B 1 210 ? -3.783 42.188 4.852 1 97.19 210 GLU B C 1
ATOM 4114 O O . GLU B 1 210 ? -4.422 42.5 5.855 1 97.19 210 GLU B O 1
ATOM 4119 N N . ALA B 1 211 ? -3.887 41 4.254 1 97.62 211 ALA B N 1
ATOM 4120 C CA . ALA B 1 211 ? -4.707 39.969 4.832 1 97.62 211 ALA B CA 1
ATOM 4121 C C . ALA B 1 211 ? -4.254 39.625 6.25 1 97.62 211 ALA B C 1
ATOM 4123 O O . ALA B 1 211 ? -5.062 39.594 7.18 1 97.62 211 ALA B O 1
ATOM 4124 N N . ALA B 1 212 ? -2.949 39.438 6.395 1 98 212 ALA B N 1
ATOM 4125 C CA . ALA B 1 212 ? -2.391 39.062 7.691 1 98 212 ALA B CA 1
ATOM 4126 C C . ALA B 1 212 ? -2.646 40.156 8.727 1 98 212 ALA B C 1
ATOM 4128 O O . ALA B 1 212 ? -2.951 39.844 9.883 1 98 212 ALA B O 1
ATOM 4129 N N . LEU B 1 213 ? -2.471 41.406 8.32 1 97.31 213 LEU B N 1
ATOM 4130 C CA . LEU B 1 213 ? -2.736 42.531 9.203 1 97.31 213 LEU B CA 1
ATOM 4131 C C . LEU B 1 213 ? -4.191 42.531 9.664 1 97.31 213 LEU B C 1
ATOM 4133 O O . LEU B 1 213 ? -4.473 42.781 10.836 1 97.31 213 LEU B O 1
ATOM 4137 N N . HIS B 1 214 ? -5.043 42.25 8.719 1 96.12 214 HIS B N 1
ATOM 4138 C CA . HIS B 1 214 ? -6.465 42.188 9.031 1 96.12 214 HIS B CA 1
ATOM 4139 C C . HIS B 1 214 ? -6.762 41.062 10.008 1 96.12 214 HIS B C 1
ATOM 4141 O O . HIS B 1 214 ? -7.469 41.25 11 1 96.12 214 HIS B O 1
ATOM 4147 N N . PHE B 1 215 ? -6.266 39.875 9.742 1 97.62 215 PHE B N 1
ATOM 4148 C CA . PHE B 1 215 ? -6.516 38.719 10.562 1 97.62 215 PHE B CA 1
ATOM 4149 C C . PHE B 1 215 ? -5.973 38.906 11.969 1 97.62 215 PHE B C 1
ATOM 4151 O O . PHE B 1 215 ? -6.613 38.531 12.953 1 97.62 215 PHE B O 1
ATOM 4158 N N . ALA B 1 216 ? -4.781 39.5 12.086 1 97.06 216 ALA B N 1
ATOM 4159 C CA . ALA B 1 216 ? -4.066 39.625 13.344 1 97.06 216 ALA B CA 1
ATOM 4160 C C . ALA B 1 216 ? -4.793 40.594 14.289 1 97.06 216 ALA B C 1
ATOM 4162 O O . ALA B 1 216 ? -4.5 40.625 15.492 1 97.06 216 ALA B O 1
ATOM 4163 N N . ARG B 1 217 ? -5.715 41.344 13.773 1 96 217 ARG B N 1
ATOM 4164 C CA . ARG B 1 217 ? -6.531 42.188 14.625 1 96 217 ARG B CA 1
ATOM 4165 C C . ARG B 1 217 ? -7.465 41.344 15.5 1 96 217 ARG B C 1
ATOM 4167 O O . ARG B 1 217 ? -7.887 41.812 16.562 1 96 217 ARG B O 1
ATOM 4174 N N . GLU B 1 218 ? -7.82 40.188 14.984 1 95.38 218 GLU B N 1
ATOM 4175 C CA . GLU B 1 218 ? -8.836 39.406 15.664 1 95.38 218 GLU B CA 1
ATOM 4176 C C . GLU B 1 218 ? -8.227 38.125 16.25 1 95.38 218 GLU B C 1
ATOM 4178 O O . GLU B 1 218 ? -8.867 37.438 17.031 1 95.38 218 GLU B O 1
ATOM 4183 N N . CYS B 1 219 ? -7.078 37.75 15.875 1 95.44 219 CYS B N 1
ATOM 4184 C CA . CYS B 1 219 ? -6.41 36.562 16.422 1 95.44 219 CYS B CA 1
ATOM 4185 C C . CYS B 1 219 ? -5.074 36.938 17.047 1 95.44 219 CYS B C 1
ATOM 4187 O O . CYS B 1 219 ? -4.668 38.094 17.016 1 95.44 219 CYS B O 1
ATOM 4189 N N . GLY B 1 220 ? -4.398 36.031 17.766 1 94.44 220 GLY B N 1
ATOM 4190 C CA . GLY B 1 220 ? -3.131 36.312 18.422 1 94.44 220 GLY B CA 1
ATOM 4191 C C . GLY B 1 220 ? -2.037 36.719 17.453 1 94.44 220 GLY B C 1
ATOM 4192 O O . GLY B 1 220 ? -1.425 37.781 17.609 1 94.44 220 GLY B O 1
ATOM 4193 N N . GLN B 1 221 ? -1.78 35.969 16.5 1 97.69 221 GLN B N 1
ATOM 4194 C CA . GLN B 1 221 ? -0.875 36.25 15.391 1 97.69 221 GLN B CA 1
ATOM 4195 C C . GLN B 1 221 ? -1.315 35.562 14.109 1 97.69 221 GLN B C 1
ATOM 4197 O O . GLN B 1 221 ? -1.962 34.5 14.172 1 97.69 221 GLN B O 1
ATOM 4202 N N . ALA B 1 222 ? -1.043 36.156 12.984 1 98.62 222 ALA B N 1
ATOM 4203 C CA . ALA B 1 222 ? -1.38 35.625 11.664 1 98.62 222 ALA B CA 1
ATOM 4204 C C . ALA B 1 222 ? -0.122 35.344 10.844 1 98.62 222 ALA B C 1
ATOM 4206 O O . ALA B 1 222 ? 0.708 36.25 10.656 1 98.62 222 ALA B O 1
ATOM 4207 N N . VAL B 1 223 ? 0.007 34.125 10.445 1 98.81 223 VAL B N 1
ATOM 4208 C CA . VAL B 1 223 ? 1.167 33.688 9.68 1 98.81 223 VAL B CA 1
ATOM 4209 C C . VAL B 1 223 ? 0.731 33.281 8.266 1 98.81 223 VAL B C 1
ATOM 4211 O O . VAL B 1 223 ? -0.184 32.469 8.102 1 98.81 223 VAL B O 1
ATOM 4214 N N . VAL B 1 224 ? 1.377 33.844 7.223 1 98.62 224 VAL B N 1
ATOM 4215 C CA . VAL B 1 224 ? 1.058 33.531 5.832 1 98.62 224 VAL B CA 1
ATOM 4216 C C . VAL B 1 224 ? 2.295 32.969 5.129 1 98.62 224 VAL B C 1
ATOM 4218 O O . VAL B 1 224 ? 3.334 33.656 5.078 1 98.62 224 VAL B O 1
ATOM 4221 N N . LYS B 1 225 ? 2.197 31.75 4.676 1 97.69 225 LYS B N 1
ATOM 4222 C CA . LYS B 1 225 ? 3.236 31.125 3.865 1 97.69 225 LYS B CA 1
ATOM 4223 C C . LYS B 1 225 ? 3.168 31.594 2.418 1 97.69 225 LYS B C 1
ATOM 4225 O O . LYS B 1 225 ? 2.104 31.562 1.797 1 97.69 225 LYS B O 1
ATOM 4230 N N . LEU B 1 226 ? 4.262 32.031 1.831 1 96.31 226 LEU B N 1
ATOM 4231 C CA . LEU B 1 226 ? 4.309 32.656 0.518 1 96.31 226 LEU B CA 1
ATOM 4232 C C . LEU B 1 226 ? 5.086 31.797 -0.472 1 96.31 226 LEU B C 1
ATOM 4234 O O . LEU B 1 226 ? 5.727 32.312 -1.387 1 96.31 226 LEU B O 1
ATOM 4238 N N . GLY B 1 227 ? 5.164 30.469 -0.231 1 91.38 227 GLY B N 1
ATOM 4239 C CA . GLY B 1 227 ? 5.891 29.578 -1.113 1 91.38 227 GLY B CA 1
ATOM 4240 C C . GLY B 1 227 ? 7.371 29.891 -1.207 1 91.38 227 GLY B C 1
ATOM 4241 O O . GLY B 1 227 ? 8.055 29.984 -0.187 1 91.38 227 GLY B O 1
ATOM 4242 N N . LYS B 1 228 ? 7.828 30.156 -2.422 1 89.5 228 LYS B N 1
ATOM 4243 C CA . LYS B 1 228 ? 9.242 30.406 -2.68 1 89.5 228 LYS B CA 1
ATOM 4244 C C . LYS B 1 228 ? 9.672 31.766 -2.127 1 89.5 228 LYS B C 1
ATOM 4246 O O . LYS B 1 228 ? 10.867 32.062 -2.023 1 89.5 228 LYS B O 1
ATOM 4251 N N . LYS B 1 229 ? 8.773 32.562 -1.763 1 93.19 229 LYS B N 1
ATOM 4252 C CA . LYS B 1 229 ? 9.086 33.906 -1.25 1 93.19 229 LYS B CA 1
ATOM 4253 C C . LYS B 1 229 ? 9.234 33.875 0.269 1 93.19 229 LYS B C 1
ATOM 4255 O O . LYS B 1 229 ? 9.516 34.906 0.882 1 93.19 229 LYS B O 1
ATOM 4260 N N . GLY B 1 230 ? 8.984 32.719 0.866 1 96.19 230 GLY B N 1
ATOM 4261 C CA . GLY B 1 230 ? 9.102 32.594 2.311 1 96.19 230 GLY B CA 1
ATOM 4262 C C . GLY B 1 230 ? 7.773 32.688 3.033 1 96.19 230 GLY B C 1
ATOM 4263 O O . GLY B 1 230 ? 6.82 32 2.691 1 96.19 230 GLY B O 1
ATOM 4264 N N . ALA B 1 231 ? 7.812 33.531 4.094 1 98.19 231 ALA B N 1
ATOM 4265 C CA . ALA B 1 231 ? 6.602 33.688 4.898 1 98.19 231 ALA B CA 1
ATOM 4266 C C . ALA B 1 231 ? 6.621 35 5.656 1 98.19 231 ALA B C 1
ATOM 4268 O O . ALA B 1 231 ? 7.672 35.625 5.801 1 98.19 231 ALA B O 1
ATOM 4269 N N . LEU B 1 232 ? 5.504 35.438 6.055 1 98.25 232 LEU B N 1
ATOM 4270 C CA . LEU B 1 232 ? 5.379 36.594 6.914 1 98.25 232 LEU B CA 1
ATOM 4271 C C . LEU B 1 232 ? 4.453 36.312 8.094 1 98.25 232 LEU B C 1
ATOM 4273 O O . LEU B 1 232 ? 3.631 35.375 8.031 1 98.25 232 LEU B O 1
ATOM 4277 N N . ALA B 1 233 ? 4.668 36.969 9.148 1 98.62 233 ALA B N 1
ATOM 4278 C CA . ALA B 1 233 ? 3.842 36.906 10.352 1 98.62 233 ALA B CA 1
ATOM 4279 C C . ALA B 1 233 ? 3.529 38.281 10.891 1 98.62 233 ALA B C 1
ATOM 4281 O O . ALA B 1 233 ? 4.371 39.188 10.836 1 98.62 233 ALA B O 1
ATOM 4282 N N . VAL B 1 234 ? 2.299 38.438 11.328 1 98.38 234 VAL B N 1
ATOM 4283 C CA . VAL B 1 234 ? 1.9 39.719 11.938 1 98.38 234 VAL B CA 1
ATOM 4284 C C . VAL B 1 234 ? 1.478 39.469 13.383 1 98.38 234 VAL B C 1
ATOM 4286 O O . VAL B 1 234 ? 0.687 38.562 13.672 1 98.38 234 VAL B O 1
ATOM 4289 N N . LYS B 1 235 ? 1.991 40.156 14.25 1 97.31 235 LYS B N 1
ATOM 4290 C CA . LYS B 1 235 ? 1.613 40.188 15.656 1 97.31 235 LYS B CA 1
ATOM 4291 C C . LYS B 1 235 ? 1.62 41.625 16.188 1 97.31 235 LYS B C 1
ATOM 4293 O O . LYS B 1 235 ? 2.584 42.375 15.984 1 97.31 235 LYS B O 1
ATOM 4298 N N . ASP B 1 236 ? 0.584 42.031 16.844 1 94.81 236 ASP B N 1
ATOM 4299 C CA . ASP B 1 236 ? 0.469 43.344 17.469 1 94.81 236 ASP B CA 1
ATOM 4300 C C . ASP B 1 236 ? 0.734 44.438 16.453 1 94.81 236 ASP B C 1
ATOM 4302 O O . ASP B 1 236 ? 1.475 45.406 16.734 1 94.81 236 ASP B O 1
ATOM 4306 N N . GLY B 1 237 ? 0.26 44.156 15.266 1 94.5 237 GLY B N 1
ATOM 4307 C CA . GLY B 1 237 ? 0.332 45.188 14.227 1 94.5 237 GLY B CA 1
ATOM 4308 C C . GLY B 1 237 ? 1.694 45.25 13.562 1 94.5 237 GLY B C 1
ATOM 4309 O O . GLY B 1 237 ? 1.898 46.062 12.641 1 94.5 237 GLY B O 1
ATOM 4310 N N . VAL B 1 238 ? 2.646 44.5 13.977 1 97.31 238 VAL B N 1
ATOM 4311 C CA . VAL B 1 238 ? 3.994 44.5 13.414 1 97.31 238 VAL B CA 1
ATOM 4312 C C . VAL B 1 238 ? 4.164 43.344 12.43 1 97.31 238 VAL B C 1
ATOM 4314 O O . VAL B 1 238 ? 3.826 42.188 12.75 1 97.31 238 VAL B O 1
ATOM 4317 N N . VAL B 1 239 ? 4.695 43.688 11.266 1 97.88 239 VAL B N 1
ATOM 4318 C CA . VAL B 1 239 ? 4.914 42.688 10.219 1 97.88 239 VAL B CA 1
ATOM 4319 C C . VAL B 1 239 ? 6.348 42.156 10.289 1 97.88 239 VAL B C 1
ATOM 4321 O O . VAL B 1 239 ? 7.301 42.938 10.328 1 97.88 239 VAL B O 1
ATOM 4324 N N . HIS B 1 240 ? 6.496 40.875 10.414 1 98.12 240 HIS B N 1
ATOM 4325 C CA . HIS B 1 240 ? 7.773 40.188 10.312 1 98.12 240 HIS B CA 1
ATOM 4326 C C . HIS B 1 240 ? 7.844 39.344 9.039 1 98.12 240 HIS B C 1
ATOM 4328 O O . HIS B 1 240 ? 6.859 38.719 8.656 1 98.12 240 HIS B O 1
ATOM 4334 N N . ARG B 1 241 ? 8.984 39.375 8.414 1 97.44 241 ARG B N 1
ATOM 4335 C CA . ARG B 1 241 ? 9.188 38.625 7.191 1 97.44 241 ARG B CA 1
ATOM 4336 C C . ARG B 1 241 ? 10.453 37.781 7.285 1 97.44 241 ARG B C 1
ATOM 4338 O O . ARG B 1 241 ? 11.406 38.125 7.969 1 97.44 241 ARG B O 1
ATOM 4345 N N . CYS B 1 242 ? 10.391 36.688 6.695 1 96.12 242 CYS B N 1
ATOM 4346 C CA . CYS B 1 242 ? 11.555 35.844 6.531 1 96.12 242 CYS B CA 1
ATOM 4347 C C . CYS B 1 242 ? 11.539 35.156 5.168 1 96.12 242 CYS B C 1
ATOM 4349 O O . CYS B 1 242 ? 10.547 34.531 4.781 1 96.12 242 CYS B O 1
ATOM 4351 N N . GLY B 1 243 ? 12.602 35.312 4.395 1 93.81 243 GLY B N 1
ATOM 4352 C CA . GLY B 1 243 ? 12.719 34.656 3.098 1 93.81 243 GLY B CA 1
ATOM 4353 C C . GLY B 1 243 ? 12.852 33.156 3.189 1 93.81 243 GLY B C 1
ATOM 4354 O O . GLY B 1 243 ? 13.172 32.594 4.254 1 93.81 243 GLY B O 1
ATOM 4355 N N . SER B 1 244 ? 12.555 32.5 2.059 1 92.62 244 SER B N 1
ATOM 4356 C CA . SER B 1 244 ? 12.703 31.047 1.998 1 92.62 244 SER B CA 1
ATOM 4357 C C . SER B 1 244 ? 14.172 30.656 1.84 1 92.62 244 SER B C 1
ATOM 4359 O O . SER B 1 244 ? 15.008 31.484 1.477 1 92.62 244 SER B O 1
ATOM 4361 N N . TYR B 1 245 ? 14.461 29.469 2.217 1 92.88 245 TYR B N 1
ATOM 4362 C CA . TYR B 1 245 ? 15.773 28.891 1.919 1 92.88 245 TYR B CA 1
ATOM 4363 C C . TYR B 1 245 ? 15.766 28.188 0.565 1 92.88 245 TYR B C 1
ATOM 4365 O O . TYR B 1 245 ? 14.805 27.516 0.214 1 92.88 245 TYR B O 1
ATOM 4373 N N . GLU B 1 246 ? 16.766 28.375 -0.173 1 89.12 246 GLU B N 1
ATOM 4374 C CA . GLU B 1 246 ? 16.859 27.734 -1.479 1 89.12 246 GLU B CA 1
ATOM 4375 C C . GLU B 1 246 ? 17.328 26.281 -1.344 1 89.12 246 GLU B C 1
ATOM 4377 O O . GLU B 1 246 ? 18.406 26.016 -0.829 1 89.12 246 GLU B O 1
ATOM 4382 N N . VAL B 1 247 ? 16.438 25.453 -1.771 1 89.88 247 VAL B N 1
ATOM 4383 C CA . VAL B 1 247 ? 16.781 24.031 -1.771 1 89.88 247 VAL B CA 1
ATOM 4384 C C . VAL B 1 247 ? 16.312 23.391 -3.074 1 89.88 247 VAL B C 1
ATOM 4386 O O . VAL B 1 247 ? 15.508 23.969 -3.805 1 89.88 247 VAL B O 1
ATOM 4389 N N . GLN B 1 248 ? 16.891 22.281 -3.449 1 89.69 248 GLN B N 1
ATOM 4390 C CA . GLN B 1 248 ? 16.391 21.484 -4.559 1 89.69 248 GLN B CA 1
ATOM 4391 C C . GLN B 1 248 ? 15.156 20.688 -4.145 1 89.69 248 GLN B C 1
ATOM 4393 O O . GLN B 1 248 ? 15.266 19.688 -3.412 1 89.69 248 GLN B O 1
ATOM 4398 N N . ALA B 1 249 ? 14.055 21.094 -4.668 1 86.38 249 ALA B N 1
ATOM 4399 C CA . ALA B 1 249 ? 12.797 20.453 -4.285 1 86.38 249 ALA B CA 1
ATOM 4400 C C . ALA B 1 249 ? 12.602 19.125 -5.027 1 86.38 249 ALA B C 1
ATOM 4402 O O . ALA B 1 249 ? 12.766 19.062 -6.246 1 86.38 249 ALA B O 1
ATOM 4403 N N . VAL B 1 250 ? 12.336 18.094 -4.281 1 85.25 250 VAL B N 1
ATOM 4404 C CA . VAL B 1 250 ? 12.062 16.766 -4.82 1 85.25 250 VAL B CA 1
ATOM 4405 C C . VAL B 1 250 ? 10.57 16.469 -4.707 1 85.25 250 VAL B C 1
ATOM 4407 O O . VAL B 1 250 ? 9.953 15.977 -5.66 1 85.25 250 VAL B O 1
ATOM 4410 N N . ASP B 1 251 ? 9.961 16.734 -3.625 1 85.38 251 ASP B N 1
ATOM 4411 C CA . ASP B 1 251 ? 8.562 16.484 -3.293 1 85.38 251 ASP B CA 1
ATOM 4412 C C . ASP B 1 251 ? 8.023 17.562 -2.344 1 85.38 251 ASP B C 1
ATOM 4414 O O . ASP B 1 251 ? 8.484 17.672 -1.204 1 85.38 251 ASP B O 1
ATOM 4418 N N . THR B 1 252 ? 7.023 18.219 -2.748 1 83.81 252 THR B N 1
ATOM 4419 C CA . THR B 1 252 ? 6.562 19.359 -1.962 1 83.81 252 THR B CA 1
ATOM 4420 C C . THR B 1 252 ? 5.438 18.953 -1.017 1 83.81 252 THR B C 1
ATOM 4422 O O . THR B 1 252 ? 4.859 19.781 -0.323 1 83.81 252 THR B O 1
ATOM 4425 N N . THR B 1 253 ? 5.137 17.688 -0.991 1 84.44 253 THR B N 1
ATOM 4426 C CA . THR B 1 253 ? 4.105 17.188 -0.092 1 84.44 253 THR B CA 1
ATOM 4427 C C . THR B 1 253 ? 4.453 17.5 1.36 1 84.44 253 THR B C 1
ATOM 4429 O O . THR B 1 253 ? 5.582 17.281 1.799 1 84.44 253 THR B O 1
ATOM 4432 N N . GLY B 1 254 ? 3.529 18.141 2.072 1 89.88 254 GLY B N 1
ATOM 4433 C CA . GLY B 1 254 ? 3.682 18.344 3.504 1 89.88 254 GLY B CA 1
ATOM 4434 C C . GLY B 1 254 ? 4.547 19.547 3.838 1 89.88 254 GLY B C 1
ATOM 4435 O O . GLY B 1 254 ? 4.867 19.781 5.004 1 89.88 254 GLY B O 1
ATOM 4436 N N . ALA B 1 255 ? 4.953 20.312 2.822 1 92.94 255 ALA B N 1
ATOM 4437 C CA . ALA B 1 255 ? 5.805 21.469 3.059 1 92.94 255 ALA B CA 1
ATOM 4438 C C . ALA B 1 255 ? 5.148 22.453 4.027 1 92.94 255 ALA B C 1
ATOM 4440 O O . ALA B 1 255 ? 5.785 22.938 4.969 1 92.94 255 ALA B O 1
ATOM 4441 N N . GLY B 1 256 ? 3.891 22.734 3.771 1 95.81 256 GLY B N 1
ATOM 4442 C CA . GLY B 1 256 ? 3.158 23.625 4.656 1 95.81 256 GLY B CA 1
ATOM 4443 C C . GLY B 1 256 ? 3.027 23.078 6.07 1 95.81 256 GLY B C 1
ATOM 4444 O O . GLY B 1 256 ? 3.201 23.812 7.039 1 95.81 256 GLY B O 1
ATOM 4445 N N . ASP B 1 257 ? 2.73 21.812 6.219 1 96.75 257 ASP B N 1
ATOM 4446 C CA . ASP B 1 257 ? 2.621 21.172 7.527 1 96.75 257 ASP B CA 1
ATOM 4447 C C . ASP B 1 257 ? 3.957 21.203 8.266 1 96.75 257 ASP B C 1
ATOM 4449 O O . ASP B 1 257 ? 3.994 21.375 9.484 1 96.75 257 ASP B O 1
ATOM 4453 N N . SER B 1 258 ? 4.992 21 7.5 1 97.62 258 SER B N 1
ATOM 4454 C CA . SER B 1 258 ? 6.332 21.047 8.078 1 97.62 258 SER B CA 1
ATOM 4455 C C . SER B 1 258 ? 6.684 22.438 8.562 1 97.62 258 SER B C 1
ATOM 4457 O O . SER B 1 258 ? 7.277 22.609 9.633 1 97.62 258 SER B O 1
ATOM 4459 N N . PHE B 1 259 ? 6.328 23.422 7.738 1 98.06 259 PHE B N 1
ATOM 4460 C CA . PHE B 1 259 ? 6.488 24.812 8.156 1 98.06 259 PHE B CA 1
ATOM 4461 C C . PHE B 1 259 ? 5.77 25.062 9.477 1 98.06 259 PHE B C 1
ATOM 4463 O O . PHE B 1 259 ? 6.348 25.625 10.406 1 98.06 259 PHE B O 1
ATOM 4470 N N . ASN B 1 260 ? 4.523 24.625 9.508 1 98.69 260 ASN B N 1
ATOM 4471 C CA . ASN B 1 260 ? 3.715 24.828 10.711 1 98.69 260 ASN B CA 1
ATOM 4472 C C . ASN B 1 260 ? 4.371 24.203 11.938 1 98.69 260 ASN B C 1
ATOM 4474 O O . ASN B 1 260 ? 4.391 24.797 13.008 1 98.69 260 ASN B O 1
ATOM 4478 N N . ALA B 1 261 ? 4.895 23.016 11.773 1 98.75 261 ALA B N 1
ATOM 4479 C CA . ALA B 1 261 ? 5.539 22.328 12.883 1 98.75 261 ALA B CA 1
ATOM 4480 C C . ALA B 1 261 ? 6.734 23.109 13.406 1 98.75 261 ALA B C 1
ATOM 4482 O O . ALA B 1 261 ? 6.883 23.297 14.617 1 98.75 261 ALA B O 1
ATOM 4483 N N . GLY B 1 262 ? 7.582 23.578 12.508 1 98.75 262 GLY B N 1
ATOM 4484 C CA . GLY B 1 262 ? 8.727 24.375 12.914 1 98.75 262 GLY B CA 1
ATOM 4485 C C . GLY B 1 262 ? 8.328 25.656 13.625 1 98.75 262 GLY B C 1
ATOM 4486 O O . GLY B 1 262 ? 8.938 26.016 14.633 1 98.75 262 GLY B O 1
ATOM 4487 N N . TYR B 1 263 ? 7.332 26.344 13.07 1 98.88 263 TYR B N 1
ATOM 4488 C CA . TYR B 1 263 ? 6.855 27.594 13.664 1 98.88 263 TYR B CA 1
ATOM 4489 C C . TYR B 1 263 ? 6.34 27.359 15.086 1 98.88 263 TYR B C 1
ATOM 4491 O O . TYR B 1 263 ? 6.684 28.094 16 1 98.88 263 TYR B O 1
ATOM 4499 N N . ILE B 1 264 ? 5.523 26.359 15.281 1 98.88 264 ILE B N 1
ATOM 4500 C CA . ILE B 1 264 ? 4.902 26.078 16.578 1 98.88 264 ILE B CA 1
ATOM 4501 C C . ILE B 1 264 ? 5.965 25.609 17.562 1 98.88 264 ILE B C 1
ATOM 4503 O O . ILE B 1 264 ? 5.887 25.906 18.75 1 98.88 264 ILE B O 1
ATOM 4507 N N . TYR B 1 265 ? 6.93 24.828 17.062 1 98.75 265 TYR B N 1
ATOM 4508 C CA . TYR B 1 265 ? 8.062 24.5 17.906 1 98.75 265 TYR B CA 1
ATOM 4509 C C . TYR B 1 265 ? 8.664 25.766 18.531 1 98.75 265 TYR B C 1
ATOM 4511 O O . TYR B 1 265 ? 8.844 25.844 19.75 1 98.75 265 TYR B O 1
ATOM 4519 N N . GLY B 1 266 ? 9.047 26.781 17.688 1 98.75 266 GLY B N 1
ATOM 4520 C CA . GLY B 1 266 ? 9.562 28.047 18.188 1 98.75 266 GLY B CA 1
ATOM 4521 C C . GLY B 1 266 ? 8.609 28.75 19.141 1 98.75 266 GLY B C 1
ATOM 4522 O O . GLY B 1 266 ? 9.023 29.25 20.188 1 98.75 266 GLY B O 1
ATOM 4523 N N . PHE B 1 267 ? 7.348 28.734 18.781 1 98.62 267 PHE B N 1
ATOM 4524 C CA . PHE B 1 267 ? 6.301 29.375 19.578 1 98.62 267 PHE B CA 1
ATOM 4525 C C . PHE B 1 267 ? 6.25 28.766 20.984 1 98.62 267 PHE B C 1
ATOM 4527 O O . PHE B 1 267 ? 6.234 29.5 21.984 1 98.62 267 PHE B O 1
ATOM 4534 N N . LEU B 1 268 ? 6.293 27.438 21.078 1 98.31 268 LEU B N 1
ATOM 4535 C CA . LEU B 1 268 ? 6.156 26.75 22.359 1 98.31 268 LEU B CA 1
ATOM 4536 C C . LEU B 1 268 ? 7.438 26.859 23.172 1 98.31 268 LEU B C 1
ATOM 4538 O O . LEU B 1 268 ? 7.414 26.688 24.391 1 98.31 268 LEU B O 1
ATOM 4542 N N . LYS B 1 269 ? 8.539 27.141 22.516 1 97.81 269 LYS B N 1
ATOM 4543 C CA . LYS B 1 269 ? 9.805 27.344 23.203 1 97.81 269 LYS B CA 1
ATOM 4544 C C . LYS B 1 269 ? 9.953 28.797 23.641 1 97.81 269 LYS B C 1
ATOM 4546 O O . LYS B 1 269 ? 10.969 29.172 24.234 1 97.81 269 LYS B O 1
ATOM 4551 N N . GLY B 1 270 ? 9.023 29.594 23.297 1 97.81 270 GLY B N 1
ATOM 4552 C CA . GLY B 1 270 ? 9.031 30.984 23.719 1 97.81 270 GLY B CA 1
ATOM 4553 C C . GLY B 1 270 ? 9.945 31.859 22.891 1 97.81 270 GLY B C 1
ATOM 4554 O O . GLY B 1 270 ? 10.445 32.875 23.375 1 97.81 270 GLY B O 1
ATOM 4555 N N . GLN B 1 271 ? 10.188 31.516 21.656 1 97.81 271 GLN B N 1
ATOM 4556 C CA . GLN B 1 271 ? 11.062 32.281 20.766 1 97.81 271 GLN B CA 1
ATOM 4557 C C . GLN B 1 271 ? 10.336 33.5 20.188 1 97.81 271 GLN B C 1
ATOM 4559 O O . GLN B 1 271 ? 9.102 33.531 20.172 1 97.81 271 GLN B O 1
ATOM 4564 N N . ASP B 1 272 ? 11.094 34.5 19.719 1 97.5 272 ASP B N 1
ATOM 4565 C CA . ASP B 1 272 ? 10.484 35.625 19.062 1 97.5 272 ASP B CA 1
ATOM 4566 C C . ASP B 1 272 ? 9.938 35.25 17.688 1 97.5 272 ASP B C 1
ATOM 4568 O O . ASP B 1 272 ? 10.281 34.219 17.141 1 97.5 272 ASP B O 1
ATOM 4572 N N . ILE B 1 273 ? 9.133 36.094 17.094 1 98 273 ILE B N 1
ATOM 4573 C CA . ILE B 1 273 ? 8.406 35.844 15.852 1 98 273 ILE B CA 1
ATOM 4574 C C . ILE B 1 273 ? 9.398 35.594 14.719 1 98 273 ILE B C 1
ATOM 4576 O O . ILE B 1 273 ? 9.172 34.75 13.852 1 98 273 ILE B O 1
ATOM 4580 N N . GLY B 1 274 ? 10.422 36.375 14.695 1 97.12 274 GLY B N 1
ATOM 4581 C CA . GLY B 1 274 ? 11.445 36.156 13.688 1 97.12 274 GLY B CA 1
ATOM 4582 C C . GLY B 1 274 ? 12.055 34.781 13.719 1 97.12 274 GLY B C 1
ATOM 4583 O O . GLY B 1 274 ? 12.203 34.156 12.672 1 97.12 274 GLY B O 1
ATOM 4584 N N . SER B 1 275 ? 12.422 34.344 14.898 1 97.56 275 SER B N 1
ATOM 4585 C CA . SER B 1 275 ? 12.961 33 15.07 1 97.56 275 SER B CA 1
ATOM 4586 C C . SER B 1 275 ? 11.938 31.953 14.672 1 97.56 275 SER B C 1
ATOM 4588 O O . SER B 1 275 ? 12.289 30.953 14.039 1 97.56 275 SER B O 1
ATOM 4590 N N . CYS B 1 276 ? 10.672 32.125 15.031 1 98.56 276 CYS B N 1
ATOM 4591 C CA . CYS B 1 276 ? 9.617 31.203 14.656 1 98.56 276 CYS B CA 1
ATOM 4592 C C . CYS B 1 276 ? 9.516 31.078 13.141 1 98.56 276 CYS B C 1
ATOM 4594 O O . CYS B 1 276 ? 9.406 29.969 12.609 1 98.56 276 CYS B O 1
ATOM 4596 N N . LEU B 1 277 ? 9.586 32.188 12.453 1 98.5 277 LEU B N 1
ATOM 4597 C CA . LEU B 1 277 ? 9.547 32.219 10.992 1 98.5 277 LEU B CA 1
ATOM 4598 C C . LEU B 1 277 ? 10.75 31.469 10.414 1 98.5 277 LEU B C 1
ATOM 4600 O O . LEU B 1 277 ? 10.609 30.719 9.445 1 98.5 277 LEU B O 1
ATOM 4604 N N . GLN B 1 278 ? 11.867 31.672 11.031 1 97.94 278 GLN B N 1
ATOM 4605 C CA . GLN B 1 278 ? 13.086 31 10.578 1 97.94 278 GLN B CA 1
ATOM 4606 C C . GLN B 1 278 ? 12.961 29.5 10.719 1 97.94 278 GLN B C 1
ATOM 4608 O O . GLN B 1 278 ? 13.305 28.75 9.805 1 97.94 278 GLN B O 1
ATOM 4613 N N . TYR B 1 279 ? 12.508 29.062 11.883 1 98.5 279 TYR B N 1
ATOM 4614 C CA . TYR B 1 279 ? 12.312 27.641 12.125 1 98.5 279 TYR B CA 1
ATOM 4615 C C . TYR B 1 279 ? 11.305 27.047 11.141 1 98.5 279 TYR B C 1
ATOM 4617 O O . TYR B 1 279 ? 11.539 25.984 10.578 1 98.5 279 TYR B O 1
ATOM 4625 N N . GLY B 1 280 ? 10.164 27.719 10.93 1 98.56 280 GLY B N 1
ATOM 4626 C CA . GLY B 1 280 ? 9.172 27.266 9.969 1 98.56 280 GLY B CA 1
ATOM 4627 C C . GLY B 1 280 ? 9.727 27.109 8.562 1 98.56 280 GLY B C 1
ATOM 4628 O O . GLY B 1 280 ? 9.555 26.062 7.934 1 98.56 280 GLY B O 1
ATOM 4629 N N . ASN B 1 281 ? 10.398 28.141 8.102 1 97.75 281 ASN B N 1
ATOM 4630 C CA . ASN B 1 281 ? 10.984 28.109 6.762 1 97.75 281 ASN B CA 1
ATOM 4631 C C . ASN B 1 281 ? 12.023 27.016 6.625 1 97.75 281 ASN B C 1
ATOM 4633 O O . ASN B 1 281 ? 12.109 26.359 5.582 1 97.75 281 ASN B O 1
ATOM 4637 N N . ALA B 1 282 ? 12.828 26.844 7.645 1 97.5 282 ALA B N 1
ATOM 4638 C CA . ALA B 1 282 ? 13.852 25.797 7.613 1 97.5 282 ALA B CA 1
ATOM 4639 C C . ALA B 1 282 ? 13.219 24.422 7.523 1 97.5 282 ALA B C 1
ATOM 4641 O O . ALA B 1 282 ? 13.625 23.594 6.703 1 97.5 282 ALA B O 1
ATOM 4642 N N . CYS B 1 283 ? 12.25 24.156 8.352 1 97.88 283 CYS B N 1
ATOM 4643 C CA . CYS B 1 283 ? 11.57 22.875 8.352 1 97.88 283 CYS B CA 1
ATOM 4644 C C . CYS B 1 283 ? 10.852 22.625 7.023 1 97.88 283 CYS B C 1
ATOM 4646 O O . CYS B 1 283 ? 10.906 21.531 6.477 1 97.88 283 CYS B O 1
ATOM 4648 N N . GLY B 1 284 ? 10.188 23.656 6.52 1 96.62 284 GLY B N 1
ATOM 4649 C CA . GLY B 1 284 ? 9.562 23.547 5.211 1 96.62 284 GLY B CA 1
ATOM 4650 C C . GLY B 1 284 ? 10.555 23.234 4.105 1 96.62 284 GLY B C 1
ATOM 4651 O O . GLY B 1 284 ? 10.312 22.344 3.283 1 96.62 284 GLY B O 1
ATOM 4652 N N . ALA B 1 285 ? 11.641 23.922 4.109 1 94.88 285 ALA B N 1
ATOM 4653 C CA . ALA B 1 285 ? 12.672 23.75 3.098 1 94.88 285 ALA B CA 1
ATOM 4654 C C . ALA B 1 285 ? 13.281 22.344 3.174 1 94.88 285 ALA B C 1
ATOM 4656 O O . ALA B 1 285 ? 13.477 21.688 2.148 1 94.88 285 ALA B O 1
ATOM 4657 N N . CYS B 1 286 ? 13.57 21.922 4.352 1 95.31 286 CYS B N 1
ATOM 4658 C CA . CYS B 1 286 ? 14.164 20.594 4.535 1 95.31 286 CYS B CA 1
ATOM 4659 C C . CYS B 1 286 ? 13.195 19.5 4.094 1 95.31 286 CYS B C 1
ATOM 4661 O O . CYS B 1 286 ? 13.609 18.516 3.488 1 95.31 286 CYS B O 1
ATOM 4663 N N . SER B 1 287 ? 11.938 19.656 4.363 1 93.38 287 SER B N 1
ATOM 4664 C CA . SER B 1 287 ? 10.938 18.609 4.094 1 93.38 287 SER B CA 1
ATOM 4665 C C 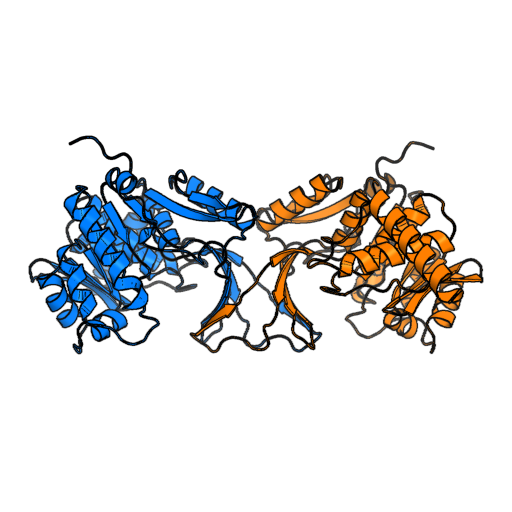. SER B 1 287 ? 10.797 18.359 2.598 1 93.38 287 SER B C 1
ATOM 4667 O O . SER B 1 287 ? 10.5 17.234 2.182 1 93.38 287 SER B O 1
ATOM 4669 N N . VAL B 1 288 ? 11.047 19.312 1.725 1 90.88 288 VAL B N 1
ATOM 4670 C CA . VAL B 1 288 ? 10.766 19.172 0.3 1 90.88 288 VAL B CA 1
ATOM 4671 C C . VAL B 1 288 ? 11.961 18.547 -0.412 1 90.88 288 VAL B C 1
ATOM 4673 O O . VAL B 1 288 ? 11.891 18.25 -1.608 1 90.88 288 VAL B O 1
ATOM 4676 N N . SER B 1 289 ? 12.984 18.297 0.328 1 90.56 289 SER B N 1
ATOM 4677 C CA . SER B 1 289 ? 14.219 17.797 -0.275 1 90.56 289 SER B CA 1
ATOM 4678 C C . SER B 1 289 ? 14.195 16.281 -0.426 1 90.56 289 SER B C 1
ATOM 4680 O O . SER B 1 289 ? 15.117 15.695 -0.992 1 90.56 289 SER B O 1
ATOM 4682 N N . ALA B 1 290 ? 13.18 15.609 0.003 1 87.69 290 ALA B N 1
ATOM 4683 C CA . ALA B 1 290 ? 13.023 14.156 -0.087 1 87.69 290 ALA B CA 1
ATOM 4684 C C . ALA B 1 290 ? 11.57 13.789 -0.384 1 87.69 290 ALA B C 1
ATOM 4686 O O . ALA B 1 290 ? 10.656 14.578 -0.134 1 87.69 290 ALA B O 1
ATOM 4687 N N . HIS B 1 291 ? 11.438 12.578 -0.91 1 85.12 291 HIS B N 1
ATOM 4688 C CA . HIS B 1 291 ? 10.07 12.102 -1.105 1 85.12 291 HIS B CA 1
ATOM 4689 C C . HIS B 1 291 ? 9.391 11.812 0.228 1 85.12 291 HIS B C 1
ATOM 4691 O O . HIS B 1 291 ? 10.039 11.344 1.167 1 85.12 291 HIS B O 1
ATOM 4697 N N . GLY B 1 292 ? 8.094 12.047 0.168 1 86.12 292 GLY B N 1
ATOM 4698 C CA . GLY B 1 292 ? 7.328 11.82 1.383 1 86.12 292 GLY B CA 1
ATOM 4699 C C . GLY B 1 292 ? 7.277 13.039 2.289 1 86.12 292 GLY B C 1
ATOM 4700 O O . GLY B 1 292 ? 8.305 13.648 2.578 1 86.12 292 GLY B O 1
ATOM 4701 N N . GLY B 1 293 ? 6.285 13.406 2.793 1 83.56 293 GLY B N 1
ATOM 4702 C CA . GLY B 1 293 ? 6.012 14.672 3.463 1 83.56 293 GLY B CA 1
ATOM 4703 C C . GLY B 1 293 ? 6.867 14.891 4.695 1 83.56 293 GLY B C 1
ATOM 4704 O O . GLY B 1 293 ? 7.051 16.031 5.133 1 83.56 293 GLY B O 1
ATOM 4705 N N . ASN B 1 294 ? 7.422 13.75 5.266 1 88.56 294 ASN B N 1
ATOM 4706 C CA . ASN B 1 294 ? 8.164 13.922 6.508 1 88.56 294 ASN B CA 1
ATOM 4707 C C . ASN B 1 294 ? 9.531 13.25 6.449 1 88.56 294 ASN B C 1
ATOM 4709 O O . ASN B 1 294 ? 10.305 13.32 7.406 1 88.56 294 ASN B O 1
ATOM 4713 N N . THR B 1 295 ? 9.883 12.766 5.352 1 89.06 295 THR B N 1
ATOM 4714 C CA . THR B 1 295 ? 11.109 11.984 5.262 1 89.06 295 THR B CA 1
ATOM 4715 C C . THR B 1 295 ? 12.336 12.906 5.297 1 89.06 295 THR B C 1
ATOM 4717 O O . THR B 1 295 ? 13.398 12.516 5.785 1 89.06 295 THR B O 1
ATOM 4720 N N . GLY B 1 296 ? 12.203 14.125 4.82 1 91.69 296 GLY B N 1
ATOM 4721 C CA . GLY B 1 296 ? 13.297 15.078 4.824 1 91.69 296 GLY B CA 1
ATOM 4722 C C . GLY B 1 296 ? 13.234 16.062 5.984 1 91.69 296 GLY B C 1
ATOM 4723 O O . GLY B 1 296 ? 14.055 16.969 6.074 1 91.69 296 GLY B O 1
ATOM 4724 N N . PHE B 1 297 ? 12.25 15.898 6.859 1 95.44 297 PHE B N 1
ATOM 4725 C CA . PHE B 1 297 ? 12.094 16.797 7.988 1 95.44 297 PHE B CA 1
ATOM 4726 C C . PHE B 1 297 ? 13.281 16.703 8.938 1 95.44 297 PHE B C 1
ATOM 4728 O O . PHE B 1 297 ? 13.734 15.602 9.258 1 95.44 297 PHE B O 1
ATOM 4735 N N . PRO B 1 298 ? 13.805 17.812 9.477 1 96 298 PRO B N 1
ATOM 4736 C CA . PRO B 1 298 ? 15.008 17.797 10.312 1 96 298 PRO B CA 1
ATOM 4737 C C . PRO B 1 298 ? 14.703 17.531 11.789 1 96 298 PRO B C 1
ATOM 4739 O O . PRO B 1 298 ? 13.617 17.875 12.266 1 96 298 PRO B O 1
ATOM 4742 N N . GLU B 1 299 ? 15.703 16.938 12.406 1 97.5 299 GLU B N 1
ATOM 4743 C CA . GLU B 1 299 ? 15.703 17.016 13.859 1 97.5 299 GLU B CA 1
ATOM 4744 C C . GLU B 1 299 ? 16.141 18.406 14.336 1 97.5 299 GLU B C 1
ATOM 4746 O O . GLU B 1 299 ? 16.578 19.234 13.531 1 97.5 299 GLU B O 1
ATOM 4751 N N . GLU B 1 300 ? 15.977 18.641 15.641 1 97.88 300 GLU B N 1
ATOM 4752 C CA . GLU B 1 300 ? 16.25 19.969 16.203 1 97.88 300 GLU B CA 1
ATOM 4753 C C . GLU B 1 300 ? 17.656 20.438 15.852 1 97.88 300 GLU B C 1
ATOM 4755 O O . GLU B 1 300 ? 17.844 21.531 15.312 1 97.88 300 GLU B O 1
ATOM 4760 N N . LYS B 1 301 ? 18.609 19.578 16.062 1 97.62 301 LYS B N 1
ATOM 4761 C CA . LYS B 1 301 ? 20 19.953 15.812 1 97.62 301 LYS B CA 1
ATOM 4762 C C . LYS B 1 301 ? 20.25 20.203 14.328 1 97.62 301 LYS B C 1
ATOM 4764 O O . LYS B 1 301 ? 21 21.125 13.969 1 97.62 301 LYS B O 1
ATOM 4769 N N . GLU B 1 302 ? 19.625 19.406 13.5 1 97.12 302 GLU B N 1
ATOM 4770 C CA . GLU B 1 302 ? 19.766 19.562 12.055 1 97.12 302 GLU B CA 1
ATOM 4771 C C . GLU B 1 302 ? 19.141 20.859 11.578 1 97.12 302 GLU B C 1
ATOM 4773 O O . GLU B 1 302 ? 19.672 21.531 10.695 1 97.12 302 GLU B O 1
ATOM 4778 N N . MET B 1 303 ? 17.984 21.125 12.148 1 97.12 303 MET B N 1
ATOM 4779 C CA . MET B 1 303 ? 17.312 22.375 11.805 1 97.12 303 MET B CA 1
ATOM 4780 C C . MET B 1 303 ? 18.188 23.578 12.133 1 97.12 303 MET B C 1
ATOM 4782 O O . MET B 1 303 ? 18.359 24.469 11.305 1 97.12 303 MET B O 1
ATOM 4786 N N . LEU B 1 304 ? 18.75 23.609 13.312 1 97 304 LEU B N 1
ATOM 4787 C CA . LEU B 1 304 ? 19.594 24.734 13.758 1 97 304 LEU B CA 1
ATOM 4788 C C . LEU B 1 304 ? 20.844 24.844 12.906 1 97 304 LEU B C 1
ATOM 4790 O O . LEU B 1 304 ? 21.266 25.938 12.539 1 97 304 LEU B O 1
ATOM 4794 N N . ARG B 1 305 ? 21.406 23.703 12.562 1 96.25 305 ARG B N 1
ATOM 4795 C CA . ARG B 1 305 ? 22.578 23.688 11.703 1 96.25 305 ARG B CA 1
ATOM 4796 C C . ARG B 1 305 ? 22.25 24.219 10.312 1 96.25 305 ARG B C 1
ATOM 4798 O O . ARG B 1 305 ? 23.047 24.922 9.703 1 96.25 305 ARG B O 1
ATOM 4805 N N . PHE B 1 306 ? 21.188 23.781 9.844 1 95.62 306 PHE B N 1
ATOM 4806 C CA . PHE B 1 306 ? 20.734 24.219 8.531 1 95.62 306 PHE B CA 1
ATOM 4807 C C . PHE B 1 306 ? 20.594 25.734 8.484 1 95.62 306 PHE B C 1
ATOM 4809 O O . PHE B 1 306 ? 21.031 26.375 7.531 1 95.62 306 PHE B O 1
ATOM 4816 N N . ILE B 1 307 ? 19.953 26.359 9.508 1 95.5 307 ILE B N 1
ATOM 4817 C CA . ILE B 1 307 ? 19.734 27.797 9.594 1 95.5 307 ILE B CA 1
ATOM 4818 C C . ILE B 1 307 ? 21.078 28.516 9.672 1 95.5 307 ILE B C 1
ATOM 4820 O O . ILE B 1 307 ? 21.297 29.516 8.984 1 95.5 307 ILE B O 1
ATOM 4824 N N . GLU B 1 308 ? 21.938 28.016 10.461 1 93.75 308 GLU B N 1
ATOM 4825 C CA . GLU B 1 308 ? 23.266 28.609 10.633 1 93.75 308 GLU B CA 1
ATOM 4826 C C . GLU B 1 308 ? 24.047 28.594 9.328 1 93.75 308 GLU B C 1
ATOM 4828 O O . GLU B 1 308 ? 24.719 29.562 8.977 1 93.75 308 GLU B O 1
ATOM 4833 N N . LYS B 1 309 ? 23.984 27.5 8.641 1 91.69 309 LYS B N 1
ATOM 4834 C CA . LYS B 1 309 ? 24.703 27.344 7.379 1 91.69 309 LYS B CA 1
ATOM 4835 C C . LYS B 1 309 ? 24.188 28.312 6.316 1 91.69 309 LYS B C 1
ATOM 4837 O O . LYS B 1 309 ? 24.953 28.828 5.516 1 91.69 309 LYS B O 1
ATOM 4842 N N . ASN B 1 310 ? 22.953 28.547 6.25 1 88.25 310 ASN B N 1
ATOM 4843 C CA . ASN B 1 310 ? 22.375 29.391 5.219 1 88.25 310 ASN B CA 1
ATOM 4844 C C . ASN B 1 310 ? 22.5 30.875 5.574 1 88.25 310 ASN B C 1
ATOM 4846 O O . ASN B 1 310 ? 22.422 31.734 4.695 1 88.25 310 ASN B O 1
ATOM 4850 N N . LYS B 1 311 ? 22.484 31.266 6.848 1 79.38 311 LYS B N 1
ATOM 4851 C CA . LYS B 1 311 ? 22.781 32.625 7.258 1 79.38 311 LYS B CA 1
ATOM 4852 C C . LYS B 1 311 ? 24.188 33.031 6.809 1 79.38 311 LYS B C 1
ATOM 4854 O O . LYS B 1 311 ? 24.391 34.156 6.34 1 79.38 311 LYS B O 1
ATOM 4859 N N . LYS B 1 312 ? 25.047 32.156 6.996 1 66.5 312 LYS B N 1
ATOM 4860 C CA . LYS B 1 312 ? 26.438 32.406 6.602 1 66.5 312 LYS B CA 1
ATOM 4861 C C . LYS B 1 312 ? 26.547 32.594 5.094 1 66.5 312 LYS B C 1
ATOM 4863 O O . LYS B 1 312 ? 27.344 33.406 4.617 1 66.5 312 LYS B O 1
ATOM 4868 N N . LYS B 1 313 ? 25.75 31.969 4.402 1 65 313 LYS B N 1
ATOM 4869 C CA . LYS B 1 313 ? 25.797 32.062 2.945 1 65 313 LYS B CA 1
ATOM 4870 C C . LYS B 1 313 ? 25.297 33.438 2.479 1 65 313 LYS B C 1
ATOM 4872 O O . LYS B 1 313 ? 25.781 33.969 1.488 1 65 313 LYS B O 1
ATOM 4877 N N . GLU B 1 314 ? 24.219 33.938 3.148 1 62.97 314 GLU B N 1
ATOM 4878 C CA . GLU B 1 314 ? 23.641 35.25 2.826 1 62.97 314 GLU B CA 1
ATOM 4879 C C . GLU B 1 314 ? 24.625 36.375 3.162 1 62.97 314 GLU B C 1
ATOM 4881 O O . GLU B 1 314 ? 24.734 37.344 2.412 1 62.97 314 GLU B O 1
ATOM 4886 N N . MET B 1 315 ? 25.266 36.156 4.254 1 53.94 315 MET B N 1
ATOM 4887 C CA . MET B 1 315 ? 26.234 37.188 4.621 1 53.94 315 MET B CA 1
ATOM 4888 C C . MET B 1 315 ? 27.422 37.156 3.668 1 53.94 315 MET B C 1
ATOM 4890 O O . MET B 1 315 ? 28 38.219 3.363 1 53.94 315 MET B O 1
ATOM 4894 N N . LYS B 1 316 ? 27.844 36 3.195 1 59.69 316 LYS B N 1
ATOM 4895 C CA . LYS B 1 316 ? 28.953 35.906 2.26 1 59.69 316 LYS B CA 1
ATOM 4896 C C . LYS B 1 316 ? 28.562 36.406 0.877 1 59.69 316 LYS B C 1
ATOM 4898 O O . LYS B 1 316 ? 29.406 36.938 0.139 1 59.69 316 LYS B O 1
ATOM 4903 N N . GLY B 1 317 ? 27.391 36.219 0.624 1 50.03 317 GLY B N 1
ATOM 4904 C CA . GLY B 1 317 ? 26.906 36.719 -0.649 1 50.03 317 GLY B CA 1
ATOM 4905 C C . GLY B 1 317 ? 26.797 38.25 -0.683 1 50.03 317 GLY B C 1
ATOM 4906 O O . GLY B 1 317 ? 26.969 38.875 -1.735 1 50.03 317 GLY B O 1
ATOM 4907 N N . ASP B 1 318 ? 26.375 38.875 0.356 1 48.56 318 ASP B N 1
ATOM 4908 C CA . ASP B 1 318 ? 26.344 40.312 0.416 1 48.56 318 ASP B CA 1
ATOM 4909 C C . ASP B 1 318 ? 27.75 40.906 0.388 1 48.56 318 ASP B C 1
ATOM 4911 O O . ASP B 1 318 ? 27.938 42.062 0.018 1 48.56 318 ASP B O 1
ATOM 4915 N N . GLN B 1 319 ? 28.609 40.25 0.841 1 41.19 319 GLN B N 1
ATOM 4916 C CA . GLN B 1 319 ? 29.969 40.781 0.836 1 41.19 319 GLN B CA 1
ATOM 4917 C C . GLN B 1 319 ? 30.656 40.531 -0.514 1 41.19 319 GLN B C 1
ATOM 4919 O O . GLN B 1 319 ? 31.719 41.094 -0.783 1 41.19 319 GLN B O 1
ATOM 4924 N N . GLN B 1 320 ? 30.156 39.75 -1.323 1 36.22 320 GLN B N 1
ATOM 4925 C CA . GLN B 1 320 ? 30.734 39.688 -2.656 1 36.22 320 GLN B CA 1
ATOM 4926 C C . GLN B 1 320 ? 30.016 40.625 -3.621 1 36.22 320 GLN B C 1
ATOM 4928 O O . GLN B 1 320 ? 28.781 40.688 -3.619 1 36.22 320 GLN B O 1
#

Sequence (640 aa):
MSEKKWDVYVYGDVNADIIIPGVEKFPAPGQEELIPSMETYVGGGAALFTLGLGRLGLRPVFQGAVGDDCYGHMIRKTFEGAGVDTELLVTRKGERTGISLSFTNEHDRSFLTYRGTNQDISMDRAEVEKAGQARHIHVTGYEGEDSHESYAQLLRRVKTETGATVSFDVGWDPTGNWSGRIYELFPWIDVLFMNETEAEHYSRTDSAEEAALHFARECGQAVVKLGKKGALAVKDGVVHRCGSYEVQAVDTTGAGDSFNAGYIYGFLKGQDIGSCLQYGNACGACSVSAHGGNTGFPEEKEMLRFIEKNKKKEMKGDQQMSEKKWDVYVYGDVNADIIIPGVEKFPAPGQEELIPSMETYVGGGAALFTLGLGRLGLRPVFQGAVGDDCYGHMIRKTFEGAGVDTELLVTRKGERTGISLSFTNEHDRSFLTYRGTNQDISMDRAEVEKAGQARHIHVTGYEGEDSHESYAQLLRRVKTETGATVSFDVGWDPTGNWSGRIYELFPWIDVLFMNETEAEHYSRTDSAEEAALHFARECGQAVVKLGKKGALAVKDGVVHRCGSYEVQAVDTTGAGDSFNAGYIYGFLKGQDIGSCLQYGNACGACSVSAHGGNTGFPEEKEMLRFIEKNKKKEMKGDQQ

InterPro domains:
  IPR002139 Ribokinase/fructokinase [PR00990] (38-57)
  IPR002139 Ribokinase/fructokinase [PR00990] (109-122)
  IPR002139 Ribokinase/fructokinase [PR00990] (184-199)
  IPR002139 Ribokinase/fructokinase [PR00990] (222-233)
  IPR002173 Carbohydrate/purine kinase, PfkB, conserved site [PS00584] (251-264)
  IPR011611 Carbohydrate kinase PfkB [PF00294] (8-298)
  IPR029056 Ribokinase-like [G3DSA:3.40.1190.20] (2-319)
  IPR029056 Ribokinase-like [SSF53613] (4-307)

pLDDT: mean 92.52, std 9.84, range [35.97, 98.88]

Secondary structure (DSSP, 8-state):
----SEEEEEE---EEEEEEET--SPPPTT-EEE-S--EEEEE-HHHHHHHHHHHTT--EEEEEEEESSHHHHHHHHHHHHTT-B-TTEEEETT----EEEEEE-SS-EEEEEE-GGGGG--GGG--HHHHTTEEEEEEE---THHHHHHHHHHHHHHHHH---EEEEE----TTS---GGGGGGGGG-SEEEEEHHHHHHHHT-S-HHHHHHHHHTTSSEEEEE-GGG-EEEEETTEEEEEPPPP---S--TTHHHHHHHHHHHHHHTT--HHHHHHHHHHHHHHHTTSSSTTTTPPPHHHHHHHHHHHHHHHHHHHH-/----SEEEEEE---EEEEEEET--SPPPTT-EEE-S--EEEEE-HHHHHHHHHHHTT--EEEEEEEESSHHHHHHHHHHHHTT-B-TTEEEETT----EEEEEE-SS-EEEEEE-GGGGG--GGG--HHHHTTEEEEEEE---GGGTHHHHHHHHHHHHHH---EEEEE----TTS---GGGGGGGGG-SEEEEEHHHHHHHHT-S-HHHHHHHHHTTSSEEEEE-GGG-EEEEETTEEEEEPPPP---S--TTHHHHHHHHHHHHHHTT--HHHHHHHHHHHHHHHTTSSSTTTTPPPHHHHHHHHHHHHHHHHHHHH-

Foldseek 3Di:
DPQQPFAEEEEAAKFKEKEAEDDDDDDPPPDDDDDDDIDIFIDDLRLLLQLLLLLQPGEYEYAFEAEPDPTLVVSVVSCVVSNYHDPRYYYDYPWHGKYWYWYDYPVDIDIDIDCIRRPPGALLPDDLVSRQSHQAYEDEDAQPPVRLVSLQVNLVCNQVVHNHAYEYEYDDHPVLCLDLCVLVSAQSHQEYEEEFVNLCSNQVDDGNQVSQLVSQVRHQKYKYQDPQQAIWMDGPNDIDGDGADDDDFDAQRQLQSQLVSQLVSCVSVPHDNNNSSLRSRLQSRQQRNDPDNNPRGHYNVVSVVSSVVRVVVVVVVVVD/DPQQPFAEEEEAAKFKEKEAEDDDDDDDPPDDDDDDDIDIFIDDLRLLLQLLLLLQPGEYEYAFEAEPDPTLVVSVVSCVVSNYHDPRYYYDYPWHGKYWYWYDYPVDIDIDIDCIRRPPGALLPDDLVSRQSHQAYEDEDAQPPVRLVSLQVNLVCNQVVHNHAYEYEYDDHPVLCLDLCVLVSAQSHQEYEEEFVNLCSNQVDDGNVVSQLVSQVRHQKYKYQDPQQAIWMDGPNDIDGDGADDDDFDAQRQLQSQLVSQLVSCVSVPHDNNNSSLRSRLQSRQQRNDPDRNPRGHYNVVSVVSSVVRVVVVVVVVVD